Protein AF-0000000075763467 (afdb_homodimer)

Radius of gyration: 25.51 Å; Cα contacts (8 Å, |Δi|>4): 1171; chains: 2; bounding box: 68×91×71 Å

InterPro domains:
  IPR028082 Periplasmic binding protein-like I [SSF53822] (13-270)
  IPR046335 Transcriptional regulator LacI/GalR-like, sensor domain [PF13377] (124-283)

pLDDT: mean 93.18, std 12.22, range [28.06, 98.94]

Secondary structure (DSSP, 8-state):
---GGGS--------EEEEEES-SSSHHHHHHHHHHHHHHTTTT-EEEEEE-TT-HHHHHHHHHHHHTT--SEEEEE-S---HHHHHHHHT--S-EEEEES----TT--EEE--HHHHHHHHHHHHHHTT--SEEEEE-S--HHHHHHHHHHHHHHHHTT---GGGEEE--SPP-HHHHHHHHHHHHHH-TT--EEEESSHHHHHHHHHHHHHHT--TTTT-EEE-SB--GGGGTSSSPPBEEEE-HHHHHHHHHHHHHHHHTTPPPS-SEEE--EEEE--TT-/---TTS---------EEEEEES-SSSHHHHHHHHHHHHHHTTTT-EEEEEE-TT-HHHHHHHHHHHHTT--SEEEEE-S---HHHHHHHHT--S-EEEEES----TT--EEE--HHHHHHHHHHHHHHTT--SEEEEE-S--HHHHHHHHHHHHHHHHTT---GGGEEE--SPP-HHHHHHHHHHHHHH-TT--EEEESSHHHHHHHHHHHHHHT--TTTT-EEE-SB--GGGGTSSSPPBEEEE-HHHHHHHHHHHHHHHHTTPPPS-SEEE--EEEE--TT-

Solvent-accessible surface area (backbone atoms only — not comparable to full-atom values): 29095 Å² total; per-residue (Å²): 129,88,74,76,80,75,60,82,73,64,79,79,69,51,49,34,29,38,36,41,39,45,44,65,85,41,61,64,48,33,45,17,51,53,28,23,46,66,52,35,42,84,72,64,35,45,64,36,38,36,71,27,68,78,34,62,70,44,41,33,51,49,48,56,60,53,53,73,67,49,38,40,29,38,38,36,59,51,83,86,67,45,70,70,36,47,55,56,50,70,71,53,82,56,44,57,31,27,34,65,33,74,71,87,52,86,87,50,34,24,19,18,29,62,42,32,59,50,26,18,51,50,43,43,52,47,44,73,72,65,49,70,42,67,26,40,38,38,45,47,59,44,73,61,48,49,30,22,48,50,13,34,49,50,38,28,48,75,68,72,56,64,52,79,85,41,51,48,77,41,71,52,76,78,32,39,68,51,15,28,53,50,45,53,52,46,46,72,77,39,72,75,45,32,28,37,43,22,69,28,36,48,30,31,50,16,27,52,43,43,30,55,75,69,69,49,47,54,34,83,57,34,19,42,26,25,27,47,55,51,84,63,31,74,59,39,88,52,22,45,12,23,30,35,50,54,40,46,57,34,17,37,52,37,37,50,46,45,50,35,41,61,71,72,40,79,62,95,60,51,57,45,72,77,51,71,43,77,43,81,38,54,12,82,129,86,76,76,78,78,59,83,74,62,79,78,69,50,48,34,30,39,35,42,38,48,43,64,86,42,63,64,48,33,44,17,51,53,29,23,46,67,53,36,42,83,71,65,35,44,63,35,38,36,71,26,67,79,33,62,69,44,41,32,52,48,49,56,60,53,54,73,66,51,39,40,30,38,38,36,60,52,81,88,69,47,70,69,35,48,54,58,52,69,72,53,82,56,43,58,30,29,34,66,33,74,70,88,52,87,88,50,33,25,19,18,27,63,42,31,58,51,25,19,50,50,44,43,51,46,43,73,72,64,47,72,42,67,26,40,38,36,46,46,60,45,72,62,50,47,31,22,50,50,13,35,48,51,38,28,48,76,68,71,56,62,53,77,84,42,51,47,78,42,72,52,76,76,32,39,69,50,15,28,53,51,45,53,53,46,47,71,76,39,73,76,44,32,27,37,42,22,69,27,36,48,29,30,50,18,28,52,43,42,30,55,75,68,68,49,48,54,34,81,57,34,17,42,25,24,26,48,54,52,84,62,33,74,58,38,90,52,21,44,12,22,30,36,50,54,40,46,58,35,18,36,53,38,37,51,46,44,50,35,41,63,71,73,41,79,62,95,60,51,58,47,74,76,50,71,43,78,45,81,38,53,13,80

Organism: Stutzerimonas stutzeri (strain A1501) (NCBI:txid379731)

Sequence (568 aa):
MPHPAARSLASSRSNLVAVIIPSLSNAVFVDTVEAIQRVLMPAGYEMMIGVSHYRPEEDERLLRAYLAHQPAGLLLTGFERSEAARAVLASYTAPRVTLMELSDQADNYCVGFSQLQAGAAMTRTLLERGYRHVAFAAAQLDPRTLQRAEGYRQAMREAGRYEPTLELLTPQLSSIGLGAELLDRLLAQHPQIDAVFFNNDDLALGALFRAHQLGLEVPGRLAIAGFNDLPAAAWMHPALSTVRTRRGEIGELAAQMLLSLMRGQQPAERCIDVGFEVVMRDSAMPHPAARSLASSRSNLVAVIIPSLSNAVFVDTVEAIQRVLMPAGYEMMIGVSHYRPEEDERLLRAYLAHQPAGLLLTGFERSEAARAVLASYTAPRVTLMELSDQADNYCVGFSQLQAGAAMTRTLLERGYRHVAFAAAQLDPRTLQRAEGYRQAMREAGRYEPTLELLTPQLSSIGLGAELLDRLLAQHPQIDAVFFNNDDLALGALFRAHQLGLEVPGRLAIAGFNDLPAAAWMHPALSTVRTRRGEIGELAAQMLLSLMRGQQPAERCIDVGFEVVMRDSA

Nearest PDB structures (foldseek):
  3h5o-assembly1_A  TM=9.826E-01  e=9.892E-35  Chromobacterium violaceum
  3d8u-assembly1_B  TM=9.312E-01  e=2.144E-22  Vibrio parahaemolyticus
  5ysz-assembly1_A-2  TM=8.566E-01  e=2.566E-22  Thermobifida fusca YX
  3d8u-assembly1_A  TM=9.117E-01  e=6.929E-21  Vibrio parahaemolyticus
  7ce1-assembly1_B  TM=7.691E-01  e=1.160E-12  Agrobacterium tumefaciens A6

Structure (mmCIF, N/CA/C/O backbone):
data_AF-0000000075763467-model_v1
#
loop_
_entity.id
_entity.type
_entity.pdbx_description
1 polymer 'Gluconate utilization system GNT-I transcriptional repressor'
#
loop_
_atom_site.group_PDB
_atom_site.id
_atom_site.type_symbol
_atom_site.label_atom_id
_atom_site.label_alt_id
_atom_site.label_comp_id
_atom_site.label_asym_id
_atom_site.label_entity_id
_atom_site.label_seq_id
_atom_site.pdbx_PDB_ins_code
_atom_site.Cartn_x
_atom_site.Cartn_y
_atom_site.Cartn_z
_atom_site.occupancy
_atom_site.B_iso_or_equiv
_atom_site.auth_seq_id
_atom_site.auth_comp_id
_atom_site.auth_asym_id
_atom_site.auth_atom_id
_atom_site.pdbx_PDB_model_num
ATOM 1 N N . MET A 1 1 ? -6.789 41.125 45.219 1 28.17 1 MET A N 1
ATOM 2 C CA . MET A 1 1 ? -6.773 39.688 44.969 1 28.17 1 MET A CA 1
ATOM 3 C C . MET A 1 1 ? -6.184 39.406 43.594 1 28.17 1 MET A C 1
ATOM 5 O O . MET A 1 1 ? -6.598 40 42.594 1 28.17 1 MET A O 1
ATOM 9 N N . PRO A 1 2 ? -4.934 38.844 43.375 1 33.16 2 PRO A N 1
ATOM 10 C CA . PRO A 1 2 ? -4.227 38.75 42.094 1 33.16 2 PRO A CA 1
ATOM 11 C C . PRO A 1 2 ? -5.023 38.031 41.031 1 33.16 2 PRO A C 1
ATOM 13 O O . PRO A 1 2 ? -5.898 37.219 41.344 1 33.16 2 PRO A O 1
ATOM 16 N N . HIS A 1 3 ? -5.371 38.625 39.875 1 36.69 3 HIS A N 1
ATOM 17 C CA . HIS A 1 3 ? -6.168 38.25 38.719 1 36.69 3 HIS A CA 1
ATOM 18 C C . HIS A 1 3 ? -5.695 36.906 38.156 1 36.69 3 HIS A C 1
ATOM 20 O O . HIS A 1 3 ? -4.504 36.719 37.906 1 36.69 3 HIS A O 1
ATOM 26 N N . PRO A 1 4 ? -6.375 35.688 38.438 1 38.72 4 PRO A N 1
ATOM 27 C CA . PRO A 1 4 ? -6.086 34.312 38 1 38.72 4 PRO A CA 1
ATOM 28 C C . PRO A 1 4 ? -5.766 34.219 36.531 1 38.72 4 PRO A C 1
ATOM 30 O O . PRO A 1 4 ? -5.656 33.125 35.969 1 38.72 4 PRO A O 1
ATOM 33 N N . ALA A 1 5 ? -5.926 35.219 35.781 1 37.5 5 ALA A N 1
ATOM 34 C CA . ALA A 1 5 ? -5.777 35.188 34.312 1 37.5 5 ALA A CA 1
ATOM 35 C C . ALA A 1 5 ? -4.402 34.656 33.906 1 37.5 5 ALA A C 1
ATOM 37 O O . ALA A 1 5 ? -4.105 34.531 32.719 1 37.5 5 ALA A O 1
ATOM 38 N N . ALA A 1 6 ? -3.426 34.906 34.688 1 38.78 6 ALA A N 1
ATOM 39 C CA . ALA A 1 6 ? -2.068 34.594 34.219 1 38.78 6 ALA A CA 1
ATOM 40 C C . ALA A 1 6 ? -1.885 33.125 33.969 1 38.78 6 ALA A C 1
ATOM 42 O O . ALA A 1 6 ? -0.754 32.625 33.875 1 38.78 6 ALA A O 1
ATOM 43 N N . ARG A 1 7 ? -2.799 32.25 34.406 1 34.34 7 ARG A N 1
ATOM 44 C CA . ARG A 1 7 ? -2.471 30.844 34.5 1 34.34 7 ARG A CA 1
ATOM 45 C C . ARG A 1 7 ? -1.855 30.328 33.188 1 34.34 7 ARG A C 1
ATOM 47 O O . ARG A 1 7 ? -0.69 29.922 33.188 1 34.34 7 ARG A O 1
ATOM 54 N N . SER A 1 8 ? -2.574 29.125 32.562 1 32.91 8 SER A N 1
ATOM 55 C CA . SER A 1 8 ? -2.021 28.031 31.781 1 32.91 8 SER A CA 1
ATOM 56 C C . SER A 1 8 ? -1.562 28.5 30.406 1 32.91 8 SER A C 1
ATOM 58 O O . SER A 1 8 ? -2.375 28.656 29.5 1 32.91 8 SER A O 1
ATOM 60 N N . LEU A 1 9 ? -1.036 29.562 30.234 1 35.16 9 LEU A N 1
ATOM 61 C CA . LEU A 1 9 ? -0.244 29.719 29.016 1 35.16 9 LEU A CA 1
ATOM 62 C C . LEU A 1 9 ? 0.427 28.406 28.641 1 35.16 9 LEU A C 1
ATOM 64 O O . LEU A 1 9 ? 1.629 28.234 28.859 1 35.16 9 LEU A O 1
ATOM 68 N N . ALA A 1 10 ? -0.006 27.266 29.141 1 39.31 10 ALA A N 1
ATOM 69 C CA . ALA A 1 10 ? 0.524 25.969 28.703 1 39.31 10 ALA A CA 1
ATOM 70 C C . ALA A 1 10 ? 1.009 26.031 27.266 1 39.31 10 ALA A C 1
ATOM 72 O O . ALA A 1 10 ? 0.24 26.359 26.359 1 39.31 10 ALA A O 1
ATOM 73 N N . SER A 1 11 ? 2.152 26.484 26.859 1 45.34 11 SER A N 1
ATOM 74 C CA . SER A 1 11 ? 2.891 26.484 25.594 1 45.34 11 SER A CA 1
ATOM 75 C C . SER A 1 11 ? 2.406 25.375 24.672 1 45.34 11 SER A C 1
ATOM 77 O O . SER A 1 11 ? 2.541 24.203 24.984 1 45.34 11 SER A O 1
ATOM 79 N N . SER A 1 12 ? 1.215 25.297 24.141 1 55.84 12 SER A N 1
ATOM 80 C CA . SER A 1 12 ? 0.41 24.344 23.375 1 55.84 12 SER A CA 1
ATOM 81 C C . SER A 1 12 ? 1.244 23.641 22.312 1 55.84 12 SER A C 1
ATOM 83 O O . SER A 1 12 ? 1.437 24.172 21.219 1 55.84 12 SER A O 1
ATOM 85 N N . ARG A 1 13 ? 2.342 23.031 22.703 1 69.75 13 ARG A N 1
ATOM 86 C CA . ARG A 1 13 ? 3.238 22.297 21.812 1 69.75 13 ARG A CA 1
ATOM 87 C C . ARG A 1 13 ? 2.455 21.406 20.844 1 69.75 13 ARG A C 1
ATOM 89 O O . ARG A 1 13 ? 1.506 20.734 21.25 1 69.75 13 ARG A O 1
ATOM 96 N N . SER A 1 14 ? 2.738 21.547 19.578 1 85.31 14 SER A N 1
ATOM 97 C CA . SER A 1 14 ? 2.119 20.75 18.531 1 85.31 14 SER A CA 1
ATOM 98 C C . SER A 1 14 ? 2.258 19.266 18.812 1 85.31 14 SER A C 1
ATOM 100 O O . SER A 1 14 ? 3.299 18.812 19.281 1 85.31 14 SER A O 1
ATOM 102 N N . ASN A 1 15 ? 1.222 18.547 18.781 1 90.25 15 ASN A N 1
ATOM 103 C CA . ASN A 1 15 ? 1.275 17.094 18.891 1 90.25 15 ASN A CA 1
ATOM 104 C C . ASN A 1 15 ? 1.308 16.422 17.516 1 90.25 15 ASN A C 1
ATOM 106 O O . ASN A 1 15 ? 0.972 15.25 17.391 1 90.25 15 ASN A O 1
ATOM 110 N N . LEU A 1 16 ? 1.749 17.219 16.531 1 91.94 16 LEU A N 1
ATOM 111 C CA . LEU A 1 16 ? 1.823 16.688 15.18 1 91.94 16 LEU A CA 1
ATOM 112 C C . LEU A 1 16 ? 3.252 16.281 14.828 1 91.94 16 LEU A C 1
ATOM 114 O O . LEU A 1 16 ? 4.203 16.984 15.188 1 91.94 16 LEU A O 1
ATOM 118 N N . VAL A 1 17 ? 3.334 15.172 14.227 1 96.75 17 VAL A N 1
ATOM 119 C CA . VAL A 1 17 ? 4.582 14.742 13.609 1 96.75 17 VAL A CA 1
ATOM 120 C C . VAL A 1 17 ? 4.387 14.602 12.102 1 96.75 17 VAL A C 1
ATOM 122 O O . VAL A 1 17 ? 3.436 13.961 11.648 1 96.75 17 VAL A O 1
ATOM 125 N N . ALA A 1 18 ? 5.258 15.266 11.305 1 96.56 18 ALA A N 1
ATOM 126 C CA . ALA A 1 18 ? 5.207 15.156 9.852 1 96.56 18 ALA A CA 1
ATOM 127 C C . ALA A 1 18 ? 6.07 14 9.359 1 96.56 18 ALA A C 1
ATOM 129 O O . ALA A 1 18 ? 7.211 13.836 9.797 1 96.56 18 ALA A O 1
ATOM 130 N N . VAL A 1 19 ? 5.488 13.195 8.547 1 97.62 19 VAL A N 1
ATOM 131 C CA . VAL A 1 19 ? 6.203 12.086 7.926 1 97.62 19 VAL A CA 1
ATOM 132 C C . VAL A 1 19 ? 6.113 12.203 6.406 1 97.62 19 VAL A C 1
ATOM 134 O O . VAL A 1 19 ? 5.023 12.133 5.836 1 97.62 19 VAL A O 1
ATOM 137 N N . ILE A 1 20 ? 7.234 12.367 5.719 1 96.81 20 ILE A N 1
ATOM 138 C CA . ILE A 1 20 ? 7.262 12.516 4.27 1 96.81 20 ILE A CA 1
ATOM 139 C C . ILE A 1 20 ? 7.91 11.289 3.635 1 96.81 20 ILE A C 1
ATOM 141 O O . ILE A 1 20 ? 9.086 10.992 3.887 1 96.81 20 ILE A O 1
ATOM 145 N N . ILE A 1 21 ? 7.141 10.57 2.842 1 96.44 21 ILE A N 1
ATOM 146 C CA . ILE A 1 21 ? 7.625 9.375 2.162 1 96.44 21 ILE A CA 1
ATOM 147 C C . ILE A 1 21 ? 7.449 9.531 0.653 1 96.44 21 ILE A C 1
ATOM 149 O O . ILE A 1 21 ? 6.656 10.359 0.196 1 96.44 21 ILE A O 1
ATOM 153 N N . PRO A 1 22 ? 8.172 8.719 -0.154 1 94.81 22 PRO A N 1
ATOM 154 C CA . PRO A 1 22 ? 8.141 8.906 -1.606 1 94.81 22 PRO A CA 1
ATOM 155 C C . PRO A 1 22 ? 6.891 8.312 -2.248 1 94.81 22 PRO A C 1
ATOM 157 O O . PRO A 1 22 ? 6.48 8.742 -3.328 1 94.81 22 PRO A O 1
ATOM 160 N N . SER A 1 23 ? 6.336 7.273 -1.589 1 92.88 23 SER A N 1
ATOM 161 C CA . SER A 1 23 ? 5.301 6.559 -2.326 1 92.88 23 SER A CA 1
ATOM 162 C C . SER A 1 23 ? 4.398 5.77 -1.383 1 92.88 23 SER A C 1
ATOM 164 O O . SER A 1 23 ? 4.875 5.156 -0.427 1 92.88 23 SER A O 1
ATOM 166 N N . LEU A 1 24 ? 3.1 5.781 -1.715 1 91.06 24 LEU A N 1
ATOM 167 C CA . LEU A 1 24 ? 2.154 4.934 -0.997 1 91.06 24 LEU A CA 1
ATOM 168 C C . LEU A 1 24 ? 1.984 3.592 -1.701 1 91.06 24 LEU A C 1
ATOM 170 O O . LEU A 1 24 ? 1.479 2.635 -1.11 1 91.06 24 LEU A O 1
ATOM 174 N N . SER A 1 25 ? 2.383 3.486 -2.92 1 87.75 25 SER A N 1
ATOM 175 C CA . SER A 1 25 ? 2.215 2.252 -3.68 1 87.75 25 SER A CA 1
ATOM 176 C C . SER A 1 25 ? 3.398 1.312 -3.475 1 87.75 25 SER A C 1
ATOM 178 O O . SER A 1 25 ? 3.359 0.156 -3.9 1 87.75 25 SER A O 1
ATOM 180 N N . ASN A 1 26 ? 4.414 1.806 -2.914 1 90.38 26 ASN A N 1
ATOM 181 C CA . ASN A 1 26 ? 5.535 0.982 -2.473 1 90.38 26 ASN A CA 1
ATOM 182 C C . ASN A 1 26 ? 5.355 0.514 -1.032 1 90.38 26 ASN A C 1
ATOM 184 O O . ASN A 1 26 ? 5.508 1.3 -0.096 1 90.38 26 ASN A O 1
ATOM 188 N N . ALA A 1 27 ? 5.176 -0.781 -0.891 1 90.5 27 ALA A N 1
ATOM 189 C CA . ALA A 1 27 ? 4.781 -1.355 0.394 1 90.5 27 ALA A CA 1
ATOM 190 C C . ALA A 1 27 ? 5.867 -1.136 1.446 1 90.5 27 ALA A C 1
ATOM 192 O O . ALA A 1 27 ? 5.586 -1.159 2.646 1 90.5 27 ALA A O 1
ATOM 193 N N . VAL A 1 28 ? 7.086 -0.938 1.03 1 93.56 28 VAL A N 1
ATOM 194 C CA . VAL A 1 28 ? 8.172 -0.699 1.976 1 93.56 28 VAL A CA 1
ATOM 195 C C . VAL A 1 28 ? 7.859 0.532 2.822 1 93.56 28 VAL A C 1
ATOM 197 O O . VAL A 1 28 ? 8.047 0.517 4.043 1 93.56 28 VAL A O 1
ATOM 200 N N . PHE A 1 29 ? 7.328 1.521 2.23 1 95.12 29 PHE A N 1
ATOM 201 C CA . PHE A 1 29 ? 7.059 2.762 2.951 1 95.12 29 PHE A CA 1
ATOM 202 C C . PHE A 1 29 ? 5.785 2.645 3.775 1 95.12 29 PHE A C 1
ATOM 204 O O . PHE A 1 29 ? 5.688 3.209 4.867 1 95.12 29 PHE A O 1
ATOM 211 N N . VAL A 1 30 ? 4.887 1.928 3.287 1 93.25 30 VAL A N 1
ATOM 212 C CA . VAL A 1 30 ? 3.648 1.689 4.023 1 93.25 30 VAL A CA 1
ATOM 213 C C . VAL A 1 30 ? 3.959 0.98 5.34 1 93.25 30 VAL A C 1
ATOM 215 O O . VAL A 1 30 ? 3.512 1.41 6.406 1 93.25 30 VAL A O 1
ATOM 218 N N . ASP A 1 31 ? 4.742 -0.041 5.273 1 94.12 31 ASP A N 1
ATOM 219 C CA . ASP A 1 31 ? 5.148 -0.787 6.461 1 94.12 31 ASP A CA 1
ATOM 220 C C . ASP A 1 31 ? 5.902 0.109 7.441 1 94.12 31 ASP A C 1
ATOM 222 O O . ASP A 1 31 ? 5.695 0.026 8.656 1 94.12 31 ASP A O 1
ATOM 226 N N . THR A 1 32 ? 6.742 0.917 6.902 1 97.25 32 THR A N 1
ATOM 227 C CA . THR A 1 32 ? 7.531 1.823 7.73 1 97.25 32 THR A CA 1
ATOM 228 C C . THR A 1 32 ? 6.625 2.812 8.461 1 97.25 32 THR A C 1
ATOM 230 O O . THR A 1 32 ? 6.75 2.998 9.672 1 97.25 32 THR A O 1
ATOM 233 N N . VAL A 1 33 ? 5.695 3.387 7.75 1 96.88 33 VAL A N 1
ATOM 234 C CA . VAL A 1 33 ? 4.797 4.391 8.305 1 96.88 33 VAL A CA 1
ATOM 235 C C . VAL A 1 33 ? 3.906 3.756 9.367 1 96.88 33 VAL A C 1
ATOM 237 O O . VAL A 1 33 ? 3.646 4.359 10.414 1 96.88 33 VAL A O 1
ATOM 240 N N . GLU A 1 34 ? 3.465 2.568 9.117 1 93.56 34 GLU A N 1
ATOM 241 C CA . GLU A 1 34 ? 2.646 1.864 10.102 1 93.56 34 GLU A CA 1
ATOM 242 C C . GLU A 1 34 ? 3.42 1.628 11.398 1 93.56 34 GLU A C 1
ATOM 244 O O . GLU A 1 34 ? 2.873 1.782 12.492 1 93.56 34 GLU A O 1
ATOM 249 N N . ALA A 1 35 ? 4.641 1.241 11.281 1 96.88 35 ALA A N 1
ATOM 250 C CA . ALA A 1 35 ? 5.484 1.02 12.453 1 96.88 35 ALA A CA 1
ATOM 251 C C . ALA A 1 35 ? 5.703 2.318 13.227 1 96.88 35 ALA A C 1
ATOM 253 O O . ALA A 1 35 ? 5.688 2.326 14.461 1 96.88 35 ALA A O 1
ATOM 254 N N . ILE A 1 36 ? 5.895 3.402 12.508 1 97.94 36 ILE A N 1
ATOM 255 C CA . ILE A 1 36 ? 6.051 4.715 13.125 1 97.94 36 ILE A CA 1
ATOM 256 C C . ILE A 1 36 ? 4.801 5.055 13.938 1 97.94 36 ILE A C 1
ATOM 258 O O . ILE A 1 36 ? 4.898 5.496 15.078 1 97.94 36 ILE A O 1
ATOM 262 N N . GLN A 1 37 ? 3.713 4.867 13.312 1 95 37 GLN A N 1
ATOM 263 C CA . GLN A 1 37 ? 2.441 5.211 13.938 1 95 37 GLN A CA 1
ATOM 264 C C . GLN A 1 37 ? 2.232 4.422 15.227 1 95 37 GLN A C 1
ATOM 266 O O . GLN A 1 37 ? 1.731 4.957 16.219 1 95 37 GLN A O 1
ATOM 271 N N . ARG A 1 38 ? 2.584 3.174 15.273 1 93.44 38 ARG A N 1
ATOM 272 C CA . ARG A 1 38 ? 2.424 2.311 16.438 1 93.44 38 ARG A CA 1
ATOM 273 C C . ARG A 1 38 ? 3.213 2.848 17.625 1 93.44 38 ARG A C 1
ATOM 275 O O . ARG A 1 38 ? 2.842 2.617 18.781 1 93.44 38 ARG A O 1
ATOM 282 N N . VAL A 1 39 ? 4.25 3.543 17.328 1 96.88 39 VAL A N 1
ATOM 283 C CA . VAL A 1 39 ? 5.098 4.082 18.391 1 96.88 39 VAL A CA 1
ATOM 284 C C . VAL A 1 39 ? 4.586 5.461 18.812 1 96.88 39 VAL A C 1
ATOM 286 O O . VAL A 1 39 ? 4.48 5.754 20 1 96.88 39 VAL A O 1
ATOM 289 N N . LEU A 1 40 ? 4.191 6.277 17.844 1 95.88 40 LEU A N 1
ATOM 290 C CA . LEU A 1 40 ? 3.914 7.688 18.125 1 95.88 40 LEU A CA 1
ATOM 291 C C . LEU A 1 40 ? 2.514 7.863 18.688 1 95.88 40 LEU A C 1
ATOM 293 O O . LEU A 1 40 ? 2.295 8.727 19.547 1 95.88 40 LEU A O 1
ATOM 297 N N . MET A 1 41 ? 1.643 7.062 18.25 1 91.38 41 MET A N 1
ATOM 298 C CA . MET A 1 41 ? 0.244 7.254 18.625 1 91.38 41 MET A CA 1
ATOM 299 C C . MET A 1 41 ? 0.052 7.055 20.125 1 91.38 41 MET A C 1
ATOM 301 O O . MET A 1 41 ? -0.522 7.91 20.797 1 91.38 41 MET A O 1
ATOM 305 N N . PRO A 1 42 ? 0.558 5.945 20.719 1 92.25 42 PRO A N 1
ATOM 306 C CA . PRO A 1 42 ? 0.416 5.781 22.172 1 92.25 42 PRO A CA 1
ATOM 307 C C . PRO A 1 42 ? 1.13 6.879 22.953 1 92.25 42 PRO A C 1
ATOM 309 O O . PRO A 1 42 ? 0.812 7.109 24.125 1 92.25 42 PRO A O 1
ATOM 312 N N . ALA A 1 43 ? 2.055 7.523 22.328 1 94.94 43 ALA A N 1
ATOM 313 C CA . ALA A 1 43 ? 2.801 8.586 23 1 94.94 43 ALA A CA 1
ATOM 314 C C . ALA A 1 43 ? 2.068 9.922 22.875 1 94.94 43 ALA A C 1
ATOM 316 O O . ALA A 1 43 ? 2.568 10.953 23.344 1 94.94 43 ALA A O 1
ATOM 317 N N . GLY A 1 44 ? 0.91 9.906 22.188 1 92.19 44 GLY A N 1
ATOM 318 C CA . GLY A 1 44 ? 0.052 11.078 22.156 1 92.19 44 GLY A CA 1
ATOM 319 C C . GLY A 1 44 ? 0.276 11.945 20.938 1 92.19 44 GLY A C 1
ATOM 320 O O . GLY A 1 44 ? -0.174 13.094 20.891 1 92.19 44 GLY A O 1
ATOM 321 N N . TYR A 1 45 ? 0.999 11.438 19.969 1 94 45 TYR A N 1
ATOM 322 C CA . TYR A 1 45 ? 1.268 12.211 18.766 1 94 45 TYR A CA 1
ATOM 323 C C . TYR A 1 45 ? 0.419 11.711 17.594 1 94 45 TYR A C 1
ATOM 325 O O . TYR A 1 45 ? 0.168 10.508 17.469 1 94 45 TYR A O 1
ATOM 333 N N . GLU A 1 46 ? -0.003 12.711 16.797 1 91.62 46 GLU A N 1
ATOM 334 C CA . GLU A 1 46 ? -0.687 12.406 15.539 1 91.62 46 GLU A CA 1
ATOM 335 C C . GLU A 1 46 ? 0.23 12.641 14.336 1 91.62 46 GLU A C 1
ATOM 337 O O . GLU A 1 46 ? 1.051 13.562 14.344 1 91.62 46 GLU A O 1
ATOM 342 N N . MET A 1 47 ? 0.015 11.812 13.336 1 93.88 47 MET A N 1
ATOM 343 C CA . MET A 1 47 ? 0.917 11.891 12.195 1 93.88 47 MET A CA 1
ATOM 344 C C . MET A 1 47 ? 0.23 12.555 11.008 1 93.88 47 MET A C 1
ATOM 346 O O . MET A 1 47 ? -0.938 12.289 10.727 1 93.88 47 MET A O 1
ATOM 350 N N . MET A 1 48 ? 0.99 13.422 10.352 1 92.62 48 MET A N 1
ATOM 351 C CA . MET A 1 48 ? 0.664 13.922 9.016 1 92.62 48 MET A CA 1
ATOM 352 C C . MET A 1 48 ? 1.562 13.281 7.965 1 92.62 48 MET A C 1
ATOM 354 O O . MET A 1 48 ? 2.781 13.469 7.988 1 92.62 48 MET A O 1
ATOM 358 N N . ILE A 1 49 ? 0.936 12.625 7.098 1 95.62 49 ILE A N 1
ATOM 359 C CA . ILE A 1 49 ? 1.718 11.906 6.098 1 95.62 49 ILE A CA 1
ATOM 360 C C . ILE A 1 49 ? 1.688 12.664 4.773 1 95.62 49 ILE A C 1
ATOM 362 O O . ILE A 1 49 ? 0.619 13.055 4.297 1 95.62 49 ILE A O 1
ATOM 366 N N . GLY A 1 50 ? 2.822 12.984 4.23 1 95.06 50 GLY A N 1
ATOM 367 C CA . GLY A 1 50 ? 2.982 13.547 2.898 1 95.06 50 GLY A CA 1
ATOM 368 C C . GLY A 1 50 ? 3.711 12.625 1.941 1 95.06 50 GLY A C 1
ATOM 369 O O . GLY A 1 50 ? 4.637 11.914 2.338 1 95.06 50 GLY A O 1
ATOM 370 N N . VAL A 1 51 ? 3.318 12.648 0.687 1 94.62 51 VAL A N 1
ATOM 371 C CA . VAL A 1 51 ? 3.904 11.781 -0.327 1 94.62 51 VAL A CA 1
ATOM 372 C C . VAL A 1 51 ? 4.566 12.625 -1.414 1 94.62 51 VAL A C 1
ATOM 374 O O . VAL A 1 51 ? 3.902 13.414 -2.084 1 94.62 51 VAL A O 1
ATOM 377 N N . SER A 1 52 ? 5.82 12.445 -1.649 1 93.5 52 SER A N 1
ATOM 378 C CA . SER A 1 52 ? 6.582 13.32 -2.535 1 93.5 52 SER A CA 1
ATOM 379 C C . SER A 1 52 ? 6.625 12.766 -3.955 1 93.5 52 SER A C 1
ATOM 381 O O . SER A 1 52 ? 7.02 13.469 -4.891 1 93.5 52 SER A O 1
ATOM 383 N N . HIS A 1 53 ? 6.242 11.445 -4.188 1 90.81 53 HIS A N 1
ATOM 384 C CA . HIS A 1 53 ? 6.211 10.781 -5.488 1 90.81 53 HIS A CA 1
ATOM 385 C C . HIS A 1 53 ? 7.59 10.789 -6.141 1 90.81 53 HIS A C 1
ATOM 387 O O . HIS A 1 53 ? 7.711 10.984 -7.352 1 90.81 53 HIS A O 1
ATOM 393 N N . TYR A 1 54 ? 8.594 10.773 -5.375 1 90.62 54 TYR A N 1
ATOM 394 C CA . TYR A 1 54 ? 9.984 10.703 -5.805 1 90.62 54 TYR A CA 1
ATOM 395 C C . TYR A 1 54 ? 10.391 11.969 -6.547 1 90.62 54 TYR A C 1
ATOM 397 O O . TYR A 1 54 ? 11.352 11.969 -7.312 1 90.62 54 TYR A O 1
ATOM 405 N N . ARG A 1 55 ? 9.664 13.094 -6.348 1 90.31 55 ARG A N 1
ATOM 406 C CA . ARG A 1 55 ? 9.945 14.336 -7.055 1 90.31 55 ARG A CA 1
ATOM 407 C C . ARG A 1 55 ? 10.477 15.398 -6.102 1 90.31 55 ARG A C 1
ATOM 409 O O . ARG A 1 55 ? 9.781 15.797 -5.16 1 90.31 55 ARG A O 1
ATOM 416 N N . PRO A 1 56 ? 11.594 15.945 -6.434 1 91.31 56 PRO A N 1
ATOM 417 C CA . PRO A 1 56 ? 12.18 16.953 -5.559 1 91.31 56 PRO A CA 1
ATOM 418 C C . PRO A 1 56 ? 11.273 18.172 -5.367 1 91.31 56 PRO A C 1
ATOM 420 O O . PRO A 1 56 ? 11.203 18.734 -4.266 1 91.31 56 PRO A O 1
ATOM 423 N N . GLU A 1 57 ? 10.625 18.562 -6.414 1 90.88 57 GLU A N 1
ATOM 424 C CA . GLU A 1 57 ? 9.758 19.734 -6.324 1 90.88 57 GLU A CA 1
ATOM 425 C C . GLU A 1 57 ? 8.586 19.5 -5.383 1 90.88 57 GLU A C 1
ATOM 427 O O . GLU A 1 57 ? 8.156 20.406 -4.66 1 90.88 57 GLU A O 1
ATOM 432 N N . GLU A 1 58 ? 8.078 18.297 -5.387 1 90.62 58 GLU A N 1
ATOM 433 C CA . GLU A 1 58 ? 6.988 17.953 -4.48 1 90.62 58 GLU A CA 1
ATOM 434 C C . GLU A 1 58 ? 7.477 17.875 -3.035 1 90.62 58 GLU A C 1
ATOM 436 O O . GLU A 1 58 ? 6.773 18.297 -2.113 1 90.62 58 GLU A O 1
ATOM 441 N N . ASP A 1 59 ? 8.633 17.359 -2.92 1 92.56 59 ASP A N 1
ATOM 442 C CA . ASP A 1 59 ? 9.266 17.312 -1.604 1 92.56 59 ASP A CA 1
ATOM 443 C C . ASP A 1 59 ? 9.367 18.703 -0.996 1 92.56 59 ASP A C 1
ATOM 445 O O . ASP A 1 59 ? 9.008 18.906 0.165 1 92.56 59 ASP A O 1
ATOM 449 N N . GLU A 1 60 ? 9.805 19.625 -1.788 1 92.69 60 GLU A N 1
ATOM 450 C CA . GLU A 1 60 ? 9.945 21.016 -1.338 1 92.69 60 GLU A CA 1
ATOM 451 C C . GLU A 1 60 ? 8.594 21.609 -0.944 1 92.69 60 GLU A C 1
ATOM 453 O O . GLU A 1 60 ? 8.477 22.25 0.095 1 92.69 60 GLU A O 1
ATOM 458 N N . ARG A 1 61 ? 7.629 21.391 -1.771 1 91.31 61 ARG A N 1
ATOM 459 C CA . ARG A 1 61 ? 6.301 21.938 -1.514 1 91.31 61 ARG A CA 1
ATOM 460 C C . ARG A 1 61 ? 5.711 21.359 -0.228 1 91.31 61 ARG A C 1
ATOM 462 O O . ARG A 1 61 ? 5.129 22.094 0.573 1 91.31 61 ARG A O 1
ATOM 469 N N . LEU A 1 62 ? 5.898 20.094 -0.057 1 92.19 62 LEU A N 1
ATOM 470 C CA . LEU A 1 62 ? 5.398 19.422 1.144 1 92.19 62 LEU A CA 1
ATOM 471 C C . LEU A 1 62 ? 6.074 19.984 2.393 1 92.19 62 LEU A C 1
ATOM 473 O O . LEU A 1 62 ? 5.406 20.281 3.385 1 92.19 62 LEU A O 1
ATOM 477 N N . LEU A 1 63 ? 7.359 20.141 2.283 1 93.81 63 LEU A N 1
ATOM 478 C CA . LEU A 1 63 ? 8.109 20.656 3.424 1 93.81 63 LEU A CA 1
ATOM 479 C C . LEU A 1 63 ? 7.637 22.062 3.793 1 93.81 63 LEU A C 1
ATOM 481 O O . LEU A 1 63 ? 7.387 22.344 4.965 1 93.81 63 LEU A O 1
ATOM 485 N N . ARG A 1 64 ? 7.469 22.891 2.824 1 91.94 64 ARG A N 1
ATOM 486 C CA . ARG A 1 64 ? 7.012 24.25 3.072 1 91.94 64 ARG A CA 1
ATOM 487 C C . ARG A 1 64 ? 5.633 24.25 3.721 1 91.94 64 ARG A C 1
ATOM 489 O O . ARG A 1 64 ? 5.406 24.953 4.707 1 91.94 64 ARG A O 1
ATOM 496 N N . ALA A 1 65 ? 4.797 23.469 3.193 1 89.12 65 ALA A N 1
ATOM 497 C CA . ALA A 1 65 ? 3.422 23.438 3.682 1 89.12 65 ALA A CA 1
ATOM 498 C C . ALA A 1 65 ? 3.359 22.875 5.098 1 89.12 65 ALA A C 1
ATOM 500 O O . ALA A 1 65 ? 2.674 23.422 5.961 1 89.12 65 ALA A O 1
ATOM 501 N N . TYR A 1 66 ? 4.047 21.734 5.344 1 90.81 66 TYR A N 1
ATOM 502 C CA . TYR A 1 66 ? 3.957 21.047 6.625 1 90.81 66 TYR A CA 1
ATOM 503 C C . TYR A 1 66 ? 4.664 21.828 7.723 1 90.81 66 TYR A C 1
ATOM 505 O O . TYR A 1 66 ? 4.16 21.938 8.844 1 90.81 66 TYR A O 1
ATOM 513 N N . LEU A 1 67 ? 5.777 22.453 7.449 1 91.75 67 LEU A N 1
ATOM 514 C CA . LEU A 1 67 ? 6.574 23.141 8.469 1 91.75 67 LEU A CA 1
ATOM 515 C C . LEU A 1 67 ? 5.926 24.453 8.883 1 91.75 67 LEU A C 1
ATOM 517 O O . LEU A 1 67 ? 6.207 24.984 9.961 1 91.75 67 LEU A O 1
ATOM 521 N N . ALA A 1 68 ? 5.117 24.953 8.016 1 85.62 68 ALA A N 1
ATOM 522 C CA . ALA A 1 68 ? 4.336 26.141 8.359 1 85.62 68 ALA A CA 1
ATOM 523 C C . ALA A 1 68 ? 3.445 25.875 9.57 1 85.62 68 ALA A C 1
ATOM 525 O O . ALA A 1 68 ? 3.041 26.797 10.273 1 85.62 68 ALA A O 1
ATOM 526 N N . HIS A 1 69 ? 3.213 24.609 9.828 1 84.5 69 HIS A N 1
ATOM 527 C CA . HIS A 1 69 ? 2.35 24.25 10.945 1 84.5 69 HIS A CA 1
ATOM 528 C C . HIS A 1 69 ? 3.172 23.859 12.164 1 84.5 69 HIS A C 1
ATOM 530 O O . HIS A 1 69 ? 2.617 23.406 13.172 1 84.5 69 HIS A O 1
ATOM 536 N N . GLN A 1 70 ? 4.375 23.922 12.07 1 89.31 70 GLN A N 1
ATOM 537 C CA . GLN A 1 70 ? 5.328 23.766 13.164 1 89.31 70 GLN A CA 1
ATOM 538 C C . GLN A 1 70 ? 5.137 22.422 13.867 1 89.31 70 GLN A C 1
ATOM 540 O O . GLN A 1 70 ? 4.922 22.375 15.078 1 89.31 70 GLN A O 1
ATOM 545 N N . PRO A 1 71 ? 5.25 21.328 13.102 1 93.5 71 PRO A N 1
ATOM 546 C CA . PRO A 1 71 ? 5.164 20.031 13.773 1 93.5 71 PRO A CA 1
ATOM 547 C C . PRO A 1 71 ? 6.242 19.844 14.836 1 93.5 71 PRO A C 1
ATOM 549 O O . PRO A 1 71 ? 7.312 20.453 14.75 1 93.5 71 PRO A O 1
ATOM 552 N N . ALA A 1 72 ? 5.875 19 15.828 1 95.88 72 ALA A N 1
ATOM 553 C CA . ALA A 1 72 ? 6.793 18.719 16.922 1 95.88 72 ALA A CA 1
ATOM 554 C C . ALA A 1 72 ? 8.016 17.938 16.438 1 95.88 72 ALA A C 1
ATOM 556 O O . ALA A 1 72 ? 9.086 18.016 17.047 1 95.88 72 ALA A O 1
ATOM 557 N N . GLY A 1 73 ? 7.871 17.188 15.438 1 97.75 73 GLY A N 1
ATOM 558 C CA . GLY A 1 73 ? 8.93 16.375 14.859 1 97.75 73 GLY A CA 1
ATOM 559 C C . GLY A 1 73 ? 8.719 16.078 13.391 1 97.75 73 GLY A C 1
ATOM 560 O O . GLY A 1 73 ? 7.609 16.219 12.875 1 97.75 73 GLY A O 1
ATOM 561 N N . LEU A 1 74 ? 9.844 15.672 12.742 1 97.94 74 LEU A N 1
ATOM 562 C CA . LEU A 1 74 ? 9.836 15.43 11.305 1 97.94 74 LEU A CA 1
ATOM 563 C C . LEU A 1 74 ? 10.586 14.148 10.969 1 97.94 74 LEU A C 1
ATOM 565 O O . LEU A 1 74 ? 11.695 13.93 11.445 1 97.94 74 LEU A O 1
ATOM 569 N N . LEU A 1 75 ? 9.914 13.289 10.266 1 98.44 75 LEU A N 1
ATOM 570 C CA . LEU A 1 75 ? 10.562 12.109 9.695 1 98.44 75 LEU A CA 1
ATOM 571 C C . LEU A 1 75 ? 10.641 12.219 8.172 1 98.44 75 LEU A C 1
ATOM 573 O O . LEU A 1 75 ? 9.625 12.453 7.512 1 98.44 75 LEU A O 1
ATOM 577 N N . LEU A 1 76 ? 11.844 12.055 7.609 1 97.25 76 LEU A N 1
ATOM 578 C CA . LEU A 1 76 ? 12.094 12.188 6.18 1 97.25 76 LEU A CA 1
ATOM 579 C C . LEU A 1 76 ? 12.727 10.922 5.613 1 97.25 76 LEU A C 1
ATOM 581 O O . LEU A 1 76 ? 13.453 10.219 6.316 1 97.25 76 LEU A O 1
ATOM 585 N N . THR A 1 77 ? 12.484 10.711 4.32 1 96.38 77 THR A N 1
ATOM 586 C CA . THR A 1 77 ? 13.094 9.57 3.654 1 96.38 77 THR A CA 1
ATOM 587 C C . THR A 1 77 ? 14.289 10.008 2.807 1 96.38 77 THR A C 1
ATOM 589 O O . THR A 1 77 ? 14.141 10.812 1.891 1 96.38 77 THR A O 1
ATOM 592 N N . GLY A 1 78 ? 15.414 9.492 3.107 1 93.44 78 GLY A N 1
ATOM 593 C CA . GLY A 1 78 ? 16.609 9.797 2.346 1 93.44 78 GLY A CA 1
ATOM 594 C C . GLY A 1 78 ? 17.172 11.18 2.637 1 93.44 78 GLY A C 1
ATOM 595 O O . GLY A 1 78 ? 16.562 11.953 3.383 1 93.44 78 GLY A O 1
ATOM 596 N N . PHE A 1 79 ? 18.312 11.531 2.037 1 92.62 79 PHE A N 1
ATOM 597 C CA . PHE A 1 79 ? 19.016 12.773 2.346 1 92.62 79 PHE A CA 1
ATOM 598 C C . PHE A 1 79 ? 19.016 13.711 1.143 1 92.62 79 PHE A C 1
ATOM 600 O O . PHE A 1 79 ? 19.297 14.906 1.279 1 92.62 79 PHE A O 1
ATOM 607 N N . GLU A 1 80 ? 18.781 13.156 -0.023 1 90.25 80 GLU A N 1
ATOM 608 C CA . GLU A 1 80 ? 18.828 13.992 -1.22 1 90.25 80 GLU A CA 1
ATOM 609 C C . GLU A 1 80 ? 17.703 15.016 -1.228 1 90.25 80 GLU A C 1
ATOM 611 O O . GLU A 1 80 ? 16.531 14.656 -1.113 1 90.25 80 GLU A O 1
ATOM 616 N N . ARG A 1 81 ? 18.188 16.359 -1.383 1 91.56 81 ARG A N 1
ATOM 617 C CA . ARG A 1 81 ? 17.234 17.453 -1.392 1 91.56 81 ARG A CA 1
ATOM 618 C C . ARG A 1 81 ? 17.688 18.562 -2.332 1 91.56 81 ARG A C 1
ATOM 620 O O . ARG A 1 81 ? 18.891 18.75 -2.561 1 91.56 81 ARG A O 1
ATOM 627 N N . SER A 1 82 ? 16.688 19.219 -2.852 1 93.38 82 SER A N 1
ATOM 628 C CA . SER A 1 82 ? 17 20.438 -3.588 1 93.38 82 SER A CA 1
ATOM 629 C C . SER A 1 82 ? 17.531 21.516 -2.658 1 93.38 82 SER A C 1
ATOM 631 O O . SER A 1 82 ? 17.375 21.438 -1.439 1 93.38 82 SER A O 1
ATOM 633 N N . GLU A 1 83 ? 18.141 22.516 -3.238 1 94 83 GLU A N 1
ATOM 634 C CA . GLU A 1 83 ? 18.625 23.641 -2.447 1 94 83 GLU A CA 1
ATOM 635 C C . GLU A 1 83 ? 17.469 24.344 -1.738 1 94 83 GLU A C 1
ATOM 637 O O . GLU A 1 83 ? 17.594 24.734 -0.572 1 94 83 GLU A O 1
ATOM 642 N N . ALA A 1 84 ? 16.453 24.453 -2.473 1 93.69 84 ALA A N 1
ATOM 643 C CA . ALA A 1 84 ? 15.281 25.125 -1.895 1 93.69 84 ALA A CA 1
ATOM 644 C C . ALA A 1 84 ? 14.742 24.328 -0.699 1 93.69 84 ALA A C 1
ATOM 646 O O . ALA A 1 84 ? 14.391 24.922 0.328 1 93.69 84 ALA A O 1
ATOM 647 N N . ALA A 1 85 ? 14.664 23.031 -0.812 1 94.12 85 ALA A N 1
ATOM 648 C CA . ALA A 1 85 ? 14.211 22.188 0.284 1 94.12 85 ALA A CA 1
ATOM 649 C C . ALA A 1 85 ? 15.156 22.266 1.475 1 94.12 85 ALA A C 1
ATOM 651 O O . ALA A 1 85 ? 14.719 22.297 2.627 1 94.12 85 ALA A O 1
ATOM 652 N N . ARG A 1 86 ? 16.422 22.344 1.226 1 94.06 86 ARG A N 1
ATOM 653 C CA . ARG A 1 86 ? 17.422 22.469 2.283 1 94.06 86 ARG A CA 1
ATOM 654 C C . ARG A 1 86 ? 17.25 23.781 3.051 1 94.06 86 ARG A C 1
ATOM 656 O O . ARG A 1 86 ? 17.406 23.812 4.273 1 94.06 86 ARG A O 1
ATOM 663 N N . ALA A 1 87 ? 16.969 24.781 2.314 1 94.19 87 ALA A N 1
ATOM 664 C CA . ALA A 1 87 ? 16.75 26.094 2.941 1 94.19 87 ALA A CA 1
ATOM 665 C C . ALA A 1 87 ? 15.555 26.062 3.881 1 94.19 87 ALA A C 1
ATOM 667 O O . ALA A 1 87 ? 15.609 26.609 4.98 1 94.19 87 ALA A O 1
ATOM 668 N N . VAL A 1 88 ? 14.508 25.422 3.398 1 93.38 88 VAL A N 1
ATOM 669 C CA . VAL A 1 88 ? 13.32 25.297 4.23 1 93.38 88 VAL A CA 1
ATOM 670 C C . VAL A 1 88 ? 13.656 24.5 5.496 1 93.38 88 VAL A C 1
ATOM 672 O O . VAL A 1 88 ? 13.273 24.906 6.598 1 93.38 88 VAL A O 1
ATOM 675 N N . LEU A 1 89 ? 14.422 23.469 5.367 1 93.56 89 LEU A N 1
ATOM 676 C CA . LEU A 1 89 ? 14.781 22.594 6.484 1 93.56 89 LEU A CA 1
ATOM 677 C C . LEU A 1 89 ? 15.711 23.312 7.453 1 93.56 89 LEU A C 1
ATOM 679 O O . LEU A 1 89 ? 15.688 23.047 8.656 1 93.56 89 LEU A O 1
ATOM 683 N N . ALA A 1 90 ? 16.516 24.188 6.945 1 91.56 90 ALA A N 1
ATOM 684 C CA . ALA A 1 90 ? 17.469 24.922 7.777 1 91.56 90 ALA A CA 1
ATOM 685 C C . ALA A 1 90 ? 16.75 25.812 8.781 1 91.56 90 ALA A C 1
ATOM 687 O O . ALA A 1 90 ? 17.281 26.094 9.859 1 91.56 90 ALA A O 1
ATOM 688 N N . SER A 1 91 ? 15.578 26.172 8.461 1 90.56 91 SER A N 1
ATOM 689 C CA . SER A 1 91 ? 14.82 27.062 9.32 1 90.56 91 SER A CA 1
ATOM 690 C C . SER A 1 91 ? 14.016 26.281 10.359 1 90.56 91 SER A C 1
ATOM 692 O O . SER A 1 91 ? 13.453 26.875 11.281 1 90.56 91 SER A O 1
ATOM 694 N N . TYR A 1 92 ? 13.938 25 10.117 1 91.31 92 TYR A N 1
ATOM 695 C CA . TYR A 1 92 ? 13.219 24.125 11.031 1 91.31 92 TYR A CA 1
ATOM 696 C C . TYR A 1 92 ? 14.117 23.672 12.18 1 91.31 92 TYR A C 1
ATOM 698 O O . TYR A 1 92 ? 15.148 23.047 11.953 1 91.31 92 TYR A O 1
ATOM 706 N N . THR A 1 93 ? 13.703 23.938 13.453 1 91.06 93 THR A N 1
ATOM 707 C CA . THR A 1 93 ? 14.594 23.719 14.586 1 91.06 93 THR A CA 1
ATOM 708 C C . THR A 1 93 ? 14.141 22.516 15.414 1 91.06 93 THR A C 1
ATOM 710 O O . THR A 1 93 ? 14.883 22.047 16.266 1 91.06 93 THR A O 1
ATOM 713 N N . ALA A 1 94 ? 12.953 22.047 15.164 1 93.69 94 ALA A N 1
ATOM 714 C CA . ALA A 1 94 ? 12.484 20.859 15.883 1 93.69 94 ALA A CA 1
ATOM 715 C C . ALA A 1 94 ? 13.219 19.609 15.406 1 93.69 94 ALA A C 1
ATOM 717 O O . ALA A 1 94 ? 13.922 19.641 14.398 1 93.69 94 ALA A O 1
ATOM 718 N N . PRO A 1 95 ? 13.094 18.484 16.141 1 96.94 95 PRO A N 1
ATOM 719 C CA . PRO A 1 95 ? 13.836 17.266 15.836 1 96.94 95 PRO A CA 1
ATOM 720 C C . PRO A 1 95 ? 13.43 16.641 14.508 1 96.94 95 PRO A C 1
ATOM 722 O O . PRO A 1 95 ? 12.25 16.656 14.141 1 96.94 95 PRO A O 1
ATOM 725 N N . ARG A 1 96 ? 14.461 16.062 13.859 1 96.94 96 ARG A N 1
ATOM 726 C CA . ARG A 1 96 ? 14.25 15.352 12.602 1 96.94 96 ARG A CA 1
ATOM 727 C C . ARG A 1 96 ? 15.062 14.062 12.57 1 96.94 96 ARG A C 1
ATOM 729 O O . ARG A 1 96 ? 16.188 14.016 13.062 1 96.94 96 ARG A O 1
ATOM 736 N N . VAL A 1 97 ? 14.5 13.047 12.039 1 98.31 97 VAL A N 1
ATOM 737 C CA . VAL A 1 97 ? 15.164 11.766 11.828 1 98.31 97 VAL A CA 1
ATOM 738 C C . VAL A 1 97 ? 14.961 11.32 10.383 1 98.31 97 VAL A C 1
ATOM 740 O O . VAL A 1 97 ? 13.859 11.43 9.836 1 98.31 97 VAL A O 1
ATOM 743 N N . THR A 1 98 ? 16.031 10.898 9.711 1 98.06 98 THR A N 1
ATOM 744 C CA . THR A 1 98 ? 15.961 10.43 8.328 1 98.06 98 THR A CA 1
ATOM 745 C C . THR A 1 98 ? 15.844 8.906 8.281 1 98.06 98 THR A C 1
ATOM 747 O O . THR A 1 98 ? 16.531 8.211 9.031 1 98.06 98 THR A O 1
ATOM 750 N N . LEU A 1 99 ? 15.008 8.445 7.383 1 97.94 99 LEU A N 1
ATOM 751 C CA . LEU A 1 99 ? 14.68 7.031 7.254 1 97.94 99 LEU A CA 1
ATOM 752 C C . LEU A 1 99 ? 15.422 6.41 6.074 1 97.94 99 LEU A C 1
ATOM 754 O O . LEU A 1 99 ? 15.734 7.098 5.102 1 97.94 99 LEU A O 1
ATOM 758 N N . MET A 1 100 ? 15.703 5.059 6.051 1 96.69 100 MET A N 1
ATOM 759 C CA . MET A 1 100 ? 16.031 4.137 4.965 1 96.69 100 MET A CA 1
ATOM 760 C C . MET A 1 100 ? 17.5 4.223 4.602 1 96.69 100 MET A C 1
ATOM 762 O O . MET A 1 100 ? 18.062 3.281 4.031 1 96.69 100 MET A O 1
ATOM 766 N N . GLU A 1 101 ? 18.125 5.375 4.895 1 94.69 101 GLU A N 1
ATOM 767 C CA . GLU A 1 101 ? 19.516 5.559 4.516 1 94.69 101 GLU A CA 1
ATOM 768 C C . GLU A 1 101 ? 20.375 5.91 5.727 1 94.69 101 GLU A C 1
ATOM 770 O O . GLU A 1 101 ? 19.859 6.297 6.773 1 94.69 101 GLU A O 1
ATOM 775 N N . LEU A 1 102 ? 21.641 5.812 5.484 1 95.69 102 LEU A N 1
ATOM 776 C CA . LEU A 1 102 ? 22.625 6.133 6.516 1 95.69 102 LEU A CA 1
ATOM 777 C C . LEU A 1 102 ? 23.422 7.371 6.133 1 95.69 102 LEU A C 1
ATOM 779 O O . LEU A 1 102 ? 23.5 7.73 4.957 1 95.69 102 LEU A O 1
ATOM 783 N N . SER A 1 103 ? 23.891 8.023 7.109 1 93.88 103 SER A N 1
ATOM 784 C CA . SER A 1 103 ? 24.734 9.211 6.926 1 93.88 103 SER A CA 1
ATOM 785 C C . SER A 1 103 ? 25.906 9.203 7.887 1 93.88 103 SER A C 1
ATOM 787 O O . SER A 1 103 ? 25.781 8.781 9.039 1 93.88 103 SER A O 1
ATOM 789 N N . ASP A 1 104 ? 27.047 9.766 7.422 1 90.31 104 ASP A N 1
ATOM 790 C CA . ASP A 1 104 ? 28.219 9.914 8.273 1 90.31 104 ASP A CA 1
ATOM 791 C C . ASP A 1 104 ? 28.328 11.344 8.812 1 90.31 104 ASP A C 1
ATOM 793 O O . ASP A 1 104 ? 29.234 11.648 9.586 1 90.31 104 ASP A O 1
ATOM 797 N N . GLN A 1 105 ? 27.391 12.102 8.461 1 90.19 105 GLN A N 1
ATOM 798 C CA . GLN A 1 105 ? 27.438 13.484 8.922 1 90.19 105 GLN A CA 1
ATOM 799 C C . GLN A 1 105 ? 26.984 13.594 10.375 1 90.19 105 GLN A C 1
ATOM 801 O O . GLN A 1 105 ? 25.953 13.039 10.758 1 90.19 105 GLN A O 1
ATOM 806 N N . ALA A 1 106 ? 27.703 14.352 11.133 1 83.56 106 ALA A N 1
ATOM 807 C CA . ALA A 1 106 ? 27.562 14.406 12.586 1 83.56 106 ALA A CA 1
ATOM 808 C C . ALA A 1 106 ? 26.203 14.969 12.992 1 83.56 106 ALA A C 1
ATOM 810 O O . ALA A 1 106 ? 25.688 14.625 14.055 1 83.56 106 ALA A O 1
ATOM 811 N N . ASP A 1 107 ? 25.594 15.703 12.242 1 86.12 107 ASP A N 1
ATOM 812 C CA . ASP A 1 107 ? 24.375 16.375 12.688 1 86.12 107 ASP A CA 1
ATOM 813 C C . ASP A 1 107 ? 23.125 15.625 12.234 1 86.12 107 ASP A C 1
ATOM 815 O O . ASP A 1 107 ? 22 16.016 12.578 1 86.12 107 ASP A O 1
ATOM 819 N N . ASN A 1 108 ? 23.344 14.469 11.664 1 92.81 108 ASN A N 1
ATOM 820 C CA . ASN A 1 108 ? 22.203 13.742 11.133 1 92.81 108 ASN A CA 1
ATOM 821 C C . ASN A 1 108 ? 21.75 12.625 12.07 1 92.81 108 ASN A C 1
ATOM 823 O O . ASN A 1 108 ? 22.594 11.906 12.625 1 92.81 108 ASN A O 1
ATOM 827 N N . TYR A 1 109 ? 20.531 12.547 12.414 1 97.44 109 TYR A N 1
ATOM 828 C CA . TYR A 1 109 ? 19.891 11.375 13 1 97.44 109 TYR A CA 1
ATOM 829 C C . TYR A 1 109 ? 19.219 10.516 11.938 1 97.44 109 TYR A C 1
ATOM 831 O O . TYR A 1 109 ? 18.453 11.031 11.117 1 97.44 109 TYR A O 1
ATOM 839 N N . CYS A 1 110 ? 19.578 9.242 11.883 1 98.31 110 CYS A N 1
ATOM 840 C CA . CYS A 1 110 ? 19.016 8.422 10.812 1 98.31 110 CYS A CA 1
ATOM 841 C C . CYS A 1 110 ? 18.938 6.961 11.234 1 98.31 110 CYS A C 1
ATOM 843 O O . CYS A 1 110 ? 19.656 6.527 12.133 1 98.31 110 CYS A O 1
ATOM 845 N N . VAL A 1 111 ? 18 6.242 10.75 1 98.62 111 VAL A N 1
ATOM 846 C CA . VAL A 1 111 ? 17.828 4.797 10.859 1 98.62 111 VAL A CA 1
ATOM 847 C C . VAL A 1 111 ? 17.688 4.188 9.461 1 98.62 111 VAL A C 1
ATOM 849 O O . VAL A 1 111 ? 16.844 4.613 8.68 1 98.62 111 VAL A O 1
ATOM 852 N N . GLY A 1 112 ? 18.5 3.246 9.078 1 98.19 112 GLY A N 1
ATOM 853 C CA . GLY A 1 112 ? 18.453 2.633 7.758 1 98.19 112 GLY A CA 1
ATOM 854 C C . GLY A 1 112 ? 19.438 1.488 7.598 1 98.19 112 GLY A C 1
ATOM 855 O O . GLY A 1 112 ? 19.672 0.733 8.547 1 98.19 112 GLY A O 1
ATOM 856 N N . PHE A 1 113 ? 19.859 1.269 6.418 1 98.44 113 PHE A N 1
ATOM 857 C CA . PHE A 1 113 ? 20.844 0.262 6.055 1 98.44 113 PHE A CA 1
ATOM 858 C C . PHE A 1 113 ? 21.531 0.619 4.738 1 98.44 113 PHE A C 1
ATOM 860 O O . PHE A 1 113 ? 21.078 1.521 4.027 1 98.44 113 PHE A O 1
ATOM 867 N N . SER A 1 114 ? 22.625 0.008 4.492 1 98.06 114 SER A N 1
ATOM 868 C CA . SER A 1 114 ? 23.375 0.308 3.275 1 98.06 114 SER A CA 1
ATOM 869 C C . SER A 1 114 ? 22.734 -0.353 2.057 1 98.06 114 SER A C 1
ATOM 871 O O . SER A 1 114 ? 22.797 -1.574 1.904 1 98.06 114 SER A O 1
ATOM 873 N N . GLN A 1 115 ? 22.172 0.48 1.165 1 97.69 115 GLN A N 1
ATOM 874 C CA . GLN A 1 115 ? 21.609 -0.003 -0.087 1 97.69 115 GLN A CA 1
ATOM 875 C C . GLN A 1 115 ? 22.672 -0.606 -0.987 1 97.69 115 GLN A C 1
ATOM 877 O O . GLN A 1 115 ? 22.453 -1.637 -1.626 1 97.69 115 GLN A O 1
ATOM 882 N N . LEU A 1 116 ? 23.797 0.025 -0.993 1 98.38 116 LEU A N 1
ATOM 883 C CA . LEU A 1 116 ? 24.922 -0.431 -1.797 1 98.38 116 LEU A CA 1
ATOM 884 C C . LEU A 1 116 ? 25.375 -1.821 -1.361 1 98.38 116 LEU A C 1
ATOM 886 O O . LEU A 1 116 ? 25.484 -2.73 -2.188 1 98.38 116 LEU A O 1
ATOM 890 N N . GLN A 1 117 ? 25.547 -2.031 -0.079 1 98.69 117 GLN A N 1
ATOM 891 C CA . GLN A 1 117 ? 26 -3.318 0.437 1 98.69 117 GLN A CA 1
ATOM 892 C C . GLN A 1 117 ? 24.969 -4.406 0.196 1 98.69 117 GLN A C 1
ATOM 894 O O . GLN A 1 117 ? 25.312 -5.559 -0.074 1 98.69 117 GLN A O 1
ATOM 899 N N . ALA A 1 118 ? 23.734 -4.035 0.319 1 98.81 118 ALA A N 1
ATOM 900 C CA . ALA A 1 118 ? 22.656 -4.996 0.082 1 98.81 118 ALA A CA 1
ATOM 901 C C . ALA A 1 118 ? 22.656 -5.461 -1.372 1 98.81 118 ALA A C 1
ATOM 903 O O . ALA A 1 118 ? 22.516 -6.652 -1.648 1 98.81 118 ALA A O 1
ATOM 904 N N . GLY A 1 119 ? 22.766 -4.473 -2.303 1 98.81 119 GLY A N 1
ATOM 905 C CA . GLY A 1 119 ? 22.859 -4.824 -3.711 1 98.81 119 GLY A CA 1
ATOM 906 C C . GLY A 1 119 ? 24.047 -5.719 -4.023 1 98.81 119 GLY A C 1
ATOM 907 O O . GLY A 1 119 ? 23.922 -6.688 -4.773 1 98.81 119 GLY A O 1
ATOM 908 N N . ALA A 1 120 ? 25.141 -5.406 -3.428 1 98.94 120 ALA A N 1
ATOM 909 C CA . ALA A 1 120 ? 26.359 -6.199 -3.623 1 98.94 120 ALA A CA 1
ATOM 910 C C . ALA A 1 120 ? 26.188 -7.609 -3.064 1 98.94 120 ALA A C 1
ATOM 912 O O . ALA A 1 120 ? 26.578 -8.586 -3.703 1 98.94 120 ALA A O 1
ATOM 913 N N . ALA A 1 121 ? 25.609 -7.695 -1.897 1 98.88 121 ALA A N 1
ATOM 914 C CA . ALA A 1 121 ? 25.453 -8.977 -1.208 1 98.88 121 ALA A CA 1
ATOM 915 C C . ALA A 1 121 ? 24.594 -9.938 -2.018 1 98.88 121 ALA A C 1
ATOM 917 O O . ALA A 1 121 ? 24.938 -11.117 -2.166 1 98.88 121 ALA A O 1
ATOM 918 N N . MET A 1 122 ? 23.453 -9.445 -2.588 1 98.88 122 MET A N 1
ATOM 919 C CA . MET A 1 122 ? 22.609 -10.297 -3.422 1 98.88 122 MET A CA 1
ATOM 920 C C . MET A 1 122 ? 23.359 -10.758 -4.664 1 98.88 122 MET A C 1
ATOM 922 O O . MET A 1 122 ? 23.328 -11.938 -5.008 1 98.88 122 MET A O 1
ATOM 926 N N . THR A 1 123 ? 24.047 -9.859 -5.266 1 98.94 123 THR A N 1
ATOM 927 C CA . THR A 1 123 ? 24.797 -10.18 -6.48 1 98.94 123 THR A CA 1
ATOM 928 C C . THR A 1 123 ? 25.875 -11.219 -6.195 1 98.94 123 THR A C 1
ATOM 930 O O . THR A 1 123 ? 26 -12.203 -6.926 1 98.94 123 THR A O 1
ATOM 933 N N . ARG A 1 124 ? 26.625 -11.031 -5.137 1 98.88 124 ARG A N 1
ATOM 934 C CA . ARG A 1 124 ? 27.672 -11.969 -4.746 1 98.88 124 ARG A CA 1
ATOM 935 C C . ARG A 1 124 ? 27.094 -13.352 -4.469 1 98.88 124 ARG A C 1
ATOM 937 O O . ARG A 1 124 ? 27.688 -14.367 -4.848 1 98.88 124 ARG A O 1
ATOM 944 N N . THR A 1 125 ? 25.969 -13.359 -3.791 1 98.88 125 THR A N 1
ATOM 945 C CA . THR A 1 125 ? 25.328 -14.633 -3.473 1 98.88 125 THR A CA 1
ATOM 946 C C . THR A 1 125 ? 24.953 -15.375 -4.746 1 98.88 125 THR A C 1
ATOM 948 O O . THR A 1 125 ? 25.141 -16.594 -4.844 1 98.88 125 THR A O 1
ATOM 951 N N . LEU A 1 126 ? 24.391 -14.688 -5.758 1 98.81 126 LEU A N 1
ATOM 952 C CA . LEU A 1 126 ? 24.062 -15.297 -7.039 1 98.81 126 LEU A CA 1
ATOM 953 C C . LEU A 1 126 ? 25.297 -15.852 -7.723 1 98.81 126 LEU A C 1
ATOM 955 O O . LEU A 1 126 ? 25.281 -16.969 -8.25 1 98.81 126 LEU A O 1
ATOM 959 N N . LEU A 1 127 ? 26.406 -15.133 -7.676 1 98.69 127 LEU A N 1
ATOM 960 C CA . LEU A 1 127 ? 27.656 -15.562 -8.273 1 98.69 127 LEU A CA 1
ATOM 961 C C . LEU A 1 127 ? 28.203 -16.797 -7.559 1 98.69 127 LEU A C 1
ATOM 963 O O . LEU A 1 127 ? 28.688 -17.734 -8.203 1 98.69 127 LEU A O 1
ATOM 967 N N . GLU A 1 128 ? 28.125 -16.766 -6.258 1 98.44 128 GLU A N 1
ATOM 968 C CA . GLU A 1 128 ? 28.594 -17.891 -5.445 1 98.44 128 GLU A CA 1
ATOM 969 C C . GLU A 1 128 ? 27.797 -19.156 -5.73 1 98.44 128 GLU A C 1
ATOM 971 O O . GLU A 1 128 ? 28.328 -20.266 -5.605 1 98.44 128 GLU A O 1
ATOM 976 N N . ARG A 1 129 ? 26.609 -19 -6.18 1 97.94 129 ARG A N 1
ATOM 977 C CA . ARG A 1 129 ? 25.734 -20.141 -6.48 1 97.94 129 ARG A CA 1
ATOM 978 C C . ARG A 1 129 ? 25.984 -20.656 -7.891 1 97.94 129 ARG A C 1
ATOM 980 O O . ARG A 1 129 ? 25.375 -21.641 -8.312 1 97.94 129 ARG A O 1
ATOM 987 N N . GLY A 1 130 ? 26.812 -19.938 -8.641 1 97.81 130 GLY A N 1
ATOM 988 C CA . GLY A 1 130 ? 27.281 -20.484 -9.898 1 97.81 130 GLY A CA 1
ATOM 989 C C . GLY A 1 130 ? 26.734 -19.75 -11.109 1 97.81 130 GLY A C 1
ATOM 990 O O . GLY A 1 130 ? 27.094 -20.062 -12.25 1 97.81 130 GLY A O 1
ATOM 991 N N . TYR A 1 131 ? 25.859 -18.766 -10.883 1 98.38 131 TYR A N 1
ATOM 992 C CA . TYR A 1 131 ? 25.359 -17.984 -12.008 1 98.38 131 TYR A CA 1
ATOM 993 C C . TYR A 1 131 ? 26.484 -17.125 -12.602 1 98.38 131 TYR A C 1
ATOM 995 O O . TYR A 1 131 ? 27.312 -16.578 -11.875 1 98.38 131 TYR A O 1
ATOM 1003 N N . ARG A 1 132 ? 26.484 -16.938 -13.883 1 97.19 132 ARG A N 1
ATOM 1004 C CA . ARG A 1 132 ? 27.625 -16.312 -14.555 1 97.19 132 ARG A CA 1
ATOM 1005 C C . ARG A 1 132 ? 27.219 -15.016 -15.234 1 97.19 132 ARG A C 1
ATOM 1007 O O . ARG A 1 132 ? 27.984 -14.039 -15.227 1 97.19 132 ARG A O 1
ATOM 1014 N N . HIS A 1 133 ? 26.125 -15.031 -15.93 1 98.12 133 HIS A N 1
ATOM 1015 C CA . HIS A 1 133 ? 25.609 -13.859 -16.625 1 98.12 133 HIS A CA 1
ATOM 1016 C C . HIS A 1 133 ? 24.422 -13.25 -15.883 1 98.12 133 HIS A C 1
ATOM 1018 O O . HIS A 1 133 ? 23.281 -13.359 -16.328 1 98.12 133 HIS A O 1
ATOM 1024 N N . VAL A 1 134 ? 24.781 -12.531 -14.836 1 98.81 134 VAL A N 1
ATOM 1025 C CA . VAL A 1 134 ? 23.766 -11.961 -13.961 1 98.81 134 VAL A CA 1
ATOM 1026 C C . VAL A 1 134 ? 23.375 -10.57 -14.453 1 98.81 134 VAL A C 1
ATOM 1028 O O . VAL A 1 134 ? 24.219 -9.672 -14.508 1 98.81 134 VAL A O 1
ATOM 1031 N N . ALA A 1 135 ? 22.125 -10.383 -14.836 1 98.94 135 ALA A N 1
ATOM 1032 C CA . ALA A 1 135 ? 21.609 -9.07 -15.227 1 98.94 135 ALA A CA 1
ATOM 1033 C C . ALA A 1 135 ? 21.031 -8.336 -14.031 1 98.94 135 ALA A C 1
ATOM 1035 O O . ALA A 1 135 ? 20.641 -8.953 -13.039 1 98.94 135 ALA A O 1
ATOM 1036 N N . PHE A 1 136 ? 21.031 -7 -14.117 1 98.94 136 PHE A N 1
ATOM 1037 C CA . PHE A 1 136 ? 20.359 -6.129 -13.164 1 98.94 136 PHE A CA 1
ATOM 1038 C C . PHE A 1 136 ? 19.266 -5.312 -13.852 1 98.94 136 PHE A C 1
ATOM 1040 O O . PHE A 1 136 ? 19.531 -4.625 -14.836 1 98.94 136 PHE A O 1
ATOM 1047 N N . ALA A 1 137 ? 18.031 -5.465 -13.383 1 98.94 137 ALA A N 1
ATOM 1048 C CA . ALA A 1 137 ? 16.906 -4.711 -13.93 1 98.94 137 ALA A CA 1
ATOM 1049 C C . ALA A 1 137 ? 16.297 -3.803 -12.867 1 98.94 137 ALA A C 1
ATOM 1051 O O . ALA A 1 137 ? 15.984 -4.25 -11.758 1 98.94 137 ALA A O 1
ATOM 1052 N N . ALA A 1 138 ? 16.156 -2.502 -13.227 1 98.75 138 ALA A N 1
ATOM 1053 C CA . ALA A 1 138 ? 15.703 -1.554 -12.219 1 98.75 138 ALA A CA 1
ATOM 1054 C C . ALA A 1 138 ? 14.781 -0.506 -12.828 1 98.75 138 ALA A C 1
ATOM 1056 O O . ALA A 1 138 ? 14.938 -0.13 -13.992 1 98.75 138 ALA A O 1
ATOM 1057 N N . ALA A 1 139 ? 13.828 -0.095 -12.023 1 98.06 139 ALA A N 1
ATOM 1058 C CA . ALA A 1 139 ? 12.906 0.984 -12.359 1 98.06 139 ALA A CA 1
ATOM 1059 C C . ALA A 1 139 ? 13.023 2.139 -11.367 1 98.06 139 ALA A C 1
ATOM 1061 O O . ALA A 1 139 ? 13.742 2.037 -10.375 1 98.06 139 ALA A O 1
ATOM 1062 N N . GLN A 1 140 ? 12.344 3.381 -11.68 1 94.75 140 GLN A N 1
ATOM 1063 C CA . GLN A 1 140 ? 12.219 4.551 -10.82 1 94.75 140 GLN A CA 1
ATOM 1064 C C . GLN A 1 140 ? 13.562 5.262 -10.656 1 94.75 140 GLN A C 1
ATOM 1066 O O . GLN A 1 140 ? 13.641 6.488 -10.773 1 94.75 140 GLN A O 1
ATOM 1071 N N . LEU A 1 141 ? 14.555 4.516 -10.531 1 96.81 141 LEU A N 1
ATOM 1072 C CA . LEU A 1 141 ? 15.945 4.945 -10.477 1 96.81 141 LEU A CA 1
ATOM 1073 C C . LEU A 1 141 ? 16.141 6 -9.391 1 96.81 141 LEU A C 1
ATOM 1075 O O . LEU A 1 141 ? 16.812 7.012 -9.625 1 96.81 141 LEU A O 1
ATOM 1079 N N . ASP A 1 142 ? 15.453 5.973 -8.336 1 94.81 142 ASP A N 1
ATOM 1080 C CA . ASP A 1 142 ? 15.695 6.824 -7.176 1 94.81 142 ASP A CA 1
ATOM 1081 C C . ASP A 1 142 ? 17.047 6.516 -6.539 1 94.81 142 ASP A C 1
ATOM 1083 O O . ASP A 1 142 ? 17.672 5.512 -6.867 1 94.81 142 ASP A O 1
ATOM 1087 N N . PRO A 1 143 ? 17.531 7.336 -5.613 1 94.5 143 PRO A N 1
ATOM 1088 C CA . PRO A 1 143 ? 18.875 7.184 -5.062 1 94.5 143 PRO A CA 1
ATOM 1089 C C . PRO A 1 143 ? 19.125 5.805 -4.453 1 94.5 143 PRO A C 1
ATOM 1091 O O . PRO A 1 143 ? 20.203 5.246 -4.59 1 94.5 143 PRO A O 1
ATOM 1094 N N . ARG A 1 144 ? 18.188 5.254 -3.777 1 96 144 ARG A N 1
ATOM 1095 C CA . ARG A 1 144 ? 18.344 3.928 -3.186 1 96 144 ARG A CA 1
ATOM 1096 C C . ARG A 1 144 ? 18.531 2.865 -4.262 1 96 144 ARG A C 1
ATOM 1098 O O . ARG A 1 144 ? 19.391 1.985 -4.129 1 96 144 ARG A O 1
ATOM 1105 N N . THR A 1 145 ? 17.719 2.941 -5.332 1 97.31 145 THR A N 1
ATOM 1106 C CA . THR A 1 145 ? 17.859 2.031 -6.461 1 97.31 145 THR A CA 1
ATOM 1107 C C . THR A 1 145 ? 19.25 2.148 -7.086 1 97.31 145 THR A C 1
ATOM 1109 O O . THR A 1 145 ? 19.891 1.139 -7.387 1 97.31 145 THR A O 1
ATOM 1112 N N . LEU A 1 146 ? 19.688 3.354 -7.238 1 97.75 146 LEU A N 1
ATOM 1113 C CA . LEU A 1 146 ? 20.984 3.584 -7.863 1 97.75 146 LEU A CA 1
ATOM 1114 C C . LEU A 1 146 ? 22.109 3.061 -6.984 1 97.75 146 LEU A C 1
ATOM 1116 O O . LEU A 1 146 ? 23.125 2.576 -7.492 1 97.75 146 LEU A O 1
ATOM 1120 N N . GLN A 1 147 ? 21.969 3.143 -5.738 1 97.75 147 GLN A N 1
ATOM 1121 C CA . GLN A 1 147 ? 22.953 2.564 -4.824 1 97.75 147 GLN A CA 1
ATOM 1122 C C . GLN A 1 147 ? 22.984 1.043 -4.938 1 97.75 147 GLN A C 1
ATOM 1124 O O . GLN A 1 147 ? 24.047 0.435 -4.934 1 97.75 147 GLN A O 1
ATOM 1129 N N . ARG A 1 148 ? 21.812 0.409 -5.008 1 98.5 148 ARG A N 1
ATOM 1130 C CA . ARG A 1 148 ? 21.75 -1.032 -5.227 1 98.5 148 ARG A CA 1
ATOM 1131 C C . ARG A 1 148 ? 22.438 -1.422 -6.523 1 98.5 148 ARG A C 1
ATOM 1133 O O . ARG A 1 148 ? 23.172 -2.422 -6.57 1 98.5 148 ARG A O 1
ATOM 1140 N N . ALA A 1 149 ? 22.203 -0.588 -7.531 1 98.81 149 ALA A N 1
ATOM 1141 C CA . ALA A 1 149 ? 22.859 -0.817 -8.82 1 98.81 149 ALA A CA 1
ATOM 1142 C C . ALA A 1 149 ? 24.375 -0.75 -8.68 1 98.81 149 ALA A C 1
ATOM 1144 O O . ALA A 1 149 ? 25.094 -1.569 -9.258 1 98.81 149 ALA A O 1
ATOM 1145 N N . GLU A 1 150 ? 24.797 0.24 -7.938 1 98.75 150 GLU A N 1
ATOM 1146 C CA . GLU A 1 150 ? 26.234 0.364 -7.719 1 98.75 150 GLU A CA 1
ATOM 1147 C C . GLU A 1 150 ? 26.781 -0.858 -6.992 1 98.75 150 GLU A C 1
ATOM 1149 O O . GLU A 1 150 ? 27.891 -1.317 -7.289 1 98.75 150 GLU A O 1
ATOM 1154 N N . GLY A 1 151 ? 26.031 -1.392 -6.043 1 98.88 151 GLY A N 1
ATOM 1155 C CA . GLY A 1 151 ? 26.422 -2.627 -5.379 1 98.88 151 GLY A CA 1
ATOM 1156 C C . GLY A 1 151 ? 26.531 -3.803 -6.332 1 98.88 151 GLY A C 1
ATOM 1157 O O . GLY A 1 151 ? 27.5 -4.562 -6.273 1 98.88 151 GLY A O 1
ATOM 1158 N N . TYR A 1 152 ? 25.562 -3.863 -7.227 1 98.88 152 TYR A N 1
ATOM 1159 C CA . TYR A 1 152 ? 25.594 -4.871 -8.281 1 98.88 152 TYR A CA 1
ATOM 1160 C C . TYR A 1 152 ? 26.859 -4.746 -9.117 1 98.88 152 TYR A C 1
ATOM 1162 O O . TYR A 1 152 ? 27.562 -5.734 -9.328 1 98.88 152 TYR A O 1
ATOM 1170 N N . ARG A 1 153 ? 27.188 -3.578 -9.547 1 98.88 153 ARG A N 1
ATOM 1171 C CA . ARG A 1 153 ? 28.359 -3.324 -10.375 1 98.88 153 ARG A CA 1
ATOM 1172 C C . ARG A 1 153 ? 29.641 -3.725 -9.656 1 98.88 153 ARG A C 1
ATOM 1174 O O . ARG A 1 153 ? 30.516 -4.367 -10.242 1 98.88 153 ARG A O 1
ATOM 1181 N N . GLN A 1 154 ? 29.719 -3.348 -8.445 1 98.75 154 GLN A N 1
ATOM 1182 C CA . GLN A 1 154 ? 30.906 -3.654 -7.656 1 98.75 154 GLN A CA 1
ATOM 1183 C C . GLN A 1 154 ? 31.125 -5.16 -7.559 1 98.75 154 GLN A C 1
ATOM 1185 O O . GLN A 1 154 ? 32.219 -5.648 -7.793 1 98.75 154 GLN A O 1
ATOM 1190 N N . ALA A 1 155 ? 30.078 -5.883 -7.199 1 98.81 155 ALA A N 1
ATOM 1191 C CA . ALA A 1 155 ? 30.172 -7.332 -7.059 1 98.81 155 ALA A CA 1
ATOM 1192 C C . ALA A 1 155 ? 30.562 -7.984 -8.383 1 98.81 155 ALA A C 1
ATOM 1194 O O . ALA A 1 155 ? 31.406 -8.875 -8.422 1 98.81 155 ALA A O 1
ATOM 1195 N N . MET A 1 156 ? 29.984 -7.52 -9.477 1 98.81 156 MET A N 1
ATOM 1196 C CA . MET A 1 156 ? 30.266 -8.078 -10.797 1 98.81 156 MET A CA 1
ATOM 1197 C C . MET A 1 156 ? 31.703 -7.785 -11.219 1 98.81 156 MET A C 1
ATOM 1199 O O . MET A 1 156 ? 32.375 -8.641 -11.797 1 98.81 156 MET A O 1
ATOM 1203 N N . ARG A 1 157 ? 32.156 -6.578 -10.945 1 98.62 157 ARG A N 1
ATOM 1204 C CA . ARG A 1 157 ? 33.531 -6.199 -11.266 1 98.62 157 ARG A CA 1
ATOM 1205 C C . ARG A 1 157 ? 34.531 -7.039 -10.484 1 98.62 157 ARG A C 1
ATOM 1207 O O . ARG A 1 157 ? 35.531 -7.5 -11.031 1 98.62 157 ARG A O 1
ATOM 1214 N N . GLU A 1 158 ? 34.25 -7.238 -9.258 1 98.44 158 GLU A N 1
ATOM 1215 C CA . GLU A 1 158 ? 35.125 -8.055 -8.406 1 98.44 158 GLU A CA 1
ATOM 1216 C C . GLU A 1 158 ? 35.25 -9.477 -8.945 1 98.44 158 GLU A C 1
ATOM 1218 O O . GLU A 1 158 ? 36.281 -10.109 -8.805 1 98.44 158 GLU A O 1
ATOM 1223 N N . ALA A 1 159 ? 34.188 -9.922 -9.555 1 98.19 159 ALA A N 1
ATOM 1224 C CA . ALA A 1 159 ? 34.156 -11.273 -10.102 1 98.19 159 ALA A CA 1
ATOM 1225 C C . ALA A 1 159 ? 34.719 -11.297 -11.531 1 98.19 159 ALA A C 1
ATOM 1227 O O . ALA A 1 159 ? 34.812 -12.367 -12.141 1 98.19 159 ALA A O 1
ATOM 1228 N N . GLY A 1 160 ? 35 -10.148 -12.102 1 97.94 160 GLY A N 1
ATOM 1229 C CA . GLY A 1 160 ? 35.5 -10.047 -13.469 1 97.94 160 GLY A CA 1
ATOM 1230 C C . GLY A 1 160 ? 34.406 -10.328 -14.508 1 97.94 160 GLY A C 1
ATOM 1231 O O . GLY A 1 160 ? 34.719 -10.82 -15.594 1 97.94 160 GLY A O 1
ATOM 1232 N N . ARG A 1 161 ? 33.219 -10.031 -14.172 1 97.75 161 ARG A N 1
ATOM 1233 C CA . ARG A 1 161 ? 32.094 -10.438 -15.039 1 97.75 161 ARG A CA 1
ATOM 1234 C C . ARG A 1 161 ? 31.203 -9.25 -15.367 1 97.75 161 ARG A C 1
ATOM 1236 O O . ARG A 1 161 ? 30.109 -9.43 -15.93 1 97.75 161 ARG A O 1
ATOM 1243 N N . TYR A 1 162 ? 31.594 -8.07 -15.031 1 98.31 162 TYR A N 1
ATOM 1244 C CA . TYR A 1 162 ? 30.75 -6.898 -15.25 1 98.31 162 TYR A CA 1
ATOM 1245 C C . TYR A 1 162 ? 30.609 -6.602 -16.734 1 98.31 162 TYR A C 1
ATOM 1247 O O . TYR A 1 162 ? 31.609 -6.496 -17.453 1 98.31 162 TYR A O 1
ATOM 1255 N N . GLU A 1 163 ? 29.453 -6.527 -17.219 1 97.81 163 GLU A N 1
ATOM 1256 C CA . GLU A 1 163 ? 29.062 -6.109 -18.562 1 97.81 163 GLU A CA 1
ATOM 1257 C C . GLU A 1 163 ? 27.969 -5.055 -18.516 1 97.81 163 GLU A C 1
ATOM 1259 O O . GLU A 1 163 ? 26.812 -5.367 -18.203 1 97.81 163 GLU A O 1
ATOM 1264 N N . PRO A 1 164 ? 28.266 -3.844 -18.906 1 97.62 164 PRO A N 1
ATOM 1265 C CA . PRO A 1 164 ? 27.297 -2.748 -18.781 1 97.62 164 PRO A CA 1
ATOM 1266 C C . PRO A 1 164 ? 25.984 -3.023 -19.516 1 97.62 164 PRO A C 1
ATOM 1268 O O . PRO A 1 164 ? 24.922 -2.559 -19.094 1 97.62 164 PRO A O 1
ATOM 1271 N N . THR A 1 165 ? 26 -3.844 -20.531 1 97.75 165 THR A N 1
ATOM 1272 C CA . THR A 1 165 ? 24.812 -4.094 -21.344 1 97.75 165 THR A CA 1
ATOM 1273 C C . THR A 1 165 ? 23.812 -4.969 -20.594 1 97.75 165 THR A C 1
ATOM 1275 O O . THR A 1 165 ? 22.656 -5.07 -20.984 1 97.75 165 THR A O 1
ATOM 1278 N N . LEU A 1 166 ? 24.234 -5.555 -19.469 1 98.38 166 LEU A N 1
ATOM 1279 C CA . LEU A 1 166 ? 23.375 -6.434 -18.703 1 98.38 166 LEU A CA 1
ATOM 1280 C C . LEU A 1 166 ? 22.578 -5.645 -17.672 1 98.38 166 LEU A C 1
ATOM 1282 O O . LEU A 1 166 ? 21.75 -6.211 -16.953 1 98.38 166 LEU A O 1
ATOM 1286 N N . GLU A 1 167 ? 22.75 -4.328 -17.688 1 98.38 167 GLU A N 1
ATOM 1287 C CA . GLU A 1 167 ? 21.922 -3.449 -16.875 1 98.38 167 GLU A CA 1
ATOM 1288 C C . GLU A 1 167 ? 20.75 -2.879 -17.688 1 98.38 167 GLU A C 1
ATOM 1290 O O . GLU A 1 167 ? 20.969 -2.262 -18.734 1 98.38 167 GLU A O 1
ATOM 1295 N N . LEU A 1 168 ? 19.625 -3.145 -17.266 1 98.75 168 LEU A N 1
ATOM 1296 C CA . LEU A 1 168 ? 18.422 -2.545 -17.859 1 98.75 168 LEU A CA 1
ATOM 1297 C C . LEU A 1 168 ? 17.75 -1.605 -16.875 1 98.75 168 LEU A C 1
ATOM 1299 O O . LEU A 1 168 ? 17.031 -2.057 -15.961 1 98.75 168 LEU A O 1
ATOM 1303 N N . LEU A 1 169 ? 18 -0.286 -17.031 1 98.62 169 LEU A N 1
ATOM 1304 C CA . LEU A 1 169 ? 17.516 0.75 -16.125 1 98.62 169 LEU A CA 1
ATOM 1305 C C . LEU A 1 169 ? 16.453 1.613 -16.812 1 98.62 169 LEU A C 1
ATOM 1307 O O . LEU A 1 169 ? 16.641 2.051 -17.938 1 98.62 169 LEU A O 1
ATOM 1311 N N . THR A 1 170 ? 15.32 1.764 -16.156 1 98.62 170 THR A N 1
ATOM 1312 C CA . THR A 1 170 ? 14.258 2.594 -16.719 1 98.62 170 THR A CA 1
ATOM 1313 C C . THR A 1 170 ? 13.711 3.555 -15.664 1 98.62 170 THR A C 1
ATOM 1315 O O . THR A 1 170 ? 13.586 3.193 -14.492 1 98.62 170 THR A O 1
ATOM 1318 N N . PRO A 1 171 ? 13.367 4.793 -16.031 1 96.81 171 PRO A N 1
ATOM 1319 C CA . PRO A 1 171 ? 12.805 5.75 -15.086 1 96.81 171 PRO A CA 1
ATOM 1320 C C . PRO A 1 171 ? 11.328 5.48 -14.781 1 96.81 171 PRO A C 1
ATOM 1322 O O . PRO A 1 171 ? 10.734 6.148 -13.93 1 96.81 171 PRO A O 1
ATOM 1325 N N . GLN A 1 172 ? 10.758 4.508 -15.445 1 96.31 172 GLN A N 1
ATOM 1326 C CA . GLN A 1 172 ? 9.344 4.199 -15.234 1 96.31 172 GLN A CA 1
ATOM 1327 C C . GLN A 1 172 ? 9.086 3.775 -13.789 1 96.31 172 GLN A C 1
ATOM 1329 O O . GLN A 1 172 ? 9.984 3.293 -13.109 1 96.31 172 GLN A O 1
ATOM 1334 N N . LEU A 1 173 ? 7.855 3.982 -13.32 1 93 173 LEU A N 1
ATOM 1335 C CA . LEU A 1 173 ? 7.449 3.504 -12.008 1 93 173 LEU A CA 1
ATOM 1336 C C . LEU A 1 173 ? 7.395 1.98 -11.977 1 93 173 LEU A C 1
ATOM 1338 O O . LEU A 1 173 ? 6.934 1.352 -12.93 1 93 173 LEU A O 1
ATOM 1342 N N . SER A 1 174 ? 7.848 1.459 -10.891 1 95.12 174 SER A N 1
ATOM 1343 C CA . SER A 1 174 ? 7.863 0.009 -10.719 1 95.12 174 SER A CA 1
ATOM 1344 C C . SER A 1 174 ? 6.449 -0.559 -10.68 1 95.12 174 SER A C 1
ATOM 1346 O O . SER A 1 174 ? 5.551 0.04 -10.078 1 95.12 174 SER A O 1
ATOM 1348 N N . SER A 1 175 ? 6.23 -1.663 -11.258 1 93.06 175 SER A N 1
ATOM 1349 C CA . SER A 1 175 ? 4.98 -2.418 -11.234 1 93.06 175 SER A CA 1
ATOM 1350 C C . SER A 1 175 ? 5.207 -3.875 -11.617 1 93.06 175 SER A C 1
ATOM 1352 O O . SER A 1 175 ? 6.234 -4.215 -12.211 1 93.06 175 SER A O 1
ATOM 1354 N N . ILE A 1 176 ? 4.266 -4.664 -11.281 1 93.38 176 ILE A N 1
ATOM 1355 C CA . ILE A 1 176 ? 4.316 -6.074 -11.656 1 93.38 176 ILE A CA 1
ATOM 1356 C C . ILE A 1 176 ? 4.363 -6.195 -13.18 1 93.38 176 ILE A C 1
ATOM 1358 O O . ILE A 1 176 ? 5.203 -6.91 -13.727 1 93.38 176 ILE A O 1
ATOM 1362 N N . GLY A 1 177 ? 3.512 -5.438 -13.875 1 94.25 177 GLY A N 1
ATOM 1363 C CA . GLY A 1 177 ? 3.494 -5.465 -15.328 1 94.25 177 GLY A CA 1
ATOM 1364 C C . GLY A 1 177 ? 4.82 -5.066 -15.953 1 94.25 177 GLY A C 1
ATOM 1365 O O . GLY A 1 177 ? 5.273 -5.688 -16.922 1 94.25 177 GLY A O 1
ATOM 1366 N N . LEU A 1 178 ? 5.422 -4.105 -15.414 1 97.38 178 LEU A N 1
ATOM 1367 C CA . LEU A 1 178 ? 6.715 -3.666 -15.93 1 97.38 178 LEU A CA 1
ATOM 1368 C C . LEU A 1 178 ? 7.766 -4.758 -15.766 1 97.38 178 LEU A C 1
ATOM 1370 O O . LEU A 1 178 ? 8.641 -4.918 -16.609 1 97.38 178 LEU A O 1
ATOM 1374 N N . GLY A 1 179 ? 7.688 -5.496 -14.648 1 98.12 179 GLY A N 1
ATOM 1375 C CA . GLY A 1 179 ? 8.602 -6.605 -14.438 1 98.12 179 GLY A CA 1
ATOM 1376 C C . GLY A 1 179 ? 8.586 -7.617 -15.57 1 98.12 179 GLY A C 1
ATOM 1377 O O . GLY A 1 179 ? 9.633 -8.078 -16.016 1 98.12 179 GLY A O 1
ATOM 1378 N N . ALA A 1 180 ? 7.379 -7.926 -16 1 97.31 180 ALA A N 1
ATOM 1379 C CA . ALA A 1 180 ? 7.211 -8.836 -17.141 1 97.31 180 ALA A CA 1
ATOM 1380 C C . ALA A 1 180 ? 7.84 -8.266 -18.406 1 97.31 180 ALA A C 1
ATOM 1382 O O . ALA A 1 180 ? 8.562 -8.969 -19.109 1 97.31 180 ALA A O 1
ATOM 1383 N N . GLU A 1 181 ? 7.574 -7.008 -18.609 1 98.25 181 GLU A N 1
ATOM 1384 C CA . GLU A 1 181 ? 8.102 -6.332 -19.797 1 98.25 181 GLU A CA 1
ATOM 1385 C C . GLU A 1 181 ? 9.625 -6.316 -19.781 1 98.25 181 GLU A C 1
ATOM 1387 O O . GLU A 1 181 ? 10.258 -6.566 -20.812 1 98.25 181 GLU A O 1
ATOM 1392 N N . LEU A 1 182 ? 10.188 -6.012 -18.656 1 98.75 182 LEU A N 1
ATOM 1393 C CA . LEU A 1 182 ? 11.641 -5.941 -18.547 1 98.75 182 LEU A CA 1
ATOM 1394 C C . LEU A 1 182 ? 12.273 -7.312 -18.766 1 98.75 182 LEU A C 1
ATOM 1396 O O . LEU A 1 182 ? 13.344 -7.418 -19.375 1 98.75 182 LEU A O 1
ATOM 1400 N N . LEU A 1 183 ? 11.648 -8.344 -18.297 1 98.69 183 LEU A N 1
ATOM 1401 C CA . LEU A 1 183 ? 12.156 -9.688 -18.531 1 98.69 183 LEU A CA 1
ATOM 1402 C C . LEU A 1 183 ? 12.18 -10 -20.031 1 98.69 183 LEU A C 1
ATOM 1404 O O . LEU A 1 183 ? 13.18 -10.516 -20.547 1 98.69 183 LEU A O 1
ATOM 1408 N N . ASP A 1 184 ? 11.109 -9.641 -20.719 1 98.69 184 ASP A N 1
ATOM 1409 C CA . ASP A 1 184 ? 11.055 -9.852 -22.172 1 98.69 184 ASP A CA 1
ATOM 1410 C C . ASP A 1 184 ? 12.219 -9.164 -22.875 1 98.69 184 ASP A C 1
ATOM 1412 O O . ASP A 1 184 ? 12.875 -9.758 -23.719 1 98.69 184 ASP A O 1
ATOM 1416 N N . ARG A 1 185 ? 12.414 -7.965 -22.484 1 98.69 185 ARG A N 1
ATOM 1417 C CA . ARG A 1 185 ? 13.469 -7.176 -23.109 1 98.69 185 ARG A CA 1
ATOM 1418 C C . ARG A 1 185 ? 14.836 -7.789 -22.844 1 98.69 185 ARG A C 1
ATOM 1420 O O . ARG A 1 185 ? 15.656 -7.91 -23.75 1 98.69 185 ARG A O 1
ATOM 1427 N N . LEU A 1 186 ? 15.086 -8.211 -21.625 1 98.56 186 LEU A N 1
ATOM 1428 C CA . LEU A 1 186 ? 16.375 -8.781 -21.25 1 98.56 186 LEU A CA 1
ATOM 1429 C C . LEU A 1 186 ? 16.641 -10.078 -22 1 98.56 186 LEU A C 1
ATOM 1431 O O . LEU A 1 186 ? 17.734 -10.281 -22.531 1 98.56 186 LEU A O 1
ATOM 1435 N N . LEU A 1 187 ? 15.688 -10.93 -22.094 1 98.25 187 LEU A N 1
ATOM 1436 C CA . LEU A 1 187 ? 15.844 -12.227 -22.766 1 98.25 187 LEU A CA 1
ATOM 1437 C C . LEU A 1 187 ? 16.078 -12.047 -24.25 1 98.25 187 LEU A C 1
ATOM 1439 O O . LEU A 1 187 ? 16.828 -12.797 -24.875 1 98.25 187 LEU A O 1
ATOM 1443 N N . ALA A 1 188 ? 15.391 -11.055 -24.812 1 98.31 188 ALA A N 1
ATOM 1444 C CA . ALA A 1 188 ? 15.555 -10.773 -26.234 1 98.31 188 ALA A CA 1
ATOM 1445 C C . ALA A 1 188 ? 16.953 -10.258 -26.547 1 98.31 188 ALA A C 1
ATOM 1447 O O . ALA A 1 188 ? 17.562 -10.633 -27.547 1 98.31 188 ALA A O 1
ATOM 1448 N N . GLN A 1 189 ? 17.453 -9.43 -25.719 1 98.19 189 GLN A N 1
ATOM 1449 C CA . GLN A 1 189 ? 18.734 -8.766 -25.938 1 98.19 189 GLN A CA 1
ATOM 1450 C C . GLN A 1 189 ? 19.891 -9.656 -25.516 1 98.19 189 GLN A C 1
ATOM 1452 O O . GLN A 1 189 ? 20.984 -9.594 -26.094 1 98.19 189 GLN A O 1
ATOM 1457 N N . HIS A 1 190 ? 19.641 -10.477 -24.484 1 98.06 190 HIS A N 1
ATOM 1458 C CA . HIS A 1 190 ? 20.703 -11.273 -23.891 1 98.06 190 HIS A CA 1
ATOM 1459 C C . HIS A 1 190 ? 20.219 -12.68 -23.562 1 98.06 190 HIS A C 1
ATOM 1461 O O . HIS A 1 190 ? 20.094 -13.047 -22.391 1 98.06 190 HIS A O 1
ATOM 1467 N N . PRO A 1 191 ? 20.141 -13.516 -24.547 1 97.31 191 PRO A N 1
ATOM 1468 C CA . PRO A 1 191 ? 19.609 -14.867 -24.328 1 97.31 191 PRO A CA 1
ATOM 1469 C C . PRO A 1 191 ? 20.5 -15.711 -23.422 1 97.31 191 PRO A C 1
ATOM 1471 O O . PRO A 1 191 ? 20.062 -16.719 -22.875 1 97.31 191 PRO A O 1
ATOM 1474 N N . GLN A 1 192 ? 21.641 -15.258 -23.172 1 97.06 192 GLN A N 1
ATOM 1475 C CA . GLN A 1 192 ? 22.625 -16.047 -22.422 1 97.06 192 GLN A CA 1
ATOM 1476 C C . GLN A 1 192 ? 22.484 -15.805 -20.922 1 97.06 192 GLN A C 1
ATOM 1478 O O . GLN A 1 192 ? 23.125 -16.484 -20.109 1 97.06 192 GLN A O 1
ATOM 1483 N N . ILE A 1 193 ? 21.672 -14.852 -20.453 1 98.44 193 ILE A N 1
ATOM 1484 C CA . ILE A 1 193 ? 21.594 -14.562 -19.031 1 98.44 193 ILE A CA 1
ATOM 1485 C C . ILE A 1 193 ? 21.031 -15.773 -18.281 1 98.44 193 ILE A C 1
ATOM 1487 O O . ILE A 1 193 ? 20.156 -16.469 -18.797 1 98.44 193 ILE A O 1
ATOM 1491 N N . ASP A 1 194 ? 21.547 -15.961 -17.156 1 98.69 194 ASP A N 1
ATOM 1492 C CA . ASP A 1 194 ? 21.109 -17.109 -16.375 1 98.69 194 ASP A CA 1
ATOM 1493 C C . ASP A 1 194 ? 20.578 -16.672 -15.016 1 98.69 194 ASP A C 1
ATOM 1495 O O . ASP A 1 194 ? 20.078 -17.5 -14.25 1 98.69 194 ASP A O 1
ATOM 1499 N N . ALA A 1 195 ? 20.656 -15.359 -14.719 1 98.88 195 ALA A N 1
ATOM 1500 C CA . ALA A 1 195 ? 20.047 -14.781 -13.523 1 98.88 195 ALA A CA 1
ATOM 1501 C C . ALA A 1 195 ? 19.703 -13.312 -13.734 1 98.88 195 ALA A C 1
ATOM 1503 O O . ALA A 1 195 ? 20.391 -12.602 -14.469 1 98.88 195 ALA A O 1
ATOM 1504 N N . VAL A 1 196 ? 18.641 -12.852 -13.164 1 98.94 196 VAL A N 1
ATOM 1505 C CA . VAL A 1 196 ? 18.297 -11.438 -13.133 1 98.94 196 VAL A CA 1
ATOM 1506 C C . VAL A 1 196 ? 18.016 -11.008 -11.695 1 98.94 196 VAL A C 1
ATOM 1508 O O . VAL A 1 196 ? 17.234 -11.633 -10.984 1 98.94 196 VAL A O 1
ATOM 1511 N N . PHE A 1 197 ? 18.75 -9.992 -11.234 1 98.94 197 PHE A N 1
ATOM 1512 C CA . PHE A 1 197 ? 18.484 -9.289 -9.992 1 98.94 197 PHE A CA 1
ATOM 1513 C C . PHE A 1 197 ? 17.656 -8.039 -10.242 1 98.94 197 PHE A C 1
ATOM 1515 O O . PHE A 1 197 ? 18.156 -7.047 -10.773 1 98.94 197 PHE A O 1
ATOM 1522 N N . PHE A 1 198 ? 16.391 -8.117 -9.883 1 98.94 198 PHE A N 1
ATOM 1523 C CA . PHE A 1 198 ? 15.508 -6.965 -10 1 98.94 198 PHE A CA 1
ATOM 1524 C C . PHE A 1 198 ? 15.633 -6.059 -8.781 1 98.94 198 PHE A C 1
ATOM 1526 O O . PHE A 1 198 ? 15.773 -6.539 -7.656 1 98.94 198 PHE A O 1
ATOM 1533 N N . ASN A 1 199 ? 15.438 -4.738 -8.969 1 98.44 199 ASN A N 1
ATOM 1534 C CA . ASN A 1 199 ? 15.719 -3.812 -7.875 1 98.44 199 ASN A CA 1
ATOM 1535 C C . ASN A 1 199 ? 14.656 -3.891 -6.781 1 98.44 199 ASN A C 1
ATOM 1537 O O . ASN A 1 199 ? 14.812 -3.299 -5.715 1 98.44 199 ASN A O 1
ATOM 1541 N N . ASN A 1 200 ? 13.492 -4.562 -7.027 1 97.88 200 ASN A N 1
ATOM 1542 C CA . ASN A 1 200 ? 12.5 -4.805 -5.984 1 97.88 200 ASN A CA 1
ATOM 1543 C C . ASN A 1 200 ? 11.617 -6.004 -6.312 1 97.88 200 ASN A C 1
ATOM 1545 O O . ASN A 1 200 ? 11.68 -6.543 -7.422 1 97.88 200 ASN A O 1
ATOM 1549 N N . ASP A 1 201 ? 10.82 -6.398 -5.406 1 97.12 201 ASP A N 1
ATOM 1550 C CA . ASP A 1 201 ? 10.031 -7.621 -5.504 1 97.12 201 ASP A CA 1
ATOM 1551 C C . ASP A 1 201 ? 8.898 -7.465 -6.516 1 97.12 201 ASP A C 1
ATOM 1553 O O . ASP A 1 201 ? 8.516 -8.43 -7.184 1 97.12 201 ASP A O 1
ATOM 1557 N N . ASP A 1 202 ? 8.336 -6.285 -6.707 1 95.31 202 ASP A N 1
ATOM 1558 C CA . ASP A 1 202 ? 7.258 -6.098 -7.676 1 95.31 202 ASP A CA 1
ATOM 1559 C C . ASP A 1 202 ? 7.707 -6.484 -9.078 1 95.31 202 ASP A C 1
ATOM 1561 O O . ASP A 1 202 ? 7.008 -7.219 -9.781 1 95.31 202 ASP A O 1
ATOM 1565 N N . LEU A 1 203 ? 8.828 -5.969 -9.445 1 97.69 203 LEU A N 1
ATOM 1566 C CA . LEU A 1 203 ? 9.383 -6.312 -10.75 1 97.69 203 LEU A CA 1
ATOM 1567 C C . LEU A 1 203 ? 9.68 -7.805 -10.844 1 97.69 203 LEU A C 1
ATOM 1569 O O . LEU A 1 203 ? 9.352 -8.453 -11.844 1 97.69 203 LEU A O 1
ATOM 1573 N N . ALA A 1 204 ? 10.289 -8.344 -9.773 1 98.38 204 ALA A N 1
ATOM 1574 C CA . ALA A 1 204 ? 10.656 -9.758 -9.758 1 98.38 204 ALA A CA 1
ATOM 1575 C C . ALA A 1 204 ? 9.414 -10.648 -9.859 1 98.38 204 ALA A C 1
ATOM 1577 O O . ALA A 1 204 ? 9.438 -11.672 -10.547 1 98.38 204 ALA A O 1
ATOM 1578 N N . LEU A 1 205 ? 8.367 -10.242 -9.18 1 95.44 205 LEU A N 1
ATOM 1579 C CA . LEU A 1 205 ? 7.121 -10.992 -9.25 1 95.44 205 LEU A CA 1
ATOM 1580 C C . LEU A 1 205 ? 6.562 -10.992 -10.672 1 95.44 205 LEU A C 1
ATOM 1582 O O . LEU A 1 205 ? 6.141 -12.039 -11.172 1 95.44 205 LEU A O 1
ATOM 1586 N N . GLY A 1 206 ? 6.555 -9.812 -11.289 1 95.88 206 GLY A N 1
ATOM 1587 C CA . GLY A 1 206 ? 6.145 -9.734 -12.68 1 95.88 206 GLY A CA 1
ATOM 1588 C C . GLY A 1 206 ? 6.961 -10.625 -13.594 1 95.88 206 GLY A C 1
ATOM 1589 O O . GLY A 1 206 ? 6.41 -11.289 -14.477 1 95.88 206 GLY A O 1
ATOM 1590 N N . ALA A 1 207 ? 8.188 -10.641 -13.352 1 98.12 207 ALA A N 1
ATOM 1591 C CA . ALA A 1 207 ? 9.086 -11.477 -14.133 1 98.12 207 ALA A CA 1
ATOM 1592 C C . ALA A 1 207 ? 8.789 -12.961 -13.914 1 98.12 207 ALA A C 1
ATOM 1594 O O . ALA A 1 207 ? 8.82 -13.75 -14.859 1 98.12 207 ALA A O 1
ATOM 1595 N N . LEU A 1 208 ? 8.539 -13.398 -12.688 1 96.38 208 LEU A N 1
ATOM 1596 C CA . LEU A 1 208 ? 8.195 -14.781 -12.391 1 96.38 208 LEU A CA 1
ATOM 1597 C C . LEU A 1 208 ? 6.914 -15.188 -13.117 1 96.38 208 LEU A C 1
ATOM 1599 O O . LEU A 1 208 ? 6.844 -16.281 -13.695 1 96.38 208 LEU A O 1
ATOM 1603 N N . PHE A 1 209 ? 5.941 -14.297 -13.07 1 92.69 209 PHE A N 1
ATOM 1604 C CA . PHE A 1 209 ? 4.691 -14.562 -13.773 1 92.69 209 PHE A CA 1
ATOM 1605 C C . PHE A 1 209 ? 4.938 -14.727 -15.266 1 92.69 209 PHE A C 1
ATOM 1607 O O . PHE A 1 209 ? 4.414 -15.656 -15.883 1 92.69 209 PHE A O 1
ATOM 1614 N N . ARG A 1 210 ? 5.688 -13.852 -15.766 1 95.31 210 ARG A N 1
ATOM 1615 C CA . ARG A 1 210 ? 5.98 -13.875 -17.188 1 95.31 210 ARG A CA 1
ATOM 1616 C C . ARG A 1 210 ? 6.762 -15.133 -17.562 1 95.31 210 ARG A C 1
ATOM 1618 O O . ARG A 1 210 ? 6.484 -15.758 -18.594 1 95.31 210 ARG A O 1
ATOM 1625 N N . ALA A 1 211 ? 7.727 -15.531 -16.781 1 96.88 211 ALA A N 1
ATOM 1626 C CA . ALA A 1 211 ? 8.484 -16.75 -17 1 96.88 211 ALA A CA 1
ATOM 1627 C C . ALA A 1 211 ? 7.566 -17.969 -17.078 1 96.88 211 ALA A C 1
ATOM 1629 O O . ALA A 1 211 ? 7.734 -18.844 -17.938 1 96.88 211 ALA A O 1
ATOM 1630 N N . HIS A 1 212 ? 6.691 -17.969 -16.188 1 92.19 212 HIS A N 1
ATOM 1631 C CA . HIS A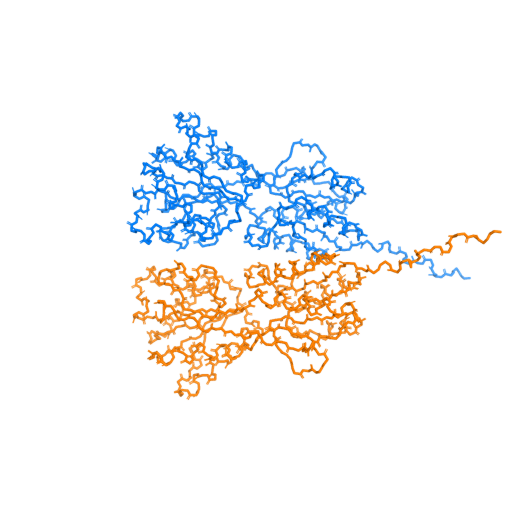 1 212 ? 5.711 -19.047 -16.188 1 92.19 212 HIS A CA 1
ATOM 1632 C C . HIS A 1 212 ? 4.93 -19.078 -17.5 1 92.19 212 HIS A C 1
ATOM 1634 O O . HIS A 1 212 ? 4.734 -20.141 -18.094 1 92.19 212 HIS A O 1
ATOM 1640 N N . GLN A 1 213 ? 4.484 -17.906 -17.953 1 90.62 213 GLN A N 1
ATOM 1641 C CA . GLN A 1 213 ? 3.736 -17.797 -19.203 1 90.62 213 GLN A CA 1
ATOM 1642 C C . GLN A 1 213 ? 4.562 -18.297 -20.375 1 90.62 213 GLN A C 1
ATOM 1644 O O . GLN A 1 213 ? 4.02 -18.859 -21.328 1 90.62 213 GLN A O 1
ATOM 1649 N N . LEU A 1 214 ? 5.832 -18.156 -20.266 1 95 214 LEU A N 1
ATOM 1650 C CA . LEU A 1 214 ? 6.742 -18.516 -21.344 1 95 214 LEU A CA 1
ATOM 1651 C C . LEU A 1 214 ? 7.18 -19.969 -21.219 1 95 214 LEU A C 1
ATOM 1653 O O . LEU A 1 214 ? 7.855 -20.5 -22.109 1 95 214 LEU A O 1
ATOM 1657 N N . GLY A 1 215 ? 6.836 -20.594 -20.109 1 94.88 215 GLY A N 1
ATOM 1658 C CA . GLY A 1 215 ? 7.34 -21.938 -19.844 1 94.88 215 GLY A CA 1
ATOM 1659 C C . GLY A 1 215 ? 8.82 -21.969 -19.531 1 94.88 215 GLY A C 1
ATOM 1660 O O . GLY A 1 215 ? 9.492 -22.969 -19.797 1 94.88 215 GLY A O 1
ATOM 1661 N N . LEU A 1 216 ? 9.344 -20.859 -19.109 1 96.81 216 LEU A N 1
ATOM 1662 C CA . LEU A 1 216 ? 10.75 -20.75 -18.75 1 96.81 216 LEU A CA 1
ATOM 1663 C C . LEU A 1 216 ? 11 -21.312 -17.359 1 96.81 216 LEU A C 1
ATOM 1665 O O . LEU A 1 216 ? 10.367 -20.891 -16.391 1 96.81 216 LEU A O 1
ATOM 1669 N N . GLU A 1 217 ? 11.875 -22.234 -17.219 1 97.56 217 GLU A N 1
ATOM 1670 C CA . GLU A 1 217 ? 12.164 -22.859 -15.938 1 97.56 217 GLU A CA 1
ATOM 1671 C C . GLU A 1 217 ? 12.891 -21.906 -15 1 97.56 217 GLU A C 1
ATOM 1673 O O . GLU A 1 217 ? 13.945 -21.375 -15.344 1 97.56 217 GLU A O 1
ATOM 1678 N N . VAL A 1 218 ? 12.383 -21.703 -13.867 1 98 218 VAL A N 1
ATOM 1679 C CA . VAL A 1 218 ? 13.008 -20.938 -12.789 1 98 218 VAL A CA 1
ATOM 1680 C C . VAL A 1 218 ? 13.195 -21.828 -11.562 1 98 218 VAL A C 1
ATOM 1682 O O . VAL A 1 218 ? 12.227 -22.359 -11.023 1 98 218 VAL A O 1
ATOM 1685 N N . PRO A 1 219 ? 14.445 -21.984 -11.148 1 97.62 219 PRO A N 1
ATOM 1686 C CA . PRO A 1 219 ? 15.672 -21.297 -11.555 1 97.62 219 PRO A CA 1
ATOM 1687 C C . PRO A 1 219 ? 16.453 -22.047 -12.633 1 97.62 219 PRO A C 1
ATOM 1689 O O . PRO A 1 219 ? 17.562 -21.656 -12.984 1 97.62 219 PRO A O 1
ATOM 1692 N N . GLY A 1 220 ? 15.992 -23.125 -13.117 1 97.44 220 GLY A N 1
ATOM 1693 C CA . GLY A 1 220 ? 16.75 -24.016 -13.977 1 97.44 220 GLY A CA 1
ATOM 1694 C C . GLY A 1 220 ? 17.344 -23.312 -15.188 1 97.44 220 GLY A C 1
ATOM 1695 O O . GLY A 1 220 ? 18.531 -23.484 -15.5 1 97.44 220 GLY A O 1
ATOM 1696 N N . ARG A 1 221 ? 16.625 -22.547 -15.859 1 98 221 ARG A N 1
ATOM 1697 C CA . ARG A 1 221 ? 17.078 -21.781 -17.016 1 98 221 ARG A CA 1
ATOM 1698 C C . ARG A 1 221 ? 17.469 -20.359 -16.594 1 98 221 ARG A C 1
ATOM 1700 O O . ARG A 1 221 ? 18.453 -19.812 -17.094 1 98 221 ARG A O 1
ATOM 1707 N N . LEU A 1 222 ? 16.672 -19.828 -15.695 1 98.75 222 LEU A N 1
ATOM 1708 C CA . LEU A 1 222 ? 16.875 -18.438 -15.297 1 98.75 222 LEU A CA 1
ATOM 1709 C C . LEU A 1 222 ? 16.516 -18.234 -13.828 1 98.75 222 LEU A C 1
ATOM 1711 O O . LEU A 1 222 ? 15.367 -18.469 -13.43 1 98.75 222 LEU A O 1
ATOM 1715 N N . ALA A 1 223 ? 17.5 -17.828 -13.102 1 98.88 223 ALA A N 1
ATOM 1716 C CA . ALA A 1 223 ? 17.219 -17.438 -11.719 1 98.88 223 ALA A CA 1
ATOM 1717 C C . ALA A 1 223 ? 16.656 -16.016 -11.641 1 98.88 223 ALA A C 1
ATOM 1719 O O . ALA A 1 223 ? 17.031 -15.156 -12.445 1 98.88 223 ALA A O 1
ATOM 1720 N N . ILE A 1 224 ? 15.766 -15.766 -10.719 1 98.88 224 ILE A N 1
ATOM 1721 C CA . ILE A 1 224 ? 15.141 -14.461 -10.523 1 98.88 224 ILE A CA 1
ATOM 1722 C C . ILE A 1 224 ? 15.227 -14.055 -9.055 1 98.88 224 ILE A C 1
ATOM 1724 O O . ILE A 1 224 ? 14.875 -14.836 -8.164 1 98.88 224 ILE A O 1
ATOM 1728 N N . ALA A 1 225 ? 15.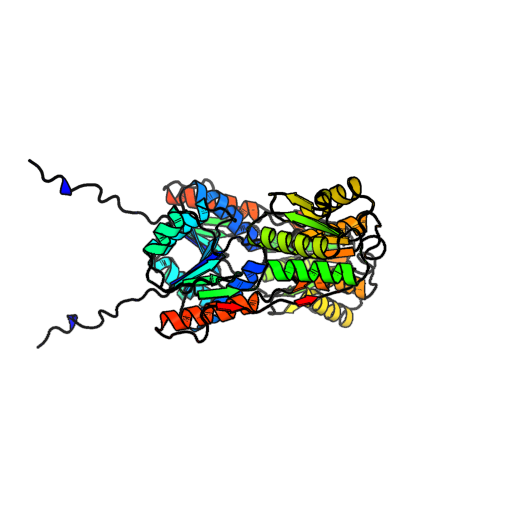734 -12.922 -8.805 1 98.88 225 ALA A N 1
ATOM 1729 C CA . ALA A 1 225 ? 15.852 -12.375 -7.453 1 98.88 225 ALA A CA 1
ATOM 1730 C C . ALA A 1 225 ? 15.242 -10.984 -7.371 1 98.88 225 ALA A C 1
ATOM 1732 O O . ALA A 1 225 ? 15.25 -10.234 -8.352 1 98.88 225 ALA A O 1
ATOM 1733 N N . GLY A 1 226 ? 14.719 -10.664 -6.23 1 98.69 226 GLY A N 1
ATOM 1734 C CA . GLY A 1 226 ? 14.148 -9.352 -5.98 1 98.69 226 GLY A CA 1
ATOM 1735 C C . GLY A 1 226 ? 14.773 -8.641 -4.793 1 98.69 226 GLY A C 1
ATOM 1736 O O . GLY A 1 226 ? 15.961 -8.82 -4.516 1 98.69 226 GLY A O 1
ATOM 1737 N N . PHE A 1 227 ? 14.055 -7.777 -4.168 1 98.62 227 PHE A N 1
ATOM 1738 C CA . PHE A 1 227 ? 14.523 -6.93 -3.08 1 98.62 227 PHE A CA 1
ATOM 1739 C C . PHE A 1 227 ? 13.352 -6.445 -2.227 1 98.62 227 PHE A C 1
ATOM 1741 O O . PHE A 1 227 ? 12.312 -6.051 -2.758 1 98.62 227 PHE A O 1
ATOM 1748 N N . ASN A 1 228 ? 13.461 -6.523 -0.894 1 97.75 228 ASN A N 1
ATOM 1749 C CA . ASN A 1 228 ? 12.578 -5.992 0.139 1 97.75 228 ASN A CA 1
ATOM 1750 C C . ASN A 1 228 ? 11.852 -7.109 0.882 1 97.75 228 ASN A C 1
ATOM 1752 O O . ASN A 1 228 ? 11.383 -6.91 2.004 1 97.75 228 ASN A O 1
ATOM 1756 N N . ASP A 1 229 ? 11.648 -8.242 0.234 1 97.06 229 ASP A N 1
ATOM 1757 C CA . ASP A 1 229 ? 10.969 -9.398 0.822 1 97.06 229 ASP A CA 1
ATOM 1758 C C . ASP A 1 229 ? 9.531 -9.055 1.196 1 97.06 229 ASP A C 1
ATOM 1760 O O . ASP A 1 229 ? 9.125 -9.234 2.346 1 97.06 229 ASP A O 1
ATOM 1764 N N . LEU A 1 230 ? 8.758 -8.688 0.189 1 92 230 LEU A N 1
ATOM 1765 C CA . LEU A 1 230 ? 7.348 -8.359 0.389 1 92 230 LEU A CA 1
ATOM 1766 C C . LEU A 1 230 ? 6.52 -9.625 0.589 1 92 230 LEU A C 1
ATOM 1768 O O . LEU A 1 230 ? 6.957 -10.719 0.23 1 92 230 LEU A O 1
ATOM 1772 N N . PRO A 1 231 ? 5.312 -9.547 1.11 1 86.06 231 PRO A N 1
ATOM 1773 C CA . PRO A 1 231 ? 4.559 -10.703 1.603 1 86.06 231 PRO A CA 1
ATOM 1774 C C . PRO A 1 231 ? 4.32 -11.758 0.523 1 86.06 231 PRO A C 1
ATOM 1776 O O . PRO A 1 231 ? 4.324 -12.953 0.813 1 86.06 231 PRO A O 1
ATOM 1779 N N . ALA A 1 232 ? 4.176 -11.406 -0.688 1 87.62 232 ALA A N 1
ATOM 1780 C CA . ALA A 1 232 ? 3.891 -12.359 -1.758 1 87.62 232 ALA A CA 1
ATOM 1781 C C . ALA A 1 232 ? 5.117 -13.203 -2.082 1 87.62 232 ALA A C 1
ATOM 1783 O O . ALA A 1 232 ? 5 -14.281 -2.666 1 87.62 232 ALA A O 1
ATOM 1784 N N . ALA A 1 233 ? 6.281 -12.75 -1.673 1 90.94 233 ALA A N 1
ATOM 1785 C CA . ALA A 1 233 ? 7.547 -13.336 -2.105 1 90.94 233 ALA A CA 1
ATOM 1786 C C . ALA A 1 233 ? 7.648 -14.797 -1.668 1 90.94 233 ALA A C 1
ATOM 1788 O O . ALA A 1 233 ? 8.07 -15.656 -2.447 1 90.94 233 ALA A O 1
ATOM 1789 N N . ALA A 1 234 ? 7.121 -15.062 -0.48 1 89 234 ALA A N 1
ATOM 1790 C CA . ALA A 1 234 ? 7.277 -16.391 0.09 1 89 234 ALA A CA 1
ATOM 1791 C C . ALA A 1 234 ? 6.211 -17.344 -0.445 1 89 234 ALA A C 1
ATOM 1793 O O . ALA A 1 234 ? 6.348 -18.562 -0.339 1 89 234 ALA A O 1
ATOM 1794 N N . TRP A 1 235 ? 5.227 -16.812 -1.123 1 85.69 235 TRP A N 1
ATOM 1795 C CA . TRP A 1 235 ? 4.074 -17.641 -1.493 1 85.69 235 TRP A CA 1
ATOM 1796 C C . TRP A 1 235 ? 4.094 -17.953 -2.982 1 85.69 235 TRP A C 1
ATOM 1798 O O . TRP A 1 235 ? 3.334 -18.812 -3.449 1 85.69 235 TRP A O 1
ATOM 1808 N N . MET A 1 236 ? 4.984 -17.312 -3.625 1 86.12 236 MET A N 1
ATOM 1809 C CA . MET A 1 236 ? 5.105 -17.547 -5.062 1 86.12 236 MET A CA 1
ATOM 1810 C C . MET A 1 236 ? 5.645 -18.953 -5.336 1 86.12 236 MET A C 1
ATOM 1812 O O . MET A 1 236 ? 6.148 -19.625 -4.434 1 86.12 236 MET A O 1
ATOM 1816 N N . HIS A 1 237 ? 5.348 -19.391 -6.621 1 85.12 237 HIS A N 1
ATOM 1817 C CA . HIS A 1 237 ? 5.945 -20.625 -7.109 1 85.12 237 HIS A CA 1
ATOM 1818 C C . HIS A 1 237 ? 6.691 -20.406 -8.422 1 85.12 237 HIS A C 1
ATOM 1820 O O . HIS A 1 237 ? 6.074 -20.188 -9.461 1 85.12 237 HIS A O 1
ATOM 1826 N N . PRO A 1 238 ? 8.031 -20.625 -8.312 1 93.12 238 PRO A N 1
ATOM 1827 C CA . PRO A 1 238 ? 8.867 -20.844 -7.133 1 93.12 238 PRO A CA 1
ATOM 1828 C C . PRO A 1 238 ? 8.883 -19.656 -6.18 1 93.12 238 PRO A C 1
ATOM 1830 O O . PRO A 1 238 ? 8.641 -18.531 -6.598 1 93.12 238 PRO A O 1
ATOM 1833 N N . ALA A 1 239 ? 9.141 -19.922 -4.883 1 94.88 239 ALA A N 1
ATOM 1834 C CA . ALA A 1 239 ? 9.273 -18.859 -3.898 1 94.88 239 ALA A CA 1
ATOM 1835 C C . ALA A 1 239 ? 10.43 -17.922 -4.25 1 94.88 239 ALA A C 1
ATOM 1837 O O . ALA A 1 239 ? 11.492 -18.375 -4.684 1 94.88 239 ALA A O 1
ATOM 1838 N N . LEU A 1 240 ? 10.242 -16.672 -4.055 1 97.44 240 LEU A N 1
ATOM 1839 C CA . LEU A 1 240 ? 11.125 -15.656 -4.613 1 97.44 240 LEU A CA 1
ATOM 1840 C C . LEU A 1 240 ? 12.328 -15.422 -3.705 1 97.44 240 LEU A C 1
ATOM 1842 O O . LEU A 1 240 ? 12.172 -15.133 -2.518 1 97.44 240 LEU A O 1
ATOM 1846 N N . SER A 1 241 ? 13.555 -15.57 -4.203 1 98.69 241 SER A N 1
ATOM 1847 C CA . SER A 1 241 ? 14.781 -15.102 -3.562 1 98.69 241 SER A CA 1
ATOM 1848 C C . SER A 1 241 ? 14.836 -13.578 -3.529 1 98.69 241 SER A C 1
ATOM 1850 O O . SER A 1 241 ? 14.508 -12.922 -4.516 1 98.69 241 SER A O 1
ATOM 1852 N N . THR A 1 242 ? 15.172 -13.023 -2.402 1 98.69 242 THR A N 1
ATOM 1853 C CA . THR A 1 242 ? 15.078 -11.57 -2.24 1 98.69 242 THR A CA 1
ATOM 1854 C C . THR A 1 242 ? 16 -11.102 -1.117 1 98.69 242 THR A C 1
ATOM 1856 O O . THR A 1 242 ? 16.703 -11.898 -0.509 1 98.69 242 THR A O 1
ATOM 1859 N N . VAL A 1 243 ? 16.172 -9.836 -0.967 1 98.81 243 VAL A N 1
ATOM 1860 C CA . VAL A 1 243 ? 16.828 -9.227 0.186 1 98.81 243 VAL A CA 1
ATOM 1861 C C . VAL A 1 243 ? 15.781 -8.734 1.18 1 98.81 243 VAL A C 1
ATOM 1863 O O . VAL A 1 243 ? 14.93 -7.906 0.841 1 98.81 243 VAL A O 1
ATOM 1866 N N . ARG A 1 244 ? 15.797 -9.289 2.348 1 98.19 244 ARG A N 1
ATOM 1867 C CA . ARG A 1 244 ? 14.875 -8.867 3.395 1 98.19 244 ARG A CA 1
ATOM 1868 C C . ARG A 1 244 ? 15.344 -7.57 4.047 1 98.19 244 ARG A C 1
ATOM 1870 O O . ARG A 1 244 ? 16.438 -7.52 4.621 1 98.19 244 ARG A O 1
ATOM 1877 N N . THR A 1 245 ? 14.586 -6.555 3.811 1 97.75 245 THR A N 1
ATOM 1878 C CA . THR A 1 245 ? 14.828 -5.289 4.492 1 97.75 245 THR A CA 1
ATOM 1879 C C . THR A 1 245 ? 14.008 -5.203 5.781 1 97.75 245 THR A C 1
ATOM 1881 O O . THR A 1 245 ? 12.906 -5.754 5.863 1 97.75 245 THR A O 1
ATOM 1884 N N . ARG A 1 246 ? 14.477 -4.621 6.832 1 97.12 246 ARG A N 1
ATOM 1885 C CA . ARG A 1 246 ? 13.836 -4.535 8.141 1 97.12 246 ARG A CA 1
ATOM 1886 C C . ARG A 1 246 ? 13.086 -3.219 8.297 1 97.12 246 ARG A C 1
ATOM 1888 O O . ARG A 1 246 ? 13.328 -2.469 9.242 1 97.12 246 ARG A O 1
ATOM 1895 N N . ARG A 1 247 ? 12.164 -3.047 7.352 1 96.56 247 ARG A N 1
ATOM 1896 C CA . ARG A 1 247 ? 11.469 -1.767 7.215 1 96.56 247 ARG A CA 1
ATOM 1897 C C . ARG A 1 247 ? 10.633 -1.463 8.453 1 96.56 247 ARG A C 1
ATOM 1899 O O . ARG A 1 247 ? 10.523 -0.307 8.867 1 96.56 247 ARG A O 1
ATOM 1906 N N . GLY A 1 248 ? 9.945 -2.445 9.039 1 96.62 248 GLY A N 1
ATOM 1907 C CA . GLY A 1 248 ? 9.242 -2.234 10.289 1 96.62 248 GLY A CA 1
ATOM 1908 C C . GLY A 1 248 ? 10.148 -1.765 11.414 1 96.62 248 GLY A C 1
ATOM 1909 O O . GLY A 1 248 ? 9.797 -0.846 12.156 1 96.62 248 GLY A O 1
ATOM 1910 N N . GLU A 1 249 ? 11.25 -2.398 11.477 1 98.31 249 GLU A N 1
ATOM 1911 C CA . GLU A 1 249 ? 12.234 -2.025 12.492 1 98.31 249 GLU A CA 1
ATOM 1912 C C . GLU A 1 249 ? 12.742 -0.604 12.266 1 98.31 249 GLU A C 1
ATOM 1914 O O . GLU A 1 249 ? 12.953 0.142 13.227 1 98.31 249 GLU A O 1
ATOM 1919 N N . ILE A 1 250 ? 12.984 -0.256 11.062 1 98.5 250 ILE A N 1
ATOM 1920 C CA . ILE A 1 250 ? 13.398 1.103 10.734 1 98.5 250 ILE A CA 1
ATOM 1921 C C . ILE A 1 250 ? 12.367 2.1 11.258 1 98.5 250 ILE A C 1
ATOM 1923 O O . ILE A 1 250 ? 12.727 3.068 11.938 1 98.5 250 ILE A O 1
ATOM 1927 N N . GLY A 1 251 ? 11.086 1.854 10.977 1 98.56 251 GLY A N 1
ATOM 1928 C CA . GLY A 1 251 ? 10.039 2.742 11.453 1 98.56 251 GLY A CA 1
ATOM 1929 C C . GLY A 1 251 ? 9.977 2.846 12.961 1 98.56 251 GLY A C 1
ATOM 1930 O O . GLY A 1 251 ? 9.875 3.945 13.508 1 98.56 251 GLY A O 1
ATOM 1931 N N . GLU A 1 252 ? 10.055 1.73 13.602 1 98.5 252 GLU A N 1
ATOM 1932 C CA . GLU A 1 252 ? 9.961 1.679 15.062 1 98.5 252 GLU A CA 1
ATOM 1933 C C . GLU A 1 252 ? 11.117 2.434 15.719 1 98.5 252 GLU A C 1
ATOM 1935 O O . GLU A 1 252 ? 10.891 3.297 16.562 1 98.5 252 GLU A O 1
ATOM 1940 N N . LEU A 1 253 ? 12.305 2.141 15.289 1 98.69 253 LEU A N 1
ATOM 1941 C CA . LEU A 1 253 ? 13.484 2.742 15.891 1 98.69 253 LEU A CA 1
ATOM 1942 C C . LEU A 1 253 ? 13.562 4.23 15.57 1 98.69 253 LEU A C 1
ATOM 1944 O O . LEU A 1 253 ? 13.969 5.031 16.422 1 98.69 253 LEU A O 1
ATOM 1948 N N . ALA A 1 254 ? 13.164 4.602 14.359 1 98.69 254 ALA A N 1
ATOM 1949 C CA . ALA A 1 254 ? 13.172 6.016 13.992 1 98.69 254 ALA A CA 1
ATOM 1950 C C . ALA A 1 254 ? 12.172 6.805 14.828 1 98.69 254 ALA A C 1
ATOM 1952 O O . ALA A 1 254 ? 12.469 7.914 15.281 1 98.69 254 ALA A O 1
ATOM 1953 N N . ALA A 1 255 ? 10.992 6.246 15.023 1 98.44 255 ALA A N 1
ATOM 1954 C CA . ALA A 1 255 ? 9.977 6.902 15.844 1 98.44 255 ALA A CA 1
ATOM 1955 C C . ALA A 1 255 ? 10.453 7.047 17.281 1 98.44 255 ALA A C 1
ATOM 1957 O O . ALA A 1 255 ? 10.258 8.094 17.906 1 98.44 255 ALA A O 1
ATOM 1958 N N . GLN A 1 256 ? 11.062 6.008 17.812 1 98.38 256 GLN A N 1
ATOM 1959 C CA . GLN A 1 256 ? 11.594 6.055 19.172 1 98.38 256 GLN A CA 1
ATOM 1960 C C . GLN A 1 256 ? 12.688 7.113 19.297 1 98.38 256 GLN A C 1
ATOM 1962 O O . GLN A 1 256 ? 12.727 7.855 20.281 1 98.38 256 GLN A O 1
ATOM 1967 N N . MET A 1 257 ? 13.547 7.117 18.312 1 98.5 257 MET A N 1
ATOM 1968 C CA . MET A 1 257 ? 14.602 8.125 18.281 1 98.5 257 MET A CA 1
ATOM 1969 C C . MET A 1 257 ? 14.008 9.531 18.266 1 98.5 257 MET A C 1
ATOM 1971 O O . MET A 1 257 ? 14.43 10.398 19.047 1 98.5 257 MET A O 1
ATOM 1975 N N . LEU A 1 258 ? 13.016 9.742 17.438 1 98.31 258 LEU A N 1
ATOM 1976 C CA . LEU A 1 258 ? 12.367 11.047 17.344 1 98.31 258 LEU A CA 1
ATOM 1977 C C . LEU A 1 258 ? 11.711 11.422 18.672 1 98.31 258 LEU A C 1
ATOM 1979 O O . LEU A 1 258 ? 11.812 12.57 19.109 1 98.31 258 LEU A O 1
ATOM 1983 N N . LEU A 1 259 ? 11.008 10.492 19.297 1 97.19 259 LEU A N 1
ATOM 1984 C CA . LEU A 1 259 ? 10.359 10.727 20.578 1 97.19 259 LEU A CA 1
ATOM 1985 C C . LEU A 1 259 ? 11.367 11.18 21.625 1 97.19 259 LEU A C 1
ATOM 1987 O O . LEU A 1 259 ? 11.117 12.133 22.359 1 97.19 259 LEU A O 1
ATOM 1991 N N . SER A 1 260 ? 12.469 10.453 21.672 1 97.38 260 SER A N 1
ATOM 1992 C CA . SER A 1 260 ? 13.523 10.82 22.609 1 97.38 260 SER A CA 1
ATOM 1993 C C . SER A 1 260 ? 13.992 12.25 22.391 1 97.38 260 SER A C 1
ATOM 1995 O O . SER A 1 260 ? 14.117 13.031 23.344 1 97.38 260 SER A O 1
ATOM 1997 N N . LEU A 1 261 ? 14.211 12.609 21.156 1 97.25 261 LEU A N 1
ATOM 1998 C CA . LEU A 1 261 ? 14.68 13.945 20.797 1 97.25 261 LEU A CA 1
ATOM 1999 C C . LEU A 1 261 ? 13.641 15 21.172 1 97.25 261 LEU A C 1
ATOM 2001 O O . LEU A 1 261 ? 13.992 16.062 21.703 1 97.25 261 LEU A O 1
ATOM 2005 N N . MET A 1 262 ? 12.398 14.68 20.906 1 95.81 262 MET A N 1
ATOM 2006 C CA . MET A 1 262 ? 11.312 15.617 21.203 1 95.81 262 MET A CA 1
ATOM 2007 C C . MET A 1 262 ? 11.164 15.828 22.703 1 95.81 262 MET A C 1
ATOM 2009 O O . MET A 1 262 ? 10.672 16.875 23.141 1 95.81 262 MET A O 1
ATOM 2013 N N . ARG A 1 263 ? 11.609 14.914 23.469 1 94.5 263 ARG A N 1
ATOM 2014 C CA . ARG A 1 263 ? 11.562 15.008 24.922 1 94.5 263 ARG A CA 1
ATOM 2015 C C . ARG A 1 263 ? 12.844 15.617 25.469 1 94.5 263 ARG A C 1
ATOM 2017 O O . ARG A 1 263 ? 13.047 15.664 26.688 1 94.5 263 ARG A O 1
ATOM 2024 N N . GLY A 1 264 ? 13.727 15.93 24.625 1 94.81 264 GLY A N 1
ATOM 2025 C CA . GLY A 1 264 ? 14.969 16.562 25.031 1 94.81 264 GLY A CA 1
ATOM 2026 C C . GLY A 1 264 ? 16.031 15.57 25.453 1 94.81 264 GLY A C 1
ATOM 2027 O O . GLY A 1 264 ? 17.016 15.938 26.109 1 94.81 264 GLY A O 1
ATOM 2028 N N . GLN A 1 265 ? 15.852 14.328 25.094 1 95.44 265 GLN A N 1
ATOM 2029 C CA . GLN A 1 265 ? 16.812 13.273 25.422 1 95.44 265 GLN A CA 1
ATOM 2030 C C . GLN A 1 265 ? 17.719 12.984 24.219 1 95.44 265 GLN A C 1
ATOM 2032 O O . GLN A 1 265 ? 17.297 13.086 23.078 1 95.44 265 GLN A O 1
ATOM 2037 N N . GLN A 1 266 ? 18.938 12.68 24.562 1 92.06 266 GLN A N 1
ATOM 2038 C CA . GLN A 1 266 ? 19.875 12.328 23.5 1 92.06 266 GLN A CA 1
ATOM 2039 C C . GLN A 1 266 ? 19.859 10.828 23.219 1 92.06 266 GLN A C 1
ATOM 2041 O O . GLN A 1 266 ? 20.094 10.016 24.125 1 92.06 266 GLN A O 1
ATOM 2046 N N . PRO A 1 267 ? 19.578 10.461 22 1 93.5 267 PRO A N 1
ATOM 2047 C CA . PRO A 1 267 ? 19.625 9.031 21.672 1 93.5 267 PRO A CA 1
ATOM 2048 C C . PRO A 1 267 ? 21.031 8.445 21.828 1 93.5 267 PRO A C 1
ATOM 2050 O O . PRO A 1 267 ? 22.016 9.18 21.734 1 93.5 267 PRO A O 1
ATOM 2053 N N . ALA A 1 268 ? 21.094 7.156 22.141 1 90.75 268 ALA A N 1
ATOM 2054 C CA . ALA A 1 268 ? 22.375 6.48 22.328 1 90.75 268 ALA A CA 1
ATOM 2055 C C . ALA A 1 268 ? 23.203 6.52 21.047 1 90.75 268 ALA A C 1
ATOM 2057 O O . ALA A 1 268 ? 24.438 6.66 21.094 1 90.75 268 ALA A O 1
ATOM 2058 N N . GLU A 1 269 ? 22.641 6.355 19.922 1 94.25 269 GLU A N 1
ATOM 2059 C CA . GLU A 1 269 ? 23.266 6.418 18.609 1 94.25 269 GLU A CA 1
ATOM 2060 C C . GLU A 1 269 ? 22.531 7.402 17.703 1 94.25 269 GLU A C 1
ATOM 2062 O O . GLU A 1 269 ? 21.297 7.477 17.719 1 94.25 269 GLU A O 1
ATOM 2067 N N . ARG A 1 270 ? 23.312 8.117 16.938 1 95.62 270 ARG A N 1
ATOM 2068 C CA . ARG A 1 270 ? 22.719 9.086 16.031 1 95.62 270 ARG A CA 1
ATOM 2069 C C . ARG A 1 270 ? 22.219 8.414 14.75 1 95.62 270 ARG A C 1
ATOM 2071 O O . ARG A 1 270 ? 21.203 8.812 14.18 1 95.62 270 ARG A O 1
ATOM 2078 N N . CYS A 1 271 ? 23.031 7.473 14.336 1 97.19 271 CYS A N 1
ATOM 2079 C CA . CYS A 1 271 ? 22.656 6.688 13.164 1 97.19 271 CYS A CA 1
ATOM 2080 C C . CYS A 1 271 ? 22.625 5.199 13.492 1 97.19 271 CYS A C 1
ATOM 2082 O O . CYS A 1 271 ? 23.609 4.645 13.977 1 97.19 271 CYS A O 1
ATOM 2084 N N . ILE A 1 272 ? 21.516 4.566 13.266 1 98.06 272 ILE A N 1
ATOM 2085 C CA . ILE A 1 272 ? 21.344 3.148 13.562 1 98.06 272 ILE A CA 1
ATOM 2086 C C . ILE A 1 272 ? 21.266 2.354 12.258 1 98.06 272 ILE A C 1
ATOM 2088 O O . ILE A 1 272 ? 20.375 2.58 11.438 1 98.06 272 ILE A O 1
ATOM 2092 N N . ASP A 1 273 ? 22.172 1.515 12.047 1 98.44 273 ASP A N 1
ATOM 2093 C CA . ASP A 1 273 ? 22.172 0.559 10.945 1 98.44 273 ASP A CA 1
ATOM 2094 C C . ASP A 1 273 ? 21.484 -0.743 11.352 1 98.44 273 ASP A C 1
ATOM 2096 O O . ASP A 1 273 ? 22.047 -1.532 12.117 1 98.44 273 ASP A O 1
ATOM 2100 N N . VAL A 1 274 ? 20.297 -0.997 10.789 1 98.5 274 VAL A N 1
ATOM 2101 C CA . VAL A 1 274 ? 19.547 -2.176 11.195 1 98.5 274 VAL A CA 1
ATOM 2102 C C . VAL A 1 274 ? 19.984 -3.383 10.367 1 98.5 274 VAL A C 1
ATOM 2104 O O . VAL A 1 274 ? 19.609 -4.52 10.672 1 98.5 274 VAL A O 1
ATOM 2107 N N . GLY A 1 275 ? 20.719 -3.145 9.328 1 98.44 275 GLY A N 1
ATOM 2108 C CA . GLY A 1 275 ? 21.203 -4.203 8.461 1 98.44 275 GLY A CA 1
ATOM 2109 C C . GLY A 1 275 ? 20.141 -4.75 7.527 1 98.44 275 GLY A C 1
ATOM 2110 O O . GLY A 1 275 ? 19.109 -4.113 7.316 1 98.44 275 GLY A O 1
ATOM 2111 N N . PHE A 1 276 ? 20.438 -5.801 6.781 1 98.56 276 PHE A N 1
ATOM 2112 C CA . PHE A 1 276 ? 19.594 -6.531 5.836 1 98.56 276 PHE A CA 1
ATOM 2113 C C . PHE A 1 276 ? 19.969 -8.008 5.816 1 98.56 276 PHE A C 1
ATOM 2115 O O . PHE A 1 276 ? 20.938 -8.422 6.461 1 98.56 276 PHE A O 1
ATOM 2122 N N . GLU A 1 277 ? 19.141 -8.805 5.211 1 98.69 277 GLU A N 1
ATOM 2123 C CA . GLU A 1 277 ? 19.422 -10.234 5.09 1 98.69 277 GLU A CA 1
ATOM 2124 C C . GLU A 1 277 ? 19.141 -10.734 3.676 1 98.69 277 GLU A C 1
ATOM 2126 O O . GLU A 1 277 ? 18.047 -10.484 3.133 1 98.69 277 GLU A O 1
ATOM 2131 N N . VAL A 1 278 ? 20.078 -11.398 3.051 1 98.81 278 VAL A N 1
ATOM 2132 C CA . VAL A 1 278 ? 19.828 -12.078 1.787 1 98.81 278 VAL A CA 1
ATOM 2133 C C . VAL A 1 278 ? 19.078 -13.391 2.047 1 98.81 278 VAL A C 1
ATOM 2135 O O . VAL A 1 278 ? 19.578 -14.258 2.766 1 98.81 278 VAL A O 1
ATOM 2138 N N . VAL A 1 279 ? 17.891 -13.547 1.527 1 98.62 279 VAL A N 1
ATOM 2139 C CA . VAL A 1 279 ? 17.047 -14.719 1.719 1 98.62 279 VAL A CA 1
ATOM 2140 C C . VAL A 1 279 ? 16.938 -15.5 0.409 1 98.62 279 VAL A C 1
ATOM 2142 O O . VAL A 1 279 ? 16.188 -15.109 -0.488 1 98.62 279 VAL A O 1
ATOM 2145 N N . MET A 1 280 ? 17.641 -16.578 0.3 1 98.25 280 MET A N 1
ATOM 2146 C CA . MET A 1 280 ? 17.578 -17.406 -0.898 1 98.25 280 MET A CA 1
ATOM 2147 C C . MET A 1 280 ? 16.469 -18.453 -0.791 1 98.25 280 MET A C 1
ATOM 2149 O O . MET A 1 280 ? 16.422 -19.203 0.18 1 98.25 280 MET A O 1
ATOM 2153 N N . ARG A 1 281 ? 15.578 -18.406 -1.803 1 97.19 281 ARG A N 1
ATOM 2154 C CA . ARG A 1 281 ? 14.492 -19.375 -1.892 1 97.19 281 ARG A CA 1
ATOM 2155 C C . ARG A 1 281 ? 14.555 -20.141 -3.205 1 97.19 281 ARG A C 1
ATOM 2157 O O . ARG A 1 281 ? 15.641 -20.391 -3.732 1 97.19 281 ARG A O 1
ATOM 2164 N N . ASP A 1 282 ? 13.414 -20.5 -3.783 1 96.5 282 ASP A N 1
ATOM 2165 C CA . ASP A 1 282 ? 13.398 -21.5 -4.852 1 96.5 282 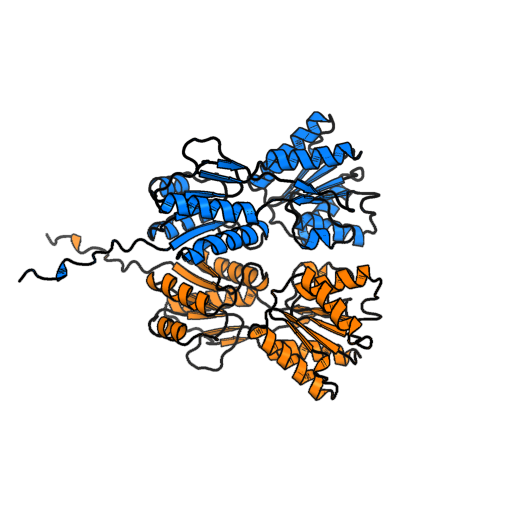ASP A CA 1
ATOM 2166 C C . ASP A 1 282 ? 13.609 -20.844 -6.215 1 96.5 282 ASP A C 1
ATOM 2168 O O . ASP A 1 282 ? 13.859 -21.531 -7.207 1 96.5 282 ASP A O 1
ATOM 2172 N N . SER A 1 283 ? 13.586 -19.516 -6.281 1 97.88 283 SER A N 1
ATOM 2173 C CA . SER A 1 283 ? 13.672 -18.859 -7.582 1 97.88 283 SER A CA 1
ATOM 2174 C C . SER A 1 283 ? 15.125 -18.656 -7.996 1 97.88 283 SER A C 1
ATOM 2176 O O . SER A 1 283 ? 15.398 -18.219 -9.117 1 97.88 283 SER A O 1
ATOM 2178 N N . ALA A 1 284 ? 16.094 -18.906 -7.105 1 97.56 284 ALA A N 1
ATOM 2179 C CA . ALA A 1 284 ? 17.5 -18.766 -7.426 1 97.56 284 ALA A CA 1
ATOM 2180 C C . ALA A 1 284 ? 18.359 -19.703 -6.566 1 97.56 284 ALA A C 1
ATOM 2182 O O . ALA A 1 284 ? 17.906 -20.172 -5.516 1 97.56 284 ALA A O 1
ATOM 2183 N N . MET B 1 1 ? -0.641 61.938 3.908 1 28.06 1 MET B N 1
ATOM 2184 C CA . MET B 1 1 ? -0.411 60.781 3.023 1 28.06 1 MET B CA 1
ATOM 2185 C C . MET B 1 1 ? -0.886 59.5 3.672 1 28.06 1 MET B C 1
ATOM 2187 O O . MET B 1 1 ? -0.51 59.188 4.805 1 28.06 1 MET B O 1
ATOM 2191 N N . PRO B 1 2 ? -2.059 58.875 3.309 1 33.31 2 PRO B N 1
ATOM 2192 C CA . PRO B 1 2 ? -2.699 57.75 3.984 1 33.31 2 PRO B CA 1
ATOM 2193 C C . PRO B 1 2 ? -1.768 56.531 4.141 1 33.31 2 PRO B C 1
ATOM 2195 O O . PRO B 1 2 ? -0.819 56.375 3.367 1 33.31 2 PRO B O 1
ATOM 2198 N N . HIS B 1 3 ? -1.445 56.094 5.355 1 36.16 3 HIS B N 1
ATOM 2199 C CA . HIS B 1 3 ? -0.564 55.031 5.832 1 36.16 3 HIS B CA 1
ATOM 2200 C C . HIS B 1 3 ? -0.842 53.719 5.113 1 36.16 3 HIS B C 1
ATOM 2202 O O . HIS B 1 3 ? -1.983 53.25 5.082 1 36.16 3 HIS B O 1
ATOM 2208 N N . PRO B 1 4 ? -0.062 53.281 4.004 1 38.66 4 PRO B N 1
ATOM 2209 C CA . PRO B 1 4 ? -0.147 52.062 3.201 1 38.66 4 PRO B CA 1
ATOM 2210 C C . PRO B 1 4 ? -0.303 50.812 4.051 1 38.66 4 PRO B C 1
ATOM 2212 O O . PRO B 1 4 ? -0.223 49.688 3.531 1 38.66 4 PRO B O 1
ATOM 2215 N N . ALA B 1 5 ? -0.168 50.844 5.301 1 36.22 5 ALA B N 1
ATOM 2216 C CA . ALA B 1 5 ? -0.13 49.656 6.152 1 36.22 5 ALA B CA 1
ATOM 2217 C C . ALA B 1 5 ? -1.392 48.844 5.98 1 36.22 5 ALA B C 1
ATOM 2219 O O . ALA B 1 5 ? -1.552 47.812 6.637 1 36.22 5 ALA B O 1
ATOM 2220 N N . ALA B 1 6 ? -2.471 49.438 5.641 1 39.19 6 ALA B N 1
ATOM 2221 C CA . ALA B 1 6 ? -3.705 48.656 5.652 1 39.19 6 ALA B CA 1
ATOM 2222 C C . ALA B 1 6 ? -3.631 47.5 4.668 1 39.19 6 ALA B C 1
ATOM 2224 O O . ALA B 1 6 ? -4.426 47.406 3.73 1 39.19 6 ALA B O 1
ATOM 2225 N N . ARG B 1 7 ? -2.502 47.281 3.975 1 34.81 7 ARG B N 1
ATOM 2226 C CA . ARG B 1 7 ? -2.438 46.312 2.883 1 34.81 7 ARG B CA 1
ATOM 2227 C C . ARG B 1 7 ? -3.182 45.031 3.242 1 34.81 7 ARG B C 1
ATOM 2229 O O . ARG B 1 7 ? -3.502 44.812 4.41 1 34.81 7 ARG B O 1
ATOM 2236 N N . SER B 1 8 ? -2.885 43.812 2.342 1 33.22 8 SER B N 1
ATOM 2237 C CA . SER B 1 8 ? -3.555 42.562 1.974 1 33.22 8 SER B CA 1
ATOM 2238 C C . SER B 1 8 ? -3.734 41.656 3.184 1 33.22 8 SER B C 1
ATOM 2240 O O . SER B 1 8 ? -2.758 41.125 3.719 1 33.22 8 SER B O 1
ATOM 2242 N N . LEU B 1 9 ? -4.254 42.031 4.207 1 35.69 9 LEU B N 1
ATOM 2243 C CA . LEU B 1 9 ? -4.863 41.031 5.055 1 35.69 9 LEU B CA 1
ATOM 2244 C C . LEU B 1 9 ? -5.293 39.812 4.234 1 35.69 9 LEU B C 1
ATOM 2246 O O . LEU B 1 9 ? -6.418 39.75 3.734 1 35.69 9 LEU B O 1
ATOM 2250 N N . ALA B 1 10 ? -4.758 39.562 3.068 1 39.41 10 ALA B N 1
ATOM 2251 C CA . ALA B 1 10 ? -5.059 38.375 2.309 1 39.41 10 ALA B CA 1
ATOM 2252 C C . ALA B 1 10 ? -5.434 37.219 3.236 1 39.41 10 ALA B C 1
ATOM 2254 O O . ALA B 1 10 ? -4.641 36.812 4.086 1 39.41 10 ALA B O 1
ATOM 2255 N N . SER B 1 11 ? -6.59 37.062 3.842 1 45.75 11 SER B N 1
ATOM 2256 C CA . SER B 1 11 ? -7.234 35.969 4.586 1 45.75 11 SER B CA 1
ATOM 2257 C C . SER B 1 11 ? -6.594 34.625 4.277 1 45.75 11 SER B C 1
ATOM 2259 O O . SER B 1 11 ? -6.664 34.156 3.145 1 45.75 11 SER B O 1
ATOM 2261 N N . SER B 1 12 ? -5.371 34.281 4.559 1 56.12 12 SER B N 1
ATOM 2262 C CA . SER B 1 12 ? -4.43 33.219 4.254 1 56.12 12 SER B CA 1
ATOM 2263 C C . SER B 1 12 ? -5.102 31.844 4.336 1 56.12 12 SER B C 1
ATOM 2265 O O . SER B 1 12 ? -5.266 31.297 5.43 1 56.12 12 SER B O 1
ATOM 2267 N N . ARG B 1 13 ? -6.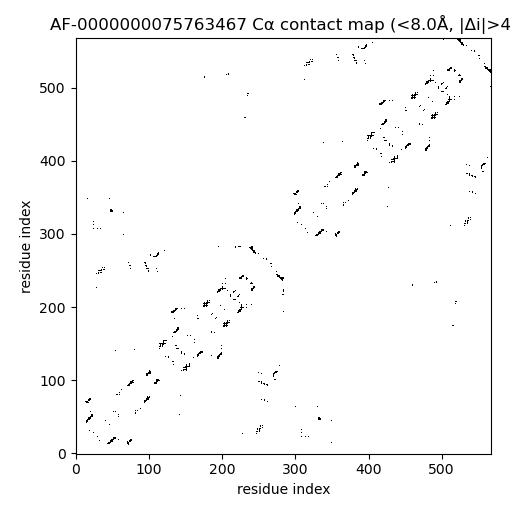156 31.641 3.576 1 70.31 13 ARG B N 1
ATOM 2268 C CA . ARG B 1 13 ? -6.898 30.375 3.5 1 70.31 13 ARG B CA 1
ATOM 2269 C C . ARG B 1 13 ? -5.953 29.188 3.453 1 70.31 13 ARG B C 1
ATOM 2271 O O . ARG B 1 13 ? -4.953 29.203 2.732 1 70.31 13 ARG B O 1
ATOM 2278 N N . SER B 1 14 ? -6.191 28.25 4.359 1 85.44 14 SER B N 1
ATOM 2279 C CA . SER B 1 14 ? -5.414 27.016 4.426 1 85.44 14 SER B CA 1
ATOM 2280 C C . SER B 1 14 ? -5.375 26.312 3.078 1 85.44 14 SER B C 1
ATOM 2282 O O . SER B 1 14 ? -6.379 26.281 2.361 1 85.44 14 SER B O 1
ATOM 2284 N N . ASN B 1 15 ? -4.266 25.969 2.6 1 90.44 15 ASN B N 1
ATOM 2285 C CA . ASN B 1 15 ? -4.141 25.156 1.392 1 90.44 15 ASN B CA 1
ATOM 2286 C C . ASN B 1 15 ? -3.998 23.672 1.722 1 90.44 15 ASN B C 1
ATOM 2288 O O . ASN B 1 15 ? -3.516 22.891 0.9 1 90.44 15 ASN B O 1
ATOM 2292 N N . LEU B 1 16 ? -4.477 23.344 2.918 1 92 16 LEU B N 1
ATOM 2293 C CA . LEU B 1 16 ? -4.395 21.953 3.344 1 92 16 LEU B CA 1
ATOM 2294 C C . LEU B 1 16 ? -5.734 21.25 3.154 1 92 16 LEU B C 1
ATOM 2296 O O . LEU B 1 16 ? -6.789 21.828 3.412 1 92 16 LEU B O 1
ATOM 2300 N N . VAL B 1 17 ? -5.629 20.078 2.656 1 96.75 17 VAL B N 1
ATOM 2301 C CA . VAL B 1 17 ? -6.77 19.172 2.623 1 96.75 17 VAL B CA 1
ATOM 2302 C C . VAL B 1 17 ? -6.469 17.922 3.465 1 96.75 17 VAL B C 1
ATOM 2304 O O . VAL B 1 17 ? -5.418 17.297 3.307 1 96.75 17 VAL B O 1
ATOM 2307 N N . ALA B 1 18 ? -7.375 17.609 4.43 1 96.56 18 ALA B N 1
ATOM 2308 C CA . ALA B 1 18 ? -7.223 16.406 5.25 1 96.56 18 ALA B CA 1
ATOM 2309 C C . ALA B 1 18 ? -7.902 15.211 4.598 1 96.56 18 ALA B C 1
ATOM 2311 O O . ALA B 1 18 ? -9.039 15.312 4.129 1 96.56 18 ALA B O 1
ATOM 2312 N N . VAL B 1 19 ? -7.172 14.156 4.508 1 97.62 19 VAL B N 1
ATOM 2313 C CA . VAL B 1 19 ? -7.699 12.898 3.98 1 97.62 19 VAL B CA 1
ATOM 2314 C C . VAL B 1 19 ? -7.535 11.797 5.023 1 97.62 19 VAL B C 1
ATOM 2316 O O . VAL B 1 19 ? -6.414 11.445 5.398 1 97.62 19 VAL B O 1
ATOM 2319 N N . ILE B 1 20 ? -8.617 11.227 5.512 1 96.75 20 ILE B N 1
ATOM 2320 C CA . ILE B 1 20 ? -8.578 10.18 6.527 1 96.75 20 ILE B CA 1
ATOM 2321 C C . ILE B 1 20 ? -9.023 8.852 5.918 1 96.75 20 ILE B C 1
ATOM 2323 O O . ILE B 1 20 ? -10.164 8.719 5.457 1 96.75 20 ILE B O 1
ATOM 2327 N N . ILE B 1 21 ? -8.125 7.891 5.91 1 96.44 21 ILE B N 1
ATOM 2328 C CA . ILE B 1 21 ? -8.414 6.57 5.367 1 96.44 21 ILE B CA 1
ATOM 2329 C C . ILE B 1 21 ? -8.164 5.508 6.438 1 96.44 21 ILE B C 1
ATOM 2331 O O . ILE B 1 21 ? -7.453 5.754 7.414 1 96.44 21 ILE B O 1
ATOM 2335 N N . PRO B 1 22 ? -8.742 4.289 6.254 1 94.81 22 PRO B N 1
ATOM 2336 C CA . PRO B 1 22 ? -8.641 3.271 7.301 1 94.81 22 PRO B CA 1
ATOM 2337 C C . PRO B 1 22 ? -7.289 2.566 7.312 1 94.81 22 PRO B C 1
ATOM 2339 O O . PRO B 1 22 ? -6.871 2.041 8.344 1 94.81 22 PRO B O 1
ATOM 2342 N N . SER B 1 23 ? -6.641 2.52 6.129 1 92.94 23 SER B N 1
ATOM 2343 C CA . SER B 1 23 ? -5.477 1.641 6.094 1 92.94 23 SER B CA 1
ATOM 2344 C C . SER B 1 23 ? -4.539 2.012 4.949 1 92.94 23 SER B C 1
ATOM 2346 O O . SER B 1 23 ? -4.992 2.326 3.846 1 92.94 23 SER B O 1
ATOM 2348 N N . LEU B 1 24 ? -3.242 1.919 5.246 1 91.06 24 LEU B N 1
ATOM 2349 C CA . LEU B 1 24 ? -2.24 2.08 4.195 1 91.06 24 LEU B CA 1
ATOM 2350 C C . LEU B 1 24 ? -1.856 0.731 3.6 1 91.06 24 LEU B C 1
ATOM 2352 O O . LEU B 1 24 ? -1.264 0.671 2.521 1 91.06 24 LEU B O 1
ATOM 2356 N N . SER B 1 25 ? -2.168 -0.337 4.258 1 87.81 25 SER B N 1
ATOM 2357 C CA . SER B 1 25 ? -1.797 -1.664 3.781 1 87.81 25 SER B CA 1
ATOM 2358 C C . SER B 1 25 ? -2.857 -2.23 2.844 1 87.81 25 SER B C 1
ATOM 2360 O O . SER B 1 25 ? -2.643 -3.266 2.207 1 87.81 25 SER B O 1
ATOM 2362 N N . ASN B 1 26 ? -3.959 -1.629 2.801 1 90.44 26 ASN B N 1
ATOM 2363 C CA . ASN B 1 26 ? -4.988 -1.931 1.811 1 90.44 26 ASN B CA 1
ATOM 2364 C C . ASN B 1 26 ? -4.832 -1.068 0.562 1 90.44 26 ASN B C 1
ATOM 2366 O O . ASN B 1 26 ? -5.137 0.126 0.583 1 90.44 26 ASN B O 1
ATOM 2370 N N . ALA B 1 27 ? -4.5 -1.728 -0.53 1 90.5 27 ALA B N 1
ATOM 2371 C CA . ALA B 1 27 ? -4.117 -1.028 -1.754 1 90.5 27 ALA B CA 1
ATOM 2372 C C . ALA B 1 27 ? -5.281 -0.204 -2.301 1 90.5 27 ALA B C 1
ATOM 2374 O O . ALA B 1 27 ? -5.07 0.758 -3.043 1 90.5 27 ALA B O 1
ATOM 2375 N N . VAL B 1 28 ? -6.488 -0.563 -1.96 1 93.62 28 VAL B N 1
ATOM 2376 C CA . VAL B 1 28 ? -7.652 0.184 -2.428 1 93.62 28 VAL B CA 1
ATOM 2377 C C . VAL B 1 28 ? -7.551 1.638 -1.973 1 93.62 28 VAL B C 1
ATOM 2379 O O . VAL B 1 28 ? -7.797 2.559 -2.754 1 93.62 28 VAL B O 1
ATOM 2382 N N . PHE B 1 29 ? -7.117 1.855 -0.794 1 95.25 29 PHE B N 1
ATOM 2383 C CA . PHE B 1 29 ? -7.055 3.209 -0.257 1 95.25 29 PHE B CA 1
ATOM 2384 C C . PHE B 1 29 ? -5.824 3.941 -0.779 1 95.25 29 PHE B C 1
ATOM 2386 O O . PHE B 1 29 ? -5.867 5.152 -1.008 1 95.25 29 PHE B O 1
ATOM 2393 N N . VAL B 1 30 ? -4.816 3.229 -0.983 1 93.31 30 VAL B N 1
ATOM 2394 C CA . VAL B 1 30 ? -3.607 3.812 -1.553 1 93.31 30 VAL B CA 1
ATOM 2395 C C . VAL B 1 30 ? -3.906 4.367 -2.943 1 93.31 30 VAL B C 1
ATOM 2397 O O . VAL B 1 30 ? -3.58 5.52 -3.242 1 93.31 30 VAL B O 1
ATOM 2400 N N . ASP B 1 31 ? -4.543 3.596 -3.744 1 94.19 31 ASP B N 1
ATOM 2401 C CA . ASP B 1 31 ? -4.922 4.016 -5.09 1 94.19 31 ASP B CA 1
ATOM 2402 C C . ASP B 1 31 ? -5.844 5.234 -5.047 1 94.19 31 ASP B C 1
ATOM 2404 O O . ASP B 1 31 ? -5.699 6.16 -5.852 1 94.19 31 ASP B O 1
ATOM 2408 N N . THR B 1 32 ? -6.746 5.203 -4.129 1 97.25 32 THR B N 1
ATOM 2409 C CA . THR B 1 32 ? -7.691 6.301 -3.986 1 97.25 32 THR B CA 1
ATOM 2410 C C . THR B 1 32 ? -6.973 7.594 -3.609 1 97.25 32 THR B C 1
ATOM 2412 O O . THR B 1 32 ? -7.191 8.633 -4.227 1 97.25 32 THR B O 1
ATOM 2415 N N . VAL B 1 33 ? -6.078 7.508 -2.66 1 96.88 33 VAL B N 1
ATOM 2416 C CA . VAL B 1 33 ? -5.355 8.672 -2.166 1 96.88 33 VAL B CA 1
ATOM 2417 C C . VAL B 1 33 ? -4.453 9.227 -3.268 1 96.88 33 VAL B C 1
ATOM 2419 O O . VAL B 1 33 ? -4.336 10.445 -3.428 1 96.88 33 VAL B O 1
ATOM 2422 N N . GLU B 1 34 ? -3.852 8.352 -4.008 1 93.62 34 GLU B N 1
ATOM 2423 C CA . GLU B 1 34 ? -3.01 8.797 -5.117 1 93.62 34 GLU B CA 1
ATOM 2424 C C . GLU B 1 34 ? -3.824 9.562 -6.156 1 93.62 34 GLU B C 1
ATOM 2426 O O . GLU B 1 34 ? -3.369 10.578 -6.684 1 93.62 34 GLU B O 1
ATOM 2431 N N . ALA B 1 35 ? -4.98 9.086 -6.465 1 96.88 35 ALA B N 1
ATOM 2432 C CA . ALA B 1 35 ? -5.855 9.766 -7.422 1 96.88 35 ALA B CA 1
ATOM 2433 C C . ALA B 1 35 ? -6.285 11.133 -6.902 1 96.88 35 ALA B C 1
ATOM 2435 O O . ALA B 1 35 ? -6.348 12.102 -7.66 1 96.88 35 ALA B O 1
ATOM 2436 N N . ILE B 1 36 ? -6.562 11.203 -5.617 1 97.88 36 ILE B N 1
ATOM 2437 C CA . ILE B 1 36 ? -6.922 12.469 -4.992 1 97.88 36 ILE B CA 1
ATOM 2438 C C . ILE B 1 36 ? -5.777 13.469 -5.152 1 97.88 36 ILE B C 1
ATOM 2440 O O . ILE B 1 36 ? -6 14.625 -5.527 1 97.88 36 ILE B O 1
ATOM 2444 N N . GLN B 1 37 ? -4.633 13.008 -4.836 1 95 37 GLN B N 1
ATOM 2445 C CA . GLN B 1 37 ? -3.455 13.867 -4.883 1 95 37 GLN B CA 1
ATOM 2446 C C . GLN B 1 37 ? -3.227 14.414 -6.289 1 95 37 GLN B C 1
ATOM 2448 O O . GLN B 1 37 ? -2.852 15.578 -6.453 1 95 37 GLN B O 1
ATOM 2453 N N . ARG B 1 38 ? -3.424 13.648 -7.305 1 93.38 38 ARG B N 1
ATOM 2454 C CA . ARG B 1 38 ? -3.227 14.047 -8.695 1 93.38 38 ARG B CA 1
ATOM 2455 C C . ARG B 1 38 ? -4.148 15.211 -9.062 1 93.38 38 ARG B C 1
ATOM 2457 O O . ARG B 1 38 ? -3.822 16.016 -9.938 1 93.38 38 ARG B O 1
ATOM 2464 N N . VAL B 1 39 ? -5.246 15.273 -8.406 1 96.88 39 VAL B N 1
ATOM 2465 C CA . VAL B 1 39 ? -6.215 16.328 -8.695 1 96.88 39 VAL B CA 1
ATOM 2466 C C . VAL B 1 39 ? -5.906 17.562 -7.852 1 96.88 39 VAL B C 1
ATOM 2468 O O . VAL B 1 39 ? -5.91 18.688 -8.352 1 96.88 39 VAL B O 1
ATOM 2471 N N . LEU B 1 40 ? -5.57 17.359 -6.586 1 95.88 40 LEU B N 1
ATOM 2472 C CA . LEU B 1 40 ? -5.488 18.469 -5.637 1 95.88 40 LEU B CA 1
ATOM 2473 C C . LEU B 1 40 ? -4.16 19.203 -5.77 1 95.88 40 LEU B C 1
ATOM 2475 O O . LEU B 1 40 ? -4.102 20.422 -5.617 1 95.88 40 LEU B O 1
ATOM 2479 N N . MET B 1 41 ? -3.16 18.469 -6.059 1 91.38 41 MET B N 1
ATOM 2480 C CA . MET B 1 41 ? -1.82 19.047 -6.059 1 91.38 41 MET B CA 1
ATOM 2481 C C . MET B 1 41 ? -1.694 20.125 -7.137 1 91.38 41 MET B C 1
ATOM 2483 O O . MET B 1 41 ? -1.272 21.25 -6.855 1 91.38 41 MET B O 1
ATOM 2487 N N . PRO B 1 42 ? -2.1 19.844 -8.406 1 92.19 42 PRO B N 1
ATOM 2488 C CA . PRO B 1 42 ? -2.027 20.906 -9.43 1 92.19 42 PRO B CA 1
ATOM 2489 C C . PRO B 1 42 ? -2.92 22.094 -9.109 1 92.19 42 PRO B C 1
ATOM 2491 O O . PRO B 1 42 ? -2.705 23.188 -9.633 1 92.19 42 PRO B O 1
ATOM 2494 N N . ALA B 1 43 ? -3.879 21.891 -8.273 1 95 43 ALA B N 1
ATOM 2495 C CA . ALA B 1 43 ? -4.793 22.969 -7.902 1 95 43 ALA B CA 1
ATOM 2496 C C . ALA B 1 43 ? -4.234 23.781 -6.746 1 95 43 ALA B C 1
ATOM 2498 O O . ALA B 1 43 ? -4.887 24.703 -6.258 1 95 43 ALA B O 1
ATOM 2499 N N . GLY B 1 44 ? -3.047 23.375 -6.258 1 92.12 44 GLY B N 1
ATOM 2500 C CA . GLY B 1 44 ? -2.346 24.188 -5.27 1 92.12 44 GLY B CA 1
ATOM 2501 C C . GLY B 1 44 ? -2.605 23.734 -3.844 1 92.12 44 GLY B C 1
ATOM 2502 O O . GLY B 1 44 ? -2.311 24.453 -2.893 1 92.12 44 GLY B O 1
ATOM 2503 N N . TYR B 1 45 ? -3.189 22.562 -3.676 1 94.06 45 TYR B N 1
ATOM 2504 C CA . TYR B 1 45 ? -3.48 22.062 -2.34 1 94.06 45 TYR B CA 1
ATOM 2505 C C . TYR B 1 45 ? -2.508 20.953 -1.95 1 94.06 45 TYR B C 1
ATOM 2507 O O . TYR B 1 45 ? -2.096 20.156 -2.795 1 94.06 45 TYR B O 1
ATOM 2515 N N . GLU B 1 46 ? -2.176 21 -0.638 1 91.62 46 GLU B N 1
ATOM 2516 C CA . GLU B 1 46 ? -1.381 19.922 -0.052 1 91.62 46 GLU B CA 1
ATOM 2517 C C . GLU B 1 46 ? -2.242 19.016 0.816 1 91.62 46 GLU B C 1
ATOM 2519 O O . GLU B 1 46 ? -3.15 19.469 1.506 1 91.62 46 GLU B O 1
ATOM 2524 N N . MET B 1 47 ? -1.869 17.734 0.771 1 93.94 47 MET B N 1
ATOM 2525 C CA . MET B 1 47 ? -2.701 16.781 1.489 1 93.94 47 MET B CA 1
ATOM 2526 C C . MET B 1 47 ? -2.031 16.344 2.791 1 93.94 47 MET B C 1
ATOM 2528 O O . MET B 1 47 ? -0.823 16.109 2.822 1 93.94 47 MET B O 1
ATOM 2532 N N . MET B 1 48 ? -2.852 16.281 3.83 1 92.69 48 MET B N 1
ATOM 2533 C CA . MET B 1 48 ? -2.51 15.578 5.07 1 92.69 48 MET B CA 1
ATOM 2534 C C . MET B 1 48 ? -3.254 14.258 5.172 1 92.69 48 MET B C 1
ATOM 2536 O O . MET B 1 48 ? -4.484 14.234 5.223 1 92.69 48 MET B O 1
ATOM 2540 N N . ILE B 1 49 ? -2.498 13.25 5.242 1 95.69 49 ILE B N 1
ATOM 2541 C CA . ILE B 1 49 ? -3.121 11.93 5.258 1 95.69 49 ILE B CA 1
ATOM 2542 C C . ILE B 1 49 ? -3.107 11.367 6.676 1 95.69 49 ILE B C 1
ATOM 2544 O O . ILE B 1 49 ? -2.066 11.367 7.34 1 95.69 49 ILE B O 1
ATOM 2548 N N . GLY B 1 50 ? -4.234 10.992 7.184 1 95.06 50 GLY B N 1
ATOM 2549 C CA . GLY B 1 50 ? -4.387 10.281 8.445 1 95.06 50 GLY B CA 1
ATOM 2550 C C . GLY B 1 50 ? -4.93 8.875 8.273 1 95.06 50 GLY B C 1
ATOM 2551 O O . GLY B 1 50 ? -5.785 8.633 7.422 1 95.06 50 GLY B O 1
ATOM 2552 N N . VAL B 1 51 ? -4.465 7.965 9.102 1 94.69 51 VAL B N 1
ATOM 2553 C CA . VAL B 1 51 ? -4.871 6.566 9.008 1 94.69 51 VAL B CA 1
ATOM 2554 C C . VAL B 1 51 ? -5.562 6.148 10.305 1 94.69 51 VAL B C 1
ATOM 2556 O O . VAL B 1 51 ? -4.965 6.199 11.383 1 94.69 51 VAL B O 1
ATOM 2559 N N . SER B 1 52 ? -6.766 5.688 10.242 1 93.56 52 SER B N 1
ATOM 2560 C CA . SER B 1 52 ? -7.574 5.434 11.43 1 93.56 52 SER B CA 1
ATOM 2561 C C . SER B 1 52 ? -7.461 3.98 11.875 1 93.56 52 SER B C 1
ATOM 2563 O O . SER B 1 52 ? -7.887 3.629 12.977 1 93.56 52 SER B O 1
ATOM 2565 N N . HIS B 1 53 ? -6.902 3.039 11.016 1 90.88 53 HIS B N 1
ATOM 2566 C CA . HIS B 1 53 ? -6.711 1.622 11.305 1 90.88 53 HIS B CA 1
ATOM 2567 C C . HIS B 1 53 ? -8.039 0.942 11.633 1 90.88 53 HIS B C 1
ATOM 2569 O O . HIS B 1 53 ? -8.102 0.102 12.531 1 90.88 53 HIS B O 1
ATOM 2575 N N . TYR B 1 54 ? -9.078 1.405 11.078 1 90.75 54 TYR B N 1
ATOM 2576 C CA . TYR B 1 54 ? -10.422 0.851 11.203 1 90.75 54 TYR B CA 1
ATOM 2577 C C . TYR B 1 54 ? -10.93 0.994 12.633 1 90.75 54 TYR B C 1
ATOM 2579 O O . TYR B 1 54 ? -11.836 0.265 13.055 1 90.75 54 TYR B O 1
ATOM 2587 N N . ARG B 1 55 ? -10.375 1.926 13.43 1 90.38 55 ARG B N 1
ATOM 2588 C CA . ARG B 1 55 ? -10.766 2.1 14.828 1 90.38 55 ARG B CA 1
ATOM 2589 C C . ARG B 1 55 ? -11.477 3.43 15.039 1 90.38 55 ARG B C 1
ATOM 2591 O O . ARG B 1 55 ? -10.898 4.496 14.812 1 90.38 55 ARG B O 1
ATOM 2598 N N . PRO B 1 56 ? -12.641 3.359 15.594 1 91.25 56 PRO B N 1
ATOM 2599 C CA . PRO B 1 56 ? -13.406 4.59 15.805 1 91.25 56 PRO B CA 1
ATOM 2600 C C . PRO B 1 56 ? -12.672 5.594 16.688 1 91.25 56 PRO B C 1
ATOM 2602 O O . PRO B 1 56 ? -12.742 6.805 16.453 1 91.25 56 PRO B O 1
ATOM 2605 N N . GLU B 1 57 ? -12.016 5.102 17.688 1 90.75 57 GLU B N 1
ATOM 2606 C CA . GLU B 1 57 ? -11.32 6 18.609 1 90.75 57 GLU B CA 1
ATOM 2607 C C . GLU B 1 57 ? -10.188 6.734 17.906 1 90.75 57 GLU B C 1
ATOM 2609 O O . GLU B 1 57 ? -9.922 7.902 18.188 1 90.75 57 GLU B O 1
ATOM 2614 N N . GLU B 1 58 ? -9.523 6.07 17 1 90.62 58 GLU B N 1
ATOM 2615 C CA . GLU B 1 58 ? -8.453 6.707 16.234 1 90.62 58 GLU B CA 1
ATOM 2616 C C . GLU B 1 58 ? -9.016 7.723 15.25 1 90.62 58 GLU B C 1
ATOM 2618 O O . GLU B 1 58 ? -8.43 8.789 15.047 1 90.62 58 GLU B O 1
ATOM 2623 N N . ASP B 1 59 ? -10.109 7.344 14.695 1 92.5 59 ASP B N 1
ATOM 2624 C CA . ASP B 1 59 ? -10.805 8.266 13.805 1 92.5 59 ASP B CA 1
ATOM 2625 C C . ASP B 1 59 ? -11.117 9.578 14.516 1 92.5 59 ASP B C 1
ATOM 2627 O O . ASP B 1 59 ? -10.859 10.656 13.977 1 92.5 59 ASP B O 1
ATOM 2631 N N . GLU B 1 60 ? -11.617 9.477 15.688 1 92.62 60 GLU B N 1
ATOM 2632 C CA . GLU B 1 60 ? -11.961 10.656 16.484 1 92.62 60 GLU B CA 1
ATOM 2633 C C . GLU B 1 60 ? -10.727 11.5 16.781 1 92.62 60 GLU B C 1
ATOM 2635 O O . GLU B 1 60 ? -10.75 12.727 16.641 1 92.62 60 GLU B O 1
ATOM 2640 N N . ARG B 1 61 ? -9.695 10.836 17.188 1 91.19 61 ARG B N 1
ATOM 2641 C CA . ARG B 1 61 ? -8.461 11.539 17.531 1 91.19 61 ARG B CA 1
ATOM 2642 C C . ARG B 1 61 ? -7.887 12.273 16.328 1 91.19 61 ARG B C 1
ATOM 2644 O O . ARG B 1 61 ? -7.449 13.422 16.438 1 91.19 61 ARG B O 1
ATOM 2651 N N . LEU B 1 62 ? -7.922 11.602 15.219 1 92.19 62 LEU B N 1
ATOM 2652 C CA . LEU B 1 62 ? -7.418 12.203 13.992 1 92.19 62 LEU B CA 1
ATOM 2653 C C . LEU B 1 62 ? -8.234 13.43 13.602 1 92.19 62 LEU B C 1
ATOM 2655 O O . LEU B 1 62 ? -7.672 14.469 13.258 1 92.19 62 LEU B O 1
ATOM 2659 N N . LEU B 1 63 ? -9.516 13.281 13.719 1 93.75 63 LEU B N 1
ATOM 2660 C CA . LEU B 1 63 ? -10.391 14.391 13.367 1 93.75 63 LEU B CA 1
ATOM 2661 C C . LEU B 1 63 ? -10.125 15.602 14.258 1 93.75 63 LEU B C 1
ATOM 2663 O O . LEU B 1 63 ? -9.984 16.719 13.766 1 93.75 63 LEU B O 1
ATOM 2667 N N . ARG B 1 64 ? -10 15.359 15.5 1 91.81 64 ARG B N 1
ATOM 2668 C CA . ARG B 1 64 ? -9.734 16.453 16.438 1 91.81 64 ARG B CA 1
ATOM 2669 C C . ARG B 1 64 ? -8.414 17.125 16.125 1 91.81 64 ARG B C 1
ATOM 2671 O O . ARG B 1 64 ? -8.336 18.359 16.078 1 91.81 64 ARG B O 1
ATOM 2678 N N . ALA B 1 65 ? -7.453 16.344 15.906 1 89.06 65 ALA B N 1
ATOM 2679 C CA . ALA B 1 65 ? -6.113 16.875 15.656 1 89.06 65 ALA B CA 1
ATOM 2680 C C . ALA B 1 65 ? -6.066 17.641 14.336 1 89.06 65 ALA B C 1
ATOM 2682 O O . ALA B 1 65 ? -5.508 18.734 14.273 1 89.06 65 ALA B O 1
ATOM 2683 N N . TYR B 1 66 ? -6.617 17.062 13.258 1 90.81 66 TYR B N 1
ATOM 2684 C CA . TYR B 1 66 ? -6.52 17.656 11.922 1 90.81 66 TYR B CA 1
ATOM 2685 C C . TYR B 1 66 ? -7.387 18.891 11.812 1 90.81 66 TYR B C 1
ATOM 2687 O O . TYR B 1 66 ? -6.969 19.906 11.234 1 90.81 66 TYR B O 1
ATOM 2695 N N . LEU B 1 67 ? -8.555 18.922 12.406 1 91.69 67 LEU B N 1
ATOM 2696 C CA . LEU B 1 67 ? -9.492 20.031 12.25 1 91.69 67 LEU B CA 1
ATOM 2697 C C . LEU B 1 67 ? -9.047 21.25 13.062 1 91.69 67 LEU B C 1
ATOM 2699 O O . LEU B 1 67 ? -9.461 22.375 12.781 1 91.69 67 LEU B O 1
ATOM 2703 N N . ALA B 1 68 ? -8.25 20.969 14.039 1 85.62 68 ALA B N 1
ATOM 2704 C CA . ALA B 1 68 ? -7.648 22.062 14.797 1 85.62 68 ALA B CA 1
ATOM 2705 C C . ALA B 1 68 ? -6.816 22.969 13.883 1 85.62 68 ALA B C 1
ATOM 2707 O O . ALA B 1 68 ? -6.582 24.141 14.203 1 85.62 68 ALA B O 1
ATOM 2708 N N . HIS B 1 69 ? -6.441 22.438 12.758 1 84.56 69 HIS B N 1
ATOM 2709 C CA . HIS B 1 69 ? -5.617 23.203 11.836 1 84.56 69 HIS B CA 1
ATOM 2710 C C . HIS B 1 69 ? -6.457 23.812 10.719 1 84.56 69 HIS B C 1
ATOM 2712 O O . HIS B 1 69 ? -5.918 24.391 9.773 1 84.56 69 HIS B O 1
ATOM 2718 N N . GLN B 1 70 ? -7.656 23.625 10.766 1 89.38 70 GLN B N 1
ATOM 2719 C CA . GLN B 1 70 ? -8.648 24.25 9.906 1 89.38 70 GLN B CA 1
ATOM 2720 C C . GLN B 1 70 ? -8.336 24 8.43 1 89.38 70 GLN B C 1
ATOM 2722 O O . GLN B 1 70 ? -8.188 24.953 7.656 1 89.38 70 GLN B O 1
ATOM 2727 N N . PRO B 1 71 ? -8.258 22.719 8.039 1 93.5 71 PRO B N 1
ATOM 2728 C CA . PRO B 1 71 ? -8.047 22.469 6.617 1 93.5 71 PRO B CA 1
ATOM 2729 C C . PRO B 1 71 ? -9.156 23.047 5.742 1 93.5 71 PRO B C 1
ATOM 2731 O O . PRO B 1 71 ? -10.289 23.203 6.199 1 93.5 71 PRO B O 1
ATOM 2734 N N . ALA B 1 72 ? -8.75 23.344 4.484 1 95.88 72 ALA B N 1
ATOM 2735 C CA . ALA B 1 72 ? -9.688 23.922 3.521 1 95.88 72 ALA B CA 1
ATOM 2736 C C . ALA B 1 72 ? -10.766 22.906 3.145 1 95.88 72 ALA B C 1
ATOM 2738 O O . ALA B 1 72 ? -11.867 23.297 2.746 1 95.88 72 ALA B O 1
ATOM 2739 N N . GLY B 1 73 ? -10.461 21.672 3.189 1 97.75 73 GLY B N 1
ATOM 2740 C CA . GLY B 1 73 ? -11.367 20.594 2.852 1 97.75 73 GLY B CA 1
ATOM 2741 C C . GLY B 1 73 ? -11.031 19.297 3.549 1 97.75 73 GLY B C 1
ATOM 2742 O O . GLY B 1 73 ? -9.922 19.125 4.051 1 97.75 73 GLY B O 1
ATOM 2743 N N . LEU B 1 74 ? -12.047 18.391 3.562 1 98 74 LEU B N 1
ATOM 2744 C CA . LEU B 1 74 ? -11.93 17.125 4.266 1 98 74 LEU B CA 1
ATOM 2745 C C . LEU B 1 74 ? -12.484 15.977 3.424 1 98 74 LEU B C 1
ATOM 2747 O O . LEU B 1 74 ? -13.594 16.078 2.887 1 98 74 LEU B O 1
ATOM 2751 N N . LEU B 1 75 ? -11.664 14.984 3.23 1 98.44 75 LEU B N 1
ATOM 2752 C CA . LEU B 1 75 ? -12.117 13.742 2.627 1 98.44 75 LEU B CA 1
ATOM 2753 C C . LEU B 1 75 ? -12.117 12.609 3.65 1 98.44 75 LEU B C 1
ATOM 2755 O O . LEU B 1 75 ? -11.102 12.359 4.305 1 98.44 75 LEU B O 1
ATOM 2759 N N . LEU B 1 76 ? -13.25 11.922 3.805 1 97.25 76 LEU B N 1
ATOM 2760 C CA . LEU B 1 76 ? -13.43 10.852 4.785 1 97.25 76 LEU B CA 1
ATOM 2761 C C . LEU B 1 76 ? -13.859 9.562 4.105 1 97.25 76 LEU B C 1
ATOM 2763 O O . LEU B 1 76 ? -14.531 9.586 3.072 1 97.25 76 LEU B O 1
ATOM 2767 N N . THR B 1 77 ? -13.523 8.445 4.758 1 96.38 77 THR B N 1
ATOM 2768 C CA . THR B 1 77 ? -13.945 7.152 4.238 1 96.38 77 THR B CA 1
ATOM 2769 C C . THR B 1 77 ? -15.125 6.609 5.031 1 96.38 77 THR B C 1
ATOM 2771 O O . THR B 1 77 ? -15.031 6.422 6.246 1 96.38 77 THR B O 1
ATOM 2774 N N . GLY B 1 78 ? -16.203 6.387 4.379 1 93.5 78 GLY B N 1
ATOM 2775 C CA . GLY B 1 78 ? -17.375 5.824 5.016 1 93.5 78 GLY B CA 1
ATOM 2776 C C . GLY B 1 78 ? -18.125 6.828 5.883 1 93.5 78 GLY B C 1
ATOM 2777 O O . GLY B 1 78 ? -17.672 7.957 6.066 1 93.5 78 GLY B O 1
ATOM 2778 N N . PHE B 1 79 ? -19.266 6.43 6.457 1 92.69 79 PHE B N 1
ATOM 2779 C CA . PHE B 1 79 ? -20.141 7.34 7.191 1 92.69 79 PHE B CA 1
ATOM 2780 C C . PHE B 1 79 ? -20.188 6.973 8.664 1 92.69 79 PHE B C 1
ATOM 2782 O O . PHE B 1 79 ? -20.625 7.773 9.5 1 92.69 79 PHE B O 1
ATOM 2789 N N . GLU B 1 80 ? -19.812 5.758 8.977 1 90.31 80 GLU B N 1
ATOM 2790 C CA . GLU B 1 80 ? -19.891 5.328 10.367 1 90.31 80 GLU B CA 1
ATOM 2791 C C . GLU B 1 80 ? -18.906 6.094 11.242 1 90.31 80 GLU B C 1
ATOM 2793 O O . GLU B 1 80 ? -17.703 6.109 10.969 1 90.31 80 GLU B O 1
ATOM 2798 N N . ARG B 1 81 ? -19.547 6.723 12.359 1 91.62 81 ARG B N 1
ATOM 2799 C CA . ARG B 1 81 ? -18.75 7.516 13.281 1 91.62 81 ARG B CA 1
ATOM 2800 C C . ARG B 1 81 ? -19.281 7.402 14.703 1 91.62 81 ARG B C 1
ATOM 2802 O O . ARG B 1 81 ? -20.484 7.18 14.914 1 91.62 81 ARG B O 1
ATOM 2809 N N . SER B 1 82 ? -18.328 7.523 15.602 1 93.31 82 SER B N 1
ATOM 2810 C CA . SER B 1 82 ? -18.75 7.652 16.984 1 93.31 82 SER B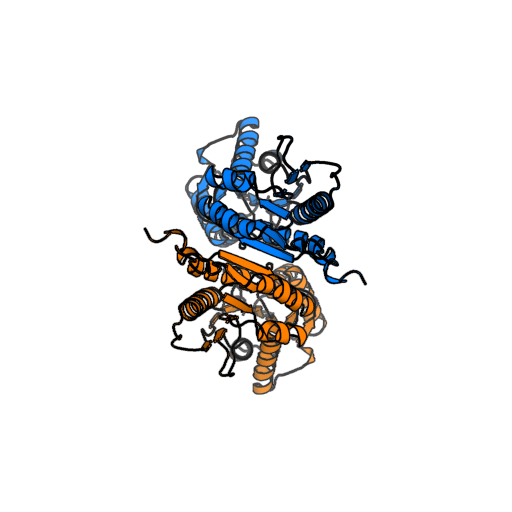 CA 1
ATOM 2811 C C . SER B 1 82 ? -19.469 8.969 17.219 1 93.31 82 SER B C 1
ATOM 2813 O O . SER B 1 82 ? -19.375 9.898 16.422 1 93.31 82 SER B O 1
ATOM 2815 N N . GLU B 1 83 ? -20.156 9.047 18.328 1 94 83 GLU B N 1
ATOM 2816 C CA . GLU B 1 83 ? -20.828 10.289 18.688 1 94 83 GLU B CA 1
ATOM 2817 C C . GLU B 1 83 ? -19.812 11.43 18.875 1 94 83 GLU B C 1
ATOM 2819 O O . GLU B 1 83 ? -20.062 12.555 18.438 1 94 83 GLU B O 1
ATOM 2824 N N . ALA B 1 84 ? -18.766 11.055 19.484 1 93.62 84 ALA B N 1
ATOM 2825 C CA . ALA B 1 84 ? -17.734 12.055 19.703 1 93.62 84 ALA B CA 1
ATOM 2826 C C . ALA B 1 84 ? -17.172 12.578 18.391 1 93.62 84 ALA B C 1
ATOM 2828 O O . ALA B 1 84 ? -16.969 13.789 18.234 1 93.62 84 ALA B O 1
ATOM 2829 N N . ALA B 1 85 ? -16.922 11.711 17.438 1 94.12 85 ALA B N 1
ATOM 2830 C CA . ALA B 1 85 ? -16.438 12.109 16.125 1 94.12 85 ALA B CA 1
ATOM 2831 C C . ALA B 1 85 ? -17.453 12.969 15.391 1 94.12 85 ALA B C 1
ATOM 2833 O O . ALA B 1 85 ? -17.094 13.945 14.727 1 94.12 85 ALA B O 1
ATOM 2834 N N . ARG B 1 86 ? -18.703 12.656 15.539 1 94.12 86 ARG B N 1
ATOM 2835 C CA . ARG B 1 86 ? -19.766 13.43 14.922 1 94.12 86 ARG B CA 1
ATOM 2836 C C . ARG B 1 86 ? -19.812 14.852 15.477 1 94.12 86 ARG B C 1
ATOM 2838 O O . ARG B 1 86 ? -20.047 15.812 14.734 1 94.12 86 ARG B O 1
ATOM 2845 N N . ALA B 1 87 ? -19.609 14.93 16.734 1 94.25 87 ALA B N 1
ATOM 2846 C CA . ALA B 1 87 ? -19.609 16.234 17.375 1 94.25 87 ALA B CA 1
ATOM 2847 C C . ALA B 1 87 ? -18.469 17.109 16.844 1 94.25 87 ALA B C 1
ATOM 2849 O O . ALA B 1 87 ? -18.656 18.297 16.594 1 94.25 87 ALA B O 1
ATOM 2850 N N . VAL B 1 88 ? -17.328 16.484 16.719 1 93.38 88 VAL B N 1
ATOM 2851 C CA . VAL B 1 88 ? -16.172 17.188 16.172 1 93.38 88 VAL B CA 1
ATOM 2852 C C . VAL B 1 88 ? -16.484 17.656 14.75 1 93.38 88 VAL B C 1
ATOM 2854 O O . VAL B 1 88 ? -16.234 18.812 14.398 1 93.38 88 VAL B O 1
ATOM 2857 N N . LEU B 1 89 ? -17.109 16.828 13.969 1 93.62 89 LEU B N 1
ATOM 2858 C CA . LEU B 1 89 ? -17.422 17.125 12.57 1 93.62 89 LEU B CA 1
ATOM 2859 C C . LEU B 1 89 ? -18.5 18.203 12.469 1 93.62 89 LEU B C 1
ATOM 2861 O O . LEU B 1 89 ? -18.516 18.984 11.516 1 93.62 89 LEU B O 1
ATOM 2865 N N . ALA B 1 90 ? -19.375 18.234 13.43 1 91.69 90 ALA B N 1
ATOM 2866 C CA . ALA B 1 90 ? -20.469 19.203 13.422 1 91.69 90 ALA B CA 1
ATOM 2867 C C . ALA B 1 90 ? -19.938 20.625 13.539 1 91.69 90 ALA B C 1
ATOM 2869 O O . ALA B 1 90 ? -20.562 21.578 13.062 1 91.69 90 ALA B O 1
ATOM 2870 N N . SER B 1 91 ? -18.797 20.75 14.078 1 90.56 91 SER B N 1
ATOM 2871 C CA . SER B 1 91 ? -18.203 22.078 14.281 1 90.56 91 SER B CA 1
ATOM 2872 C C . SER B 1 91 ? -17.375 22.5 13.078 1 90.56 91 SER B C 1
ATOM 2874 O O . SER B 1 91 ? -16.938 23.656 12.992 1 90.56 91 SER B O 1
ATOM 2876 N N . TYR B 1 92 ? -17.125 21.547 12.242 1 91.44 92 TYR B N 1
ATOM 2877 C CA . TYR B 1 92 ? -16.359 21.797 11.031 1 91.44 92 TYR B CA 1
ATOM 2878 C C . TYR B 1 92 ? -17.25 22.312 9.906 1 91.44 92 TYR B C 1
ATOM 2880 O O . TYR B 1 92 ? -18.188 21.609 9.492 1 91.44 92 TYR B O 1
ATOM 2888 N N . THR B 1 93 ? -16.969 23.516 9.344 1 91.12 93 THR B N 1
ATOM 2889 C CA . THR B 1 93 ? -17.891 24.156 8.422 1 91.12 93 THR B CA 1
ATOM 2890 C C . THR B 1 93 ? -17.344 24.125 6.996 1 91.12 93 THR B C 1
ATOM 2892 O O . THR B 1 93 ? -18.062 24.422 6.043 1 91.12 93 THR B O 1
ATOM 2895 N N . ALA B 1 94 ? -16.094 23.797 6.848 1 93.81 94 ALA B N 1
ATOM 2896 C CA . ALA B 1 94 ? -15.523 23.688 5.508 1 93.81 94 ALA B CA 1
ATOM 2897 C C . ALA B 1 94 ? -16.047 22.453 4.781 1 93.81 94 ALA B C 1
ATOM 2899 O O . ALA B 1 94 ? -16.688 21.594 5.391 1 93.81 94 ALA B O 1
ATOM 2900 N N . PRO B 1 95 ? -15.836 22.359 3.451 1 96.94 95 PRO B N 1
ATOM 2901 C CA . PRO B 1 95 ? -16.391 21.281 2.637 1 96.94 95 PRO B CA 1
ATOM 2902 C C . PRO B 1 95 ? -15.828 19.906 3.008 1 96.94 95 PRO B C 1
ATOM 2904 O O . PRO B 1 95 ? -14.641 19.781 3.32 1 96.94 95 PRO B O 1
ATOM 2907 N N . ARG B 1 96 ? -16.75 18.938 2.9 1 96.94 96 ARG B N 1
ATOM 2908 C CA . ARG B 1 96 ? -16.375 17.547 3.133 1 96.94 96 ARG B CA 1
ATOM 2909 C C . ARG B 1 96 ? -17.016 16.625 2.098 1 96.94 96 ARG B C 1
ATOM 2911 O O . ARG B 1 96 ? -18.156 16.828 1.693 1 96.94 96 ARG B O 1
ATOM 2918 N N . VAL B 1 97 ? -16.281 15.656 1.667 1 98.31 97 VAL B N 1
ATOM 2919 C CA . VAL B 1 97 ? -16.766 14.617 0.757 1 98.31 97 VAL B CA 1
ATOM 2920 C C . VAL B 1 97 ? -16.422 13.242 1.316 1 98.31 97 VAL B C 1
ATOM 2922 O O . VAL B 1 97 ? -15.312 13.023 1.808 1 98.31 97 VAL B O 1
ATOM 2925 N N . THR B 1 98 ? -17.391 12.328 1.347 1 98 98 THR B N 1
ATOM 2926 C CA . THR B 1 98 ? -17.172 10.977 1.84 1 98 98 THR B CA 1
ATOM 2927 C C . THR B 1 98 ? -16.875 10.023 0.688 1 98 98 THR B C 1
ATOM 2929 O O . THR B 1 98 ? -17.5 10.094 -0.369 1 98 98 THR B O 1
ATOM 2932 N N . LEU B 1 99 ? -15.914 9.148 0.932 1 97.94 99 LEU B N 1
ATOM 2933 C CA . LEU B 1 99 ? -15.414 8.219 -0.075 1 97.94 99 LEU B CA 1
ATOM 2934 C C . LEU B 1 99 ? -16 6.824 0.125 1 97.94 99 LEU B C 1
ATOM 2936 O O . LEU B 1 99 ? -16.328 6.445 1.249 1 97.94 99 LEU B O 1
ATOM 2940 N N . MET B 1 100 ? -16.109 5.945 -0.933 1 96.62 100 MET B N 1
ATOM 2941 C CA . MET B 1 100 ? -16.25 4.496 -1 1 96.62 100 MET B CA 1
ATOM 2942 C C . MET B 1 100 ? -17.703 4.078 -0.798 1 96.62 100 MET B C 1
ATOM 2944 O O . MET B 1 100 ? -18.094 2.99 -1.215 1 96.62 100 MET B O 1
ATOM 2948 N N . GLU B 1 101 ? -18.469 4.93 -0.125 1 94.56 101 GLU B N 1
ATOM 2949 C CA . GLU B 1 101 ? -19.844 4.574 0.169 1 94.56 101 GLU B CA 1
ATOM 2950 C C . GLU B 1 101 ? -20.812 5.625 -0.365 1 94.56 101 GLU B C 1
ATOM 2952 O O . GLU B 1 101 ? -20.406 6.742 -0.694 1 94.56 101 GLU B O 1
ATOM 2957 N N . LEU B 1 102 ? -22.047 5.211 -0.354 1 95.75 102 LEU B N 1
ATOM 2958 C CA . LEU B 1 102 ? -23.109 6.086 -0.81 1 95.75 102 LEU B CA 1
ATOM 2959 C C . LEU B 1 102 ? -24.047 6.449 0.341 1 95.75 102 LEU B C 1
ATOM 2961 O O . LEU B 1 102 ? -24.109 5.738 1.347 1 95.75 102 LEU B O 1
ATOM 2965 N N . SER B 1 103 ? -24.656 7.559 0.21 1 93.81 103 SER B N 1
ATOM 2966 C CA . SER B 1 103 ? -25.625 8.031 1.191 1 93.81 103 SER B CA 1
ATOM 2967 C C . SER B 1 103 ? -26.844 8.648 0.512 1 93.81 103 SER B C 1
ATOM 2969 O O . SER B 1 103 ? -26.719 9.305 -0.523 1 93.81 103 SER B O 1
ATOM 2971 N N . ASP B 1 104 ? -28 8.492 1.167 1 90.31 104 ASP B N 1
ATOM 2972 C CA . ASP B 1 104 ? -29.234 9.109 0.677 1 90.31 104 ASP B CA 1
ATOM 2973 C C . ASP B 1 104 ? -29.547 10.391 1.45 1 90.31 104 ASP B C 1
ATOM 2975 O O . ASP B 1 104 ? -30.531 11.07 1.149 1 90.31 104 ASP B O 1
ATOM 2979 N N . GLN B 1 105 ? -28.688 10.68 2.322 1 90.31 105 GLN B N 1
ATOM 2980 C CA . GLN B 1 105 ? -28.938 11.875 3.115 1 90.31 105 GLN B CA 1
ATOM 2981 C C . GLN B 1 105 ? -28.594 13.141 2.328 1 90.31 105 GLN B C 1
ATOM 2983 O O . GLN B 1 105 ? -27.516 13.227 1.728 1 90.31 105 GLN B O 1
ATOM 2988 N N . ALA B 1 106 ? -29.438 14.117 2.414 1 83.88 106 ALA B N 1
ATOM 2989 C CA . ALA B 1 106 ? -29.406 15.305 1.564 1 83.88 106 ALA B CA 1
ATOM 2990 C C . ALA B 1 106 ? -28.156 16.125 1.841 1 83.88 106 ALA B C 1
ATOM 2992 O O . ALA B 1 106 ? -27.641 16.812 0.952 1 83.88 106 ALA B O 1
ATOM 2993 N N . ASP B 1 107 ? -27.594 16.047 2.918 1 86.31 107 ASP B N 1
ATOM 2994 C CA . ASP B 1 107 ? -26.5 16.953 3.256 1 86.31 107 ASP B CA 1
ATOM 2995 C C . ASP B 1 107 ? -25.141 16.297 3.018 1 86.31 107 ASP B C 1
ATOM 2997 O O . ASP B 1 107 ? -24.094 16.922 3.184 1 86.31 107 ASP B O 1
ATOM 3001 N N . ASN B 1 108 ? -25.188 15.109 2.459 1 92.88 108 ASN B N 1
ATOM 3002 C CA . ASN B 1 108 ? -23.922 14.391 2.289 1 92.88 108 ASN B CA 1
ATOM 3003 C C . ASN B 1 108 ? -23.406 14.5 0.858 1 92.88 108 ASN B C 1
ATOM 3005 O O . ASN B 1 108 ? -24.172 14.383 -0.098 1 92.88 108 ASN B O 1
ATOM 3009 N N . TYR B 1 109 ? -22.203 14.875 0.663 1 97.5 109 TYR B N 1
ATOM 3010 C CA . TYR B 1 109 ? -21.469 14.703 -0.583 1 97.5 109 TYR B CA 1
ATOM 3011 C C . TYR B 1 109 ? -20.625 13.43 -0.544 1 97.5 109 TYR B C 1
ATOM 3013 O O . TYR B 1 109 ? -19.875 13.203 0.408 1 97.5 109 TYR B O 1
ATOM 3021 N N . CYS B 1 110 ? -20.812 12.562 -1.529 1 98.31 110 CYS B N 1
ATOM 3022 C CA . CYS B 1 110 ? -20.078 11.305 -1.47 1 98.31 110 CYS B CA 1
ATOM 3023 C C . CYS B 1 110 ? -19.844 10.75 -2.867 1 98.31 110 CYS B C 1
ATOM 3025 O O . CYS B 1 110 ? -20.547 11.094 -3.812 1 98.31 110 CYS B O 1
ATOM 3027 N N . VAL B 1 111 ? -18.797 10.039 -3.066 1 98.62 111 VAL B N 1
ATOM 3028 C CA . VAL B 1 111 ? -18.453 9.258 -4.254 1 98.62 111 VAL B CA 1
ATOM 3029 C C . VAL B 1 111 ? -18.156 7.816 -3.855 1 98.62 111 VAL B C 1
ATOM 3031 O O . VAL B 1 111 ? -17.312 7.57 -2.984 1 98.62 111 VAL B O 1
ATOM 3034 N N . GLY B 1 112 ? -18.812 6.84 -4.395 1 98.19 112 GLY B N 1
ATOM 3035 C CA . GLY B 1 112 ? -18.609 5.438 -4.059 1 98.19 112 GLY B CA 1
ATOM 3036 C C . GLY B 1 112 ? -19.422 4.492 -4.914 1 98.19 112 GLY B C 1
ATOM 3037 O O . GLY B 1 112 ? -19.625 4.742 -6.105 1 98.19 112 GLY B O 1
ATOM 3038 N N . PHE B 1 113 ? -19.75 3.373 -4.383 1 98.38 113 PHE B N 1
ATOM 3039 C CA . PHE B 1 113 ? -20.578 2.352 -5.008 1 98.38 113 PHE B CA 1
ATOM 3040 C C . PHE B 1 113 ? -21.219 1.457 -3.953 1 98.38 113 PHE B C 1
ATOM 3042 O O . PHE B 1 113 ? -20.844 1.509 -2.779 1 98.38 113 PHE B O 1
ATOM 3049 N N . SER B 1 114 ? -22.203 0.747 -4.352 1 98 114 SER B N 1
ATOM 3050 C CA . SER B 1 114 ? -22.922 -0.113 -3.408 1 98 114 SER B CA 1
ATOM 3051 C C . SER B 1 114 ? -22.125 -1.39 -3.125 1 98 114 SER B C 1
ATOM 3053 O O . SER B 1 114 ? -22.031 -2.266 -3.988 1 98 114 SER B O 1
ATOM 3055 N N . GLN B 1 115 ? -21.625 -1.499 -1.885 1 97.62 115 GLN B N 1
ATOM 3056 C CA . GLN B 1 115 ? -20.938 -2.701 -1.447 1 97.62 115 GLN B CA 1
ATOM 3057 C C . GLN B 1 115 ? -21.859 -3.908 -1.43 1 97.62 115 GLN B C 1
ATOM 3059 O O . GLN B 1 115 ? -21.469 -5.008 -1.827 1 97.62 115 GLN B O 1
ATOM 3064 N N . LEU B 1 116 ? -23.031 -3.668 -1.005 1 98.38 116 LEU B N 1
ATOM 3065 C CA . LEU B 1 116 ? -24.047 -4.715 -0.933 1 98.38 116 LEU B CA 1
ATOM 3066 C C . LEU B 1 116 ? -24.344 -5.285 -2.316 1 98.38 116 LEU B C 1
ATOM 3068 O O . LEU B 1 116 ? -24.281 -6.5 -2.518 1 98.38 116 LEU B O 1
ATOM 3072 N N . GLN B 1 117 ? -24.578 -4.438 -3.291 1 98.69 117 GLN B N 1
ATOM 3073 C CA . GLN B 1 117 ? -24.891 -4.879 -4.645 1 98.69 117 GLN B CA 1
ATOM 3074 C C . GLN B 1 117 ? -23.703 -5.602 -5.277 1 98.69 117 GLN B C 1
ATOM 3076 O O . GLN B 1 117 ? -23.875 -6.562 -6.031 1 98.69 117 GLN B O 1
ATOM 3081 N N . ALA B 1 118 ? -22.547 -5.125 -4.98 1 98.81 118 ALA B N 1
ATOM 3082 C CA . ALA B 1 118 ? -21.344 -5.762 -5.516 1 98.81 118 ALA B CA 1
ATOM 3083 C C . ALA B 1 118 ? -21.188 -7.18 -4.973 1 98.81 118 ALA B C 1
ATOM 3085 O O . ALA B 1 118 ? -20.891 -8.109 -5.723 1 98.81 118 ALA B O 1
ATOM 3086 N N . GLY B 1 119 ? -21.375 -7.316 -3.635 1 98.81 119 GLY B N 1
ATOM 3087 C CA . GLY B 1 119 ? -21.328 -8.641 -3.041 1 98.81 119 GLY B CA 1
ATOM 3088 C C . GLY B 1 119 ? -22.375 -9.586 -3.617 1 98.81 119 GLY B C 1
ATOM 3089 O O . GLY B 1 119 ? -22.078 -10.75 -3.896 1 98.81 119 GLY B O 1
ATOM 3090 N N . ALA B 1 120 ? -23.531 -9.07 -3.814 1 98.94 120 ALA B N 1
ATOM 3091 C CA . ALA B 1 120 ? -24.625 -9.859 -4.387 1 98.94 120 ALA B CA 1
ATOM 3092 C C . ALA B 1 120 ? -24.312 -10.258 -5.824 1 98.94 120 ALA B C 1
ATOM 3094 O O . ALA B 1 120 ? -24.547 -11.406 -6.219 1 98.94 120 ALA B O 1
ATOM 3095 N N . ALA B 1 121 ? -23.797 -9.328 -6.586 1 98.88 121 ALA B N 1
ATOM 3096 C CA . ALA B 1 121 ? -23.531 -9.555 -8.008 1 98.88 121 ALA B CA 1
ATOM 3097 C C . ALA B 1 121 ? -22.5 -10.664 -8.203 1 98.88 121 ALA B C 1
ATOM 3099 O O . ALA B 1 121 ? -22.688 -11.547 -9.047 1 98.88 121 ALA B O 1
ATOM 3100 N N . MET B 1 122 ? -21.406 -10.664 -7.383 1 98.88 122 MET B N 1
ATOM 3101 C CA . MET B 1 122 ? -20.422 -11.727 -7.473 1 98.88 122 MET B CA 1
ATOM 3102 C C . MET B 1 122 ? -21.031 -13.078 -7.109 1 98.88 122 MET B C 1
ATOM 3104 O O . MET B 1 122 ? -20.828 -14.07 -7.816 1 98.88 122 MET B O 1
ATOM 3108 N N . THR B 1 123 ? -21.781 -13.086 -6.082 1 98.94 123 THR B N 1
ATOM 3109 C CA . THR B 1 123 ? -22.391 -14.328 -5.625 1 98.94 123 THR B CA 1
ATOM 3110 C C . THR B 1 123 ? -23.359 -14.867 -6.68 1 98.94 123 THR B C 1
ATOM 3112 O O . THR B 1 123 ? -23.312 -16.062 -7.004 1 98.94 123 THR B O 1
ATOM 3115 N N . ARG B 1 124 ? -24.188 -14.031 -7.242 1 98.88 124 ARG B N 1
ATOM 3116 C CA . ARG B 1 124 ? -25.125 -14.438 -8.281 1 98.88 124 ARG B CA 1
ATOM 3117 C C . ARG B 1 124 ? -24.391 -14.992 -9.5 1 98.88 124 ARG B C 1
ATOM 3119 O O . ARG B 1 124 ? -24.828 -15.984 -10.094 1 98.88 124 ARG B O 1
ATOM 3126 N N . THR B 1 125 ? -23.328 -14.328 -9.852 1 98.88 125 THR B N 1
ATOM 3127 C CA . THR B 1 125 ? -22.547 -14.773 -11 1 98.88 125 THR B CA 1
ATOM 3128 C C . THR B 1 125 ? -22 -16.172 -10.766 1 98.88 125 THR B C 1
ATOM 3130 O O . THR B 1 125 ? -22.031 -17.016 -11.664 1 98.88 125 THR B O 1
ATOM 3133 N N . LEU B 1 126 ? -21.469 -16.469 -9.562 1 98.81 126 LEU B N 1
ATOM 3134 C CA . LEU B 1 126 ? -20.984 -17.797 -9.219 1 98.81 126 LEU B CA 1
ATOM 3135 C C . LEU B 1 126 ? -22.109 -18.828 -9.305 1 98.81 126 LEU B C 1
ATOM 3137 O O . LEU B 1 126 ? -21.906 -19.922 -9.852 1 98.81 126 LEU B O 1
ATOM 3141 N N . LEU B 1 127 ? -23.281 -18.5 -8.844 1 98.69 127 LEU B N 1
ATOM 3142 C CA . LEU B 1 127 ? -24.438 -19.391 -8.883 1 98.69 127 LEU B CA 1
ATOM 3143 C C . LEU B 1 127 ? -24.875 -19.656 -10.32 1 98.69 127 LEU B C 1
ATOM 3145 O O . LEU B 1 127 ? -25.188 -20.797 -10.68 1 98.69 127 LEU B O 1
ATOM 3149 N N . GLU B 1 128 ? -24.859 -18.609 -11.109 1 98.44 128 GLU B N 1
ATOM 3150 C CA . GLU B 1 128 ? -25.25 -18.719 -12.516 1 98.44 128 GLU B CA 1
ATOM 3151 C C . GLU B 1 128 ? -24.281 -19.625 -13.281 1 98.44 128 GLU B C 1
ATOM 3153 O O . GLU B 1 128 ? -24.656 -20.266 -14.258 1 98.44 128 GLU B O 1
ATOM 3158 N N . ARG B 1 129 ? -23.094 -19.734 -12.812 1 97.94 129 ARG B N 1
ATOM 3159 C CA . ARG B 1 129 ? -22.078 -20.547 -13.453 1 97.94 129 ARG B CA 1
ATOM 3160 C C . ARG B 1 129 ? -22.188 -22 -13 1 97.94 129 ARG B C 1
ATOM 3162 O O . ARG B 1 129 ? -21.438 -22.859 -13.477 1 97.94 129 ARG B O 1
ATOM 3169 N N . GLY B 1 130 ? -23.031 -22.234 -12.016 1 97.81 130 GLY B N 1
ATOM 3170 C CA . GLY B 1 130 ? -23.359 -23.609 -11.688 1 97.81 130 GLY B CA 1
ATOM 3171 C C . GLY B 1 130 ? -22.844 -24.047 -10.328 1 97.81 130 GLY B C 1
ATOM 3172 O O . GLY B 1 130 ? -23.094 -25.172 -9.891 1 97.81 130 GLY B O 1
ATOM 3173 N N . TYR B 1 131 ? -22.109 -23.156 -9.656 1 98.38 131 TYR B N 1
ATOM 3174 C CA . TYR B 1 131 ? -21.656 -23.484 -8.312 1 98.38 131 TYR B CA 1
ATOM 3175 C C . TYR B 1 131 ? -22.828 -23.562 -7.34 1 98.38 131 TYR B C 1
ATOM 3177 O O . TYR B 1 131 ? -23.766 -22.766 -7.418 1 98.38 131 TYR B O 1
ATOM 3185 N N . ARG B 1 132 ? -22.781 -24.453 -6.391 1 97.19 132 ARG B N 1
ATOM 3186 C CA . ARG B 1 132 ? -23.953 -24.75 -5.562 1 97.19 132 ARG B CA 1
ATOM 3187 C C . ARG B 1 132 ? -23.688 -24.422 -4.098 1 97.19 132 ARG B C 1
ATOM 3189 O O . ARG B 1 132 ? -24.562 -23.922 -3.393 1 97.19 132 ARG B O 1
ATOM 3196 N N . HIS B 1 133 ? -22.547 -24.844 -3.617 1 98.12 133 HIS B N 1
ATOM 3197 C CA . HIS B 1 133 ? -22.156 -24.609 -2.232 1 98.12 133 HIS B CA 1
ATOM 3198 C C . HIS B 1 133 ? -21.094 -23.5 -2.143 1 98.12 133 HIS B C 1
ATOM 3200 O O . HIS B 1 133 ? -19.922 -23.781 -1.875 1 98.12 133 HIS B O 1
ATOM 3206 N N . VAL B 1 134 ? -21.594 -22.297 -2.258 1 98.81 134 VAL B N 1
ATOM 3207 C CA . VAL B 1 134 ? -20.719 -21.141 -2.297 1 98.81 134 VAL B CA 1
ATOM 3208 C C . VAL B 1 134 ? -20.484 -20.625 -0.881 1 98.81 134 VAL B C 1
ATOM 3210 O O . VAL B 1 134 ? -21.422 -20.219 -0.198 1 98.81 134 VAL B O 1
ATOM 3213 N N . ALA B 1 135 ? -19.234 -20.641 -0.417 1 98.94 135 ALA B N 1
ATOM 3214 C CA . ALA B 1 135 ? -18.875 -20.078 0.881 1 98.94 135 ALA B CA 1
ATOM 3215 C C . ALA B 1 135 ? -18.453 -18.625 0.748 1 98.94 135 ALA B C 1
ATOM 3217 O O . ALA B 1 135 ? -18.062 -18.188 -0.333 1 98.94 135 ALA B O 1
ATOM 3218 N N . PHE B 1 136 ? -18.625 -17.875 1.845 1 98.94 136 PHE B N 1
ATOM 3219 C CA . PHE B 1 136 ? -18.125 -16.516 1.976 1 98.94 136 PHE B CA 1
ATOM 3220 C C . PHE B 1 136 ? -17.109 -16.422 3.107 1 98.94 136 PHE B C 1
ATOM 3222 O O . PHE B 1 136 ? -17.391 -16.797 4.242 1 98.94 136 PHE B O 1
ATOM 3229 N N . ALA B 1 137 ? -15.898 -15.984 2.785 1 98.94 137 ALA B N 1
ATOM 3230 C CA . ALA B 1 137 ? -14.852 -15.805 3.783 1 98.94 137 ALA B CA 1
ATOM 3231 C C . ALA B 1 137 ? -14.422 -14.344 3.869 1 98.94 137 ALA B C 1
ATOM 3233 O O . ALA B 1 137 ? -14.133 -13.711 2.85 1 98.94 137 ALA B O 1
ATOM 3234 N N . ALA B 1 138 ? -14.438 -13.812 5.117 1 98.75 138 ALA B N 1
ATOM 3235 C CA . ALA B 1 138 ? -14.164 -12.383 5.258 1 98.75 138 ALA B CA 1
ATOM 3236 C C . ALA B 1 138 ? -13.344 -12.109 6.516 1 98.75 138 ALA B C 1
ATOM 3238 O O . ALA B 1 138 ? -13.477 -12.805 7.523 1 98.75 138 ALA B O 1
ATOM 3239 N N . ALA B 1 139 ? -12.5 -11.102 6.391 1 98.06 139 ALA B N 1
ATOM 3240 C CA . ALA B 1 139 ? -11.703 -10.586 7.5 1 98.06 139 ALA B CA 1
ATOM 3241 C C . ALA B 1 139 ? -12.023 -9.117 7.77 1 98.06 139 ALA B C 1
ATOM 3243 O O . ALA B 1 139 ? -12.781 -8.492 7.023 1 98.06 139 ALA B O 1
ATOM 3244 N N . GLN B 1 140 ? -11.5 -8.516 9 1 94.5 140 GLN B N 1
ATOM 3245 C CA . GLN B 1 140 ? -11.57 -7.109 9.391 1 94.5 140 GLN B CA 1
ATOM 3246 C C . GLN B 1 140 ? -13 -6.711 9.742 1 94.5 140 GLN B C 1
ATOM 3248 O O . GLN B 1 140 ? -13.227 -6.047 10.758 1 94.5 140 GLN B O 1
ATOM 3253 N N . LEU B 1 141 ? -13.883 -7.199 9.023 1 96.75 141 LEU B N 1
ATOM 3254 C CA . LEU B 1 141 ? -15.32 -7.078 9.227 1 96.75 141 LEU B CA 1
ATOM 3255 C C . LEU B 1 141 ? -15.727 -5.613 9.367 1 96.75 141 LEU B C 1
ATOM 3257 O O . LEU B 1 141 ? -16.5 -5.262 10.258 1 96.75 141 LEU B O 1
ATOM 3261 N N . ASP B 1 142 ? -15.109 -4.711 8.742 1 94.69 142 ASP B N 1
ATOM 3262 C CA . ASP B 1 142 ? -15.523 -3.312 8.672 1 94.69 142 ASP B CA 1
ATOM 3263 C C . ASP B 1 142 ? -16.859 -3.176 7.949 1 94.69 142 ASP B C 1
ATOM 3265 O O . ASP B 1 142 ? -17.344 -4.129 7.332 1 94.69 142 ASP B O 1
ATOM 3269 N N . PRO B 1 143 ? -17.5 -2.018 7.984 1 94.44 143 PRO B N 1
ATOM 3270 C CA . PRO B 1 143 ? -18.859 -1.854 7.438 1 94.44 143 PRO B CA 1
ATOM 3271 C C . PRO B 1 143 ? -18.938 -2.254 5.965 1 94.44 143 PRO B C 1
ATOM 3273 O O . PRO B 1 143 ? -19.953 -2.84 5.543 1 94.44 143 PRO B O 1
ATOM 3276 N N . ARG B 1 144 ? -18 -1.942 5.168 1 96 144 ARG B N 1
ATOM 3277 C CA . ARG B 1 144 ? -18.016 -2.311 3.756 1 96 144 ARG B CA 1
ATOM 3278 C C . ARG B 1 144 ? -18 -3.826 3.586 1 96 144 ARG B C 1
ATOM 3280 O O . ARG B 1 144 ? -18.75 -4.371 2.764 1 96 144 ARG B O 1
ATOM 3287 N N . THR B 1 145 ? -17.141 -4.516 4.359 1 97.31 145 THR B N 1
ATOM 3288 C CA . THR B 1 145 ? -17.094 -5.973 4.344 1 97.31 145 THR B CA 1
ATOM 3289 C C . THR B 1 145 ? -18.453 -6.562 4.734 1 97.31 145 THR B C 1
ATOM 3291 O O . THR B 1 145 ? -18.938 -7.496 4.094 1 97.31 145 THR B O 1
ATOM 3294 N N . LEU B 1 146 ? -19.031 -6.004 5.742 1 97.75 146 LEU B N 1
ATOM 3295 C CA . LEU B 1 146 ? -20.297 -6.52 6.23 1 97.75 146 LEU B CA 1
ATOM 3296 C C . LEU B 1 146 ? -21.406 -6.293 5.207 1 97.75 146 LEU B C 1
ATOM 3298 O O . LEU B 1 146 ? -22.328 -7.109 5.082 1 97.75 146 LEU B O 1
ATOM 3302 N N . GLN B 1 147 ? -21.359 -5.246 4.508 1 97.69 147 GLN B N 1
ATOM 3303 C CA . GLN B 1 147 ? -22.312 -5.008 3.428 1 97.69 147 GLN B CA 1
ATOM 3304 C C . GLN B 1 147 ? -22.141 -6.031 2.309 1 97.69 147 GLN B C 1
ATOM 3306 O O . GLN B 1 147 ? -23.125 -6.535 1.763 1 97.69 147 GLN B O 1
ATOM 3311 N N . ARG B 1 148 ? -20.891 -6.328 1.926 1 98.5 148 ARG B N 1
ATOM 3312 C CA . ARG B 1 148 ? -20.641 -7.371 0.94 1 98.5 148 ARG B CA 1
ATOM 3313 C C . ARG B 1 148 ? -21.203 -8.711 1.396 1 98.5 148 ARG B C 1
ATOM 3315 O O . ARG B 1 148 ? -21.781 -9.445 0.599 1 98.5 148 ARG B O 1
ATOM 3322 N N . ALA B 1 149 ? -21 -8.953 2.689 1 98.81 149 ALA B N 1
ATOM 3323 C CA . ALA B 1 149 ? -21.547 -10.188 3.268 1 98.81 149 ALA B CA 1
ATOM 3324 C C . ALA B 1 149 ? -23.062 -10.227 3.139 1 98.81 149 ALA B C 1
ATOM 3326 O O . ALA B 1 149 ? -23.641 -11.266 2.809 1 98.81 149 ALA B O 1
ATOM 3327 N N . GLU B 1 150 ? -23.656 -9.094 3.424 1 98.75 150 GLU B N 1
ATOM 3328 C CA . GLU B 1 150 ? -25.109 -9.023 3.291 1 98.75 150 GLU B CA 1
ATOM 3329 C C . GLU B 1 150 ? -25.547 -9.273 1.851 1 98.75 150 GLU B C 1
ATOM 3331 O O . GLU B 1 150 ? -26.562 -9.93 1.607 1 98.75 150 GLU B O 1
ATOM 3336 N N . GLY B 1 151 ? -24.781 -8.773 0.897 1 98.88 151 GLY B N 1
ATOM 3337 C CA . GLY B 1 151 ? -25.047 -9.055 -0.504 1 98.88 151 GLY B CA 1
ATOM 3338 C C . GLY B 1 151 ? -24.953 -10.531 -0.84 1 98.88 151 GLY B C 1
ATOM 3339 O O . GLY B 1 151 ? -25.828 -11.07 -1.528 1 98.88 151 GLY B O 1
ATOM 3340 N N . TYR B 1 152 ? -23.922 -11.148 -0.272 1 98.88 152 TYR B N 1
ATOM 3341 C CA . TYR B 1 152 ? -23.766 -12.586 -0.408 1 98.88 152 TYR B CA 1
ATOM 3342 C C . TYR B 1 152 ? -24.984 -13.328 0.131 1 98.88 152 TYR B C 1
ATOM 3344 O O . TYR B 1 152 ? -25.547 -14.18 -0.553 1 98.88 152 TYR B O 1
ATOM 3352 N N . ARG B 1 153 ? -25.438 -12.984 1.283 1 98.88 153 ARG B N 1
ATOM 3353 C CA . ARG B 1 153 ? -26.578 -13.633 1.926 1 98.88 153 ARG B CA 1
ATOM 3354 C C . ARG B 1 153 ? -27.844 -13.477 1.083 1 98.88 153 ARG B C 1
ATOM 3356 O O . ARG B 1 153 ? -28.594 -14.438 0.891 1 98.88 153 ARG B O 1
ATOM 3363 N N . GLN B 1 154 ? -28.031 -12.305 0.625 1 98.75 154 GLN B N 1
ATOM 3364 C CA . GLN B 1 154 ? -29.219 -12.023 -0.18 1 98.75 154 GLN B CA 1
ATOM 3365 C C . GLN B 1 154 ? -29.25 -12.898 -1.432 1 98.75 154 GLN B C 1
ATOM 3367 O O . GLN B 1 154 ? -30.266 -13.523 -1.733 1 98.75 154 GLN B O 1
ATOM 3372 N N . ALA B 1 155 ? -28.141 -12.93 -2.156 1 98.81 155 ALA B N 1
ATOM 3373 C CA . ALA B 1 155 ? -28.062 -13.719 -3.383 1 98.81 155 ALA B CA 1
ATOM 3374 C C . ALA B 1 155 ? -28.281 -15.203 -3.094 1 98.81 155 ALA B C 1
ATOM 3376 O O . ALA B 1 155 ? -29 -15.891 -3.822 1 98.81 155 ALA B O 1
ATOM 3377 N N . MET B 1 156 ? -27.703 -15.703 -2.012 1 98.81 156 MET B N 1
ATOM 3378 C CA . MET B 1 156 ? -27.828 -17.109 -1.641 1 98.81 156 MET B CA 1
ATOM 3379 C C . MET B 1 156 ? -29.266 -17.438 -1.243 1 98.81 156 MET B C 1
ATOM 3381 O O . MET B 1 156 ? -29.781 -18.5 -1.591 1 98.81 156 MET B O 1
ATOM 3385 N N . ARG B 1 157 ? -29.891 -16.531 -0.511 1 98.62 157 ARG B N 1
ATOM 3386 C CA . ARG B 1 157 ? -31.281 -16.734 -0.103 1 98.62 157 ARG B CA 1
ATOM 3387 C C . ARG B 1 157 ? -32.219 -16.766 -1.313 1 98.62 157 ARG B C 1
ATOM 3389 O O . ARG B 1 157 ? -33.094 -17.609 -1.394 1 98.62 157 ARG B O 1
ATOM 3396 N N . GLU B 1 158 ? -31.984 -15.891 -2.209 1 98.44 158 GLU B N 1
ATOM 3397 C CA . GLU B 1 158 ? -32.781 -15.836 -3.428 1 98.44 158 GLU B CA 1
ATOM 3398 C C . GLU B 1 158 ? -32.688 -17.141 -4.211 1 98.44 158 GLU B C 1
ATOM 3400 O O . GLU B 1 158 ? -33.656 -17.547 -4.863 1 98.44 158 GLU B O 1
ATOM 3405 N N . ALA B 1 159 ? -31.562 -17.766 -4.105 1 98.19 159 ALA B N 1
ATOM 3406 C CA . ALA B 1 159 ? -31.328 -19.016 -4.82 1 98.19 159 ALA B CA 1
ATOM 3407 C C . ALA B 1 159 ? -31.766 -20.219 -3.988 1 98.19 159 ALA B C 1
ATOM 3409 O O . ALA B 1 159 ? -31.703 -21.359 -4.449 1 98.19 159 ALA B O 1
ATOM 3410 N N . GLY B 1 160 ? -32.156 -19.984 -2.746 1 97.94 160 GLY B N 1
ATOM 3411 C CA . GLY B 1 160 ? -32.594 -21.047 -1.85 1 97.94 160 GLY B CA 1
ATOM 3412 C C . GLY B 1 160 ? -31.438 -21.906 -1.358 1 97.94 160 GLY B C 1
ATOM 3413 O O . GLY B 1 160 ? -31.609 -23.094 -1.089 1 97.94 160 GLY B O 1
ATOM 3414 N N . ARG B 1 161 ? -30.297 -21.297 -1.249 1 97.75 161 ARG B N 1
ATOM 3415 C CA . ARG B 1 161 ? -29.109 -22.094 -0.958 1 97.75 161 ARG B CA 1
ATOM 3416 C C . ARG B 1 161 ? -28.344 -21.5 0.226 1 97.75 161 ARG B C 1
ATOM 3418 O O . ARG B 1 161 ? -27.203 -21.922 0.505 1 97.75 161 ARG B O 1
ATOM 3425 N N . TYR B 1 162 ? -28.906 -20.578 0.916 1 98.31 162 TYR B N 1
ATOM 3426 C CA . TYR B 1 162 ? -28.203 -19.922 2.021 1 98.31 162 TYR B CA 1
ATOM 3427 C C . TYR B 1 162 ? -28.016 -20.875 3.188 1 98.31 162 TYR B C 1
ATOM 3429 O O . TYR B 1 162 ? -28.969 -21.5 3.652 1 98.31 162 TYR B O 1
ATOM 3437 N N . GLU B 1 163 ? -26.844 -21.062 3.617 1 97.81 163 GLU B N 1
ATOM 3438 C CA . GLU B 1 163 ? -26.438 -21.797 4.801 1 97.81 163 GLU B CA 1
ATOM 3439 C C . GLU B 1 163 ? -25.484 -20.984 5.664 1 97.81 163 GLU B C 1
ATOM 3441 O O . GLU B 1 163 ? -24.312 -20.781 5.297 1 97.81 163 GLU B O 1
ATOM 3446 N N . PRO B 1 164 ? -25.906 -20.594 6.836 1 97.62 164 PRO B N 1
ATOM 3447 C CA . PRO B 1 164 ? -25.094 -19.703 7.672 1 97.62 164 PRO B CA 1
ATOM 3448 C C . PRO B 1 164 ? -23.719 -20.281 8 1 97.62 164 PRO B C 1
ATOM 3450 O O . PRO B 1 164 ? -22.766 -19.531 8.172 1 97.62 164 PRO B O 1
ATOM 3453 N N . THR B 1 165 ? -23.562 -21.578 7.992 1 97.75 165 THR B N 1
ATOM 3454 C CA . THR B 1 165 ? -22.312 -22.219 8.375 1 97.75 165 THR B CA 1
ATOM 3455 C C . THR B 1 165 ? -21.25 -22.031 7.289 1 97.75 165 THR B C 1
ATOM 3457 O O . THR B 1 165 ? -20.062 -22.25 7.527 1 97.75 165 THR B O 1
ATOM 3460 N N . LEU B 1 166 ? -21.672 -21.578 6.113 1 98.38 166 LEU B N 1
ATOM 3461 C CA . LEU B 1 166 ? -20.734 -21.406 5.004 1 98.38 166 LEU B CA 1
ATOM 3462 C C . LEU B 1 166 ? -20.109 -20.016 5.023 1 98.38 166 LEU B C 1
ATOM 3464 O O . LEU B 1 166 ? -19.266 -19.703 4.184 1 98.38 166 LEU B O 1
ATOM 3468 N N . GLU B 1 167 ? -20.453 -19.25 6.055 1 98.38 167 GLU B N 1
ATOM 3469 C CA . GLU B 1 167 ? -19.797 -17.969 6.285 1 98.38 167 GLU B CA 1
ATOM 3470 C C . GLU B 1 167 ? -18.672 -18.109 7.309 1 98.38 167 GLU B C 1
ATOM 3472 O O . GLU B 1 167 ? -18.906 -18.578 8.43 1 98.38 167 GLU B O 1
ATOM 3477 N N . LEU B 1 168 ? -17.531 -17.797 6.91 1 98.75 168 LEU B N 1
ATOM 3478 C CA . LEU B 1 168 ? -16.406 -17.734 7.82 1 98.75 168 LEU B CA 1
ATOM 3479 C C . LEU B 1 168 ? -15.898 -16.297 7.98 1 98.75 168 LEU B C 1
ATOM 3481 O O . LEU B 1 168 ? -15.195 -15.789 7.109 1 98.75 168 LEU B O 1
ATOM 3485 N N . LEU B 1 169 ? -16.312 -15.656 9.094 1 98.62 169 LEU B N 1
ATOM 3486 C CA . LEU B 1 169 ? -16.016 -14.258 9.367 1 98.62 169 LEU B CA 1
ATOM 3487 C C 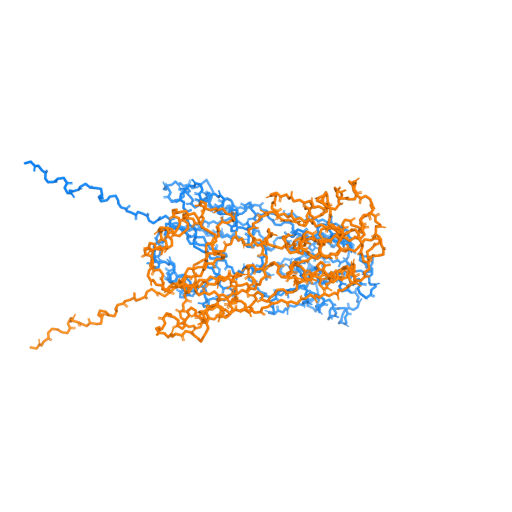. LEU B 1 169 ? -15.031 -14.125 10.531 1 98.62 169 LEU B C 1
ATOM 3489 O O . LEU B 1 169 ? -15.203 -14.773 11.57 1 98.62 169 LEU B O 1
ATOM 3493 N N . THR B 1 170 ? -13.961 -13.391 10.328 1 98.62 170 THR B N 1
ATOM 3494 C CA . THR B 1 170 ? -12.977 -13.188 11.391 1 98.62 170 THR B CA 1
ATOM 3495 C C . THR B 1 170 ? -12.625 -11.711 11.523 1 98.62 170 THR B C 1
ATOM 3497 O O . THR B 1 170 ? -12.523 -10.992 10.523 1 98.62 170 THR B O 1
ATOM 3500 N N . PRO B 1 171 ? -12.43 -11.195 12.742 1 96.88 171 PRO B N 1
ATOM 3501 C CA . PRO B 1 171 ? -12.047 -9.797 12.938 1 96.88 171 PRO B CA 1
ATOM 3502 C C . PRO B 1 171 ? -10.57 -9.547 12.633 1 96.88 171 PRO B C 1
ATOM 3504 O O . PRO B 1 171 ? -10.117 -8.398 12.656 1 96.88 171 PRO B O 1
ATOM 3507 N N . GLN B 1 172 ? -9.836 -10.578 12.312 1 96.31 172 GLN B N 1
ATOM 3508 C CA . GLN B 1 172 ? -8.414 -10.43 12.031 1 96.31 172 GLN B CA 1
ATOM 3509 C C . GLN B 1 172 ? -8.188 -9.523 10.82 1 96.31 172 GLN B C 1
ATOM 3511 O O . GLN B 1 172 ? -9.062 -9.398 9.961 1 96.31 172 GLN B O 1
ATOM 3516 N N . LEU B 1 173 ? -7.027 -8.883 10.773 1 92.88 173 LEU B N 1
ATOM 3517 C CA . LEU B 1 173 ? -6.645 -8.094 9.609 1 92.88 173 LEU B CA 1
ATOM 3518 C C . LEU B 1 173 ? -6.391 -8.992 8.398 1 92.88 173 LEU B C 1
ATOM 3520 O O . LEU B 1 173 ? -5.789 -10.055 8.531 1 92.88 173 LEU B O 1
ATOM 3524 N N . SER B 1 174 ? -6.836 -8.516 7.293 1 95.12 174 SER B N 1
ATOM 3525 C CA . SER B 1 174 ? -6.676 -9.266 6.051 1 95.12 174 SER B CA 1
ATOM 3526 C C . SER B 1 174 ? -5.207 -9.398 5.668 1 95.12 174 SER B C 1
ATOM 3528 O O . SER B 1 174 ? -4.434 -8.453 5.82 1 95.12 174 SER B O 1
ATOM 3530 N N . SER B 1 175 ? -4.812 -10.508 5.188 1 92.94 175 SER B N 1
ATOM 3531 C CA . SER B 1 175 ? -3.484 -10.789 4.66 1 92.94 175 SER B CA 1
ATOM 3532 C C . SER B 1 175 ? -3.5 -12.008 3.742 1 92.94 175 SER B C 1
ATOM 3534 O O . SER B 1 175 ? -4.438 -12.805 3.781 1 92.94 175 SER B O 1
ATOM 3536 N N . ILE B 1 176 ? -2.488 -12.102 2.971 1 93.19 176 ILE B N 1
ATOM 3537 C CA . ILE B 1 176 ? -2.342 -13.266 2.102 1 93.19 176 ILE B CA 1
ATOM 3538 C C . ILE B 1 176 ? -2.279 -14.531 2.945 1 93.19 176 ILE B C 1
ATOM 3540 O O . ILE B 1 176 ? -2.99 -15.5 2.672 1 93.19 176 ILE B O 1
ATOM 3544 N N . GLY B 1 177 ? -1.484 -14.508 4.02 1 94.19 177 GLY B N 1
ATOM 3545 C CA . GLY B 1 177 ? -1.376 -15.664 4.898 1 94.19 177 GLY B CA 1
ATOM 3546 C C . GLY B 1 177 ? -2.701 -16.078 5.512 1 94.19 177 GLY B C 1
ATOM 3547 O O . GLY B 1 177 ? -3.012 -17.266 5.594 1 94.19 177 GLY B O 1
ATOM 3548 N N . LEU B 1 178 ? -3.449 -15.148 5.895 1 97.31 178 LEU B N 1
ATOM 3549 C CA . LEU B 1 178 ? -4.754 -15.445 6.477 1 97.31 178 LEU B CA 1
ATOM 3550 C C . LEU B 1 178 ? -5.664 -16.109 5.457 1 97.31 178 LEU B C 1
ATOM 3552 O O . LEU B 1 178 ? -6.465 -16.984 5.805 1 97.31 178 LEU B O 1
ATOM 3556 N N . GLY B 1 179 ? -5.562 -15.688 4.191 1 98.06 179 GLY B N 1
ATOM 3557 C CA . GLY B 1 179 ? -6.348 -16.312 3.139 1 98.06 179 GLY B CA 1
ATOM 3558 C C . GLY B 1 179 ? -6.129 -17.812 3.051 1 98.06 179 GLY B C 1
ATOM 3559 O O . GLY B 1 179 ? -7.086 -18.578 2.904 1 98.06 179 GLY B O 1
ATOM 3560 N N . ALA B 1 180 ? -4.871 -18.203 3.158 1 97.38 180 ALA B N 1
ATOM 3561 C CA . ALA B 1 180 ? -4.52 -19.609 3.16 1 97.38 180 ALA B CA 1
ATOM 3562 C C . ALA B 1 180 ? -5.145 -20.328 4.355 1 97.38 180 ALA B C 1
ATOM 3564 O O . ALA B 1 180 ? -5.727 -21.406 4.207 1 97.38 180 ALA B O 1
ATOM 3565 N N . GLU B 1 181 ? -5.023 -19.703 5.488 1 98.25 181 GLU B N 1
ATOM 3566 C CA . GLU B 1 181 ? -5.562 -20.266 6.715 1 98.25 181 GLU B CA 1
ATOM 3567 C C . GLU B 1 181 ? -7.074 -20.453 6.629 1 98.25 181 GLU B C 1
ATOM 3569 O O . GLU B 1 181 ? -7.609 -21.484 7.031 1 98.25 181 GLU B O 1
ATOM 3574 N N . LEU B 1 182 ? -7.742 -19.453 6.125 1 98.75 182 LEU B N 1
ATOM 3575 C CA . LEU B 1 182 ? -9.195 -19.5 6.02 1 98.75 182 LEU B CA 1
ATOM 3576 C C . LEU B 1 182 ? -9.633 -20.594 5.051 1 98.75 182 LEU B C 1
ATOM 3578 O O . LEU B 1 182 ? -10.648 -21.266 5.273 1 98.75 182 LEU B O 1
ATOM 3582 N N . LEU B 1 183 ? -8.922 -20.781 3.988 1 98.69 183 LEU B N 1
ATOM 3583 C CA . LEU B 1 183 ? -9.234 -21.859 3.057 1 98.69 183 LEU B CA 1
ATOM 3584 C C . LEU B 1 183 ? -9.141 -23.219 3.744 1 98.69 183 LEU B C 1
ATOM 3586 O O . LEU B 1 183 ? -10.031 -24.047 3.596 1 98.69 183 LEU B O 1
ATOM 3590 N N . ASP B 1 184 ? -8.07 -23.406 4.52 1 98.69 184 ASP B N 1
ATOM 3591 C CA . ASP B 1 184 ? -7.902 -24.656 5.258 1 98.69 184 ASP B CA 1
ATOM 3592 C C . ASP B 1 184 ? -9.102 -24.922 6.16 1 98.69 184 ASP B C 1
ATOM 3594 O O . ASP B 1 184 ? -9.625 -26.031 6.184 1 98.69 184 ASP B O 1
ATOM 3598 N N . ARG B 1 185 ? -9.477 -23.906 6.848 1 98.69 185 ARG B N 1
ATOM 3599 C CA . ARG B 1 185 ? -10.586 -24.047 7.785 1 98.69 185 ARG B CA 1
ATOM 3600 C C . ARG B 1 185 ? -11.883 -24.391 7.051 1 98.69 185 ARG B C 1
ATOM 3602 O O . ARG B 1 185 ? -12.625 -25.281 7.473 1 98.69 185 ARG B O 1
ATOM 3609 N N . LEU B 1 186 ? -12.133 -23.734 5.949 1 98.62 186 LEU B N 1
ATOM 3610 C CA . LEU B 1 186 ? -13.352 -23.953 5.184 1 98.62 186 LEU B CA 1
ATOM 3611 C C . LEU B 1 186 ? -13.406 -25.375 4.633 1 98.62 186 LEU B C 1
ATOM 3613 O O . LEU B 1 186 ? -14.438 -26.047 4.73 1 98.62 186 LEU B O 1
ATOM 3617 N N . LEU B 1 187 ? -12.359 -25.844 4.07 1 98.25 187 LEU B N 1
ATOM 3618 C CA . LEU B 1 187 ? -12.312 -27.172 3.465 1 98.25 187 LEU B CA 1
ATOM 3619 C C . LEU B 1 187 ? -12.469 -28.25 4.523 1 98.25 187 LEU B C 1
ATOM 3621 O O . LEU B 1 187 ? -13.086 -29.281 4.266 1 98.25 187 LEU B O 1
ATOM 3625 N N . ALA B 1 188 ? -11.891 -28 5.688 1 98.31 188 ALA B N 1
ATOM 3626 C CA . ALA B 1 188 ? -12 -28.953 6.781 1 98.31 188 ALA B CA 1
ATOM 3627 C C . ALA B 1 188 ? -13.438 -29.047 7.289 1 98.31 188 ALA B C 1
ATOM 3629 O O . ALA B 1 188 ? -13.93 -30.141 7.574 1 98.31 188 ALA B O 1
ATOM 3630 N N . GLN B 1 189 ? -14.094 -27.969 7.379 1 98.19 189 GLN B N 1
ATOM 3631 C CA . GLN B 1 189 ? -15.43 -27.891 7.957 1 98.19 189 GLN B CA 1
ATOM 3632 C C . GLN B 1 189 ? -16.5 -28.25 6.922 1 98.19 189 GLN B C 1
ATOM 3634 O O . GLN B 1 189 ? -17.547 -28.812 7.27 1 98.19 189 GLN B O 1
ATOM 3639 N N . HIS B 1 190 ? -16.188 -27.922 5.66 1 98.06 190 HIS B N 1
ATOM 3640 C CA . HIS B 1 190 ? -17.188 -28.078 4.602 1 98.06 190 HIS B CA 1
ATOM 3641 C C . HIS B 1 190 ? -16.547 -28.625 3.326 1 98.06 190 HIS B C 1
ATOM 3643 O O . HIS B 1 190 ? -16.438 -27.906 2.326 1 98.06 190 HIS B O 1
ATOM 3649 N N . PRO B 1 191 ? -16.297 -29.891 3.307 1 97.31 191 PRO B N 1
ATOM 3650 C CA . PRO B 1 191 ? -15.617 -30.484 2.15 1 97.31 191 PRO B CA 1
ATOM 3651 C C . PRO B 1 191 ? -16.453 -30.391 0.873 1 97.31 191 PRO B C 1
ATOM 3653 O O . PRO B 1 191 ? -15.914 -30.531 -0.229 1 97.31 191 PRO B O 1
ATOM 3656 N N . GLN B 1 192 ? -17.656 -30.062 0.992 1 97.12 192 GLN B N 1
ATOM 3657 C CA . GLN B 1 192 ? -18.562 -30.094 -0.152 1 97.12 192 GLN B CA 1
ATOM 3658 C C . GLN B 1 192 ? -18.547 -28.75 -0.885 1 97.12 192 GLN B C 1
ATOM 3660 O O . GLN B 1 192 ? -19.141 -28.625 -1.961 1 97.12 192 GLN B O 1
ATOM 3665 N N . ILE B 1 193 ? -17.891 -27.703 -0.384 1 98.44 193 ILE B N 1
ATOM 3666 C CA . ILE B 1 193 ? -17.953 -26.406 -1.04 1 98.44 193 ILE B CA 1
ATOM 3667 C C . ILE B 1 193 ? -17.281 -26.484 -2.412 1 98.44 193 ILE B C 1
ATOM 3669 O O . ILE B 1 193 ? -16.297 -27.203 -2.584 1 98.44 193 ILE B O 1
ATOM 3673 N N . ASP B 1 194 ? -17.828 -25.797 -3.281 1 98.69 194 ASP B N 1
ATOM 3674 C CA . ASP B 1 194 ? -17.297 -25.828 -4.637 1 98.69 194 ASP B CA 1
ATOM 3675 C C . ASP B 1 194 ? -16.906 -24.438 -5.113 1 98.69 194 ASP B C 1
ATOM 3677 O O . ASP B 1 194 ? -16.344 -24.281 -6.203 1 98.69 194 ASP B O 1
ATOM 3681 N N . ALA B 1 195 ? -17.156 -23.406 -4.277 1 98.88 195 ALA B N 1
ATOM 3682 C CA . ALA B 1 195 ? -16.703 -22.047 -4.535 1 98.88 195 ALA B CA 1
ATOM 3683 C C . ALA B 1 195 ? -16.531 -21.281 -3.23 1 98.88 195 ALA B C 1
ATOM 3685 O O . ALA B 1 195 ? -17.266 -21.5 -2.266 1 98.88 195 ALA B O 1
ATOM 3686 N N . VAL B 1 196 ? -15.578 -20.406 -3.16 1 98.94 196 VAL B N 1
ATOM 3687 C CA . VAL B 1 196 ? -15.414 -19.469 -2.053 1 98.94 196 VAL B CA 1
ATOM 3688 C C . VAL B 1 196 ? -15.289 -18.047 -2.594 1 98.94 196 VAL B C 1
ATOM 3690 O O . VAL B 1 196 ? -14.469 -17.781 -3.477 1 98.94 196 VAL B O 1
ATOM 3693 N N . PHE B 1 197 ? -16.156 -17.172 -2.131 1 98.94 197 PHE B N 1
ATOM 3694 C CA . PHE B 1 197 ? -16.062 -15.734 -2.344 1 98.94 197 PHE B CA 1
ATOM 3695 C C . PHE B 1 197 ? -15.391 -15.055 -1.158 1 98.94 197 PHE B C 1
ATOM 3697 O O . PHE B 1 197 ? -15.984 -14.93 -0.085 1 98.94 197 PHE B O 1
ATOM 3704 N N . PHE B 1 198 ? -14.148 -14.656 -1.36 1 98.94 198 PHE B N 1
ATOM 3705 C CA . PHE B 1 198 ? -13.414 -13.938 -0.33 1 98.94 198 PHE B CA 1
ATOM 3706 C C . PHE B 1 198 ? -13.727 -12.445 -0.386 1 98.94 198 PHE B C 1
ATOM 3708 O O . PHE B 1 198 ? -13.867 -11.875 -1.47 1 98.94 198 PHE B O 1
ATOM 3715 N N . ASN B 1 199 ? -13.68 -11.758 0.766 1 98.44 199 ASN B N 1
ATOM 3716 C CA . ASN B 1 199 ? -14.141 -10.375 0.793 1 98.44 199 ASN B CA 1
ATOM 3717 C C . ASN B 1 199 ? -13.141 -9.438 0.121 1 98.44 199 ASN B C 1
ATOM 3719 O O . ASN B 1 199 ? -13.438 -8.258 -0.091 1 98.44 199 ASN B O 1
ATOM 3723 N N . ASN B 1 200 ? -11.898 -9.898 -0.188 1 97.81 200 ASN B N 1
ATOM 3724 C CA . ASN B 1 200 ? -10.945 -9.102 -0.961 1 97.81 200 ASN B CA 1
ATOM 3725 C C . ASN B 1 200 ? -9.906 -9.984 -1.641 1 97.81 200 ASN B C 1
ATOM 3727 O O . ASN B 1 200 ? -9.844 -11.188 -1.385 1 97.81 200 ASN B O 1
ATOM 3731 N N . ASP B 1 201 ? -9.117 -9.422 -2.453 1 97.12 201 ASP B N 1
ATOM 3732 C CA . ASP B 1 201 ? -8.172 -10.141 -3.299 1 97.12 201 ASP B CA 1
ATOM 3733 C C . ASP B 1 201 ? -7.012 -10.695 -2.477 1 97.12 201 ASP B C 1
ATOM 3735 O O . ASP B 1 201 ? -6.473 -11.758 -2.791 1 97.12 201 ASP B O 1
ATOM 3739 N N . ASP B 1 202 ? -6.59 -10.055 -1.409 1 95.31 202 ASP B N 1
ATOM 3740 C CA . ASP B 1 202 ? -5.488 -10.555 -0.594 1 95.31 202 ASP B CA 1
ATOM 3741 C C . ASP B 1 202 ? -5.801 -11.945 -0.048 1 95.31 202 ASP B C 1
ATOM 3743 O O . ASP B 1 202 ? -4.977 -12.859 -0.141 1 95.31 202 ASP B O 1
ATOM 3747 N N . LEU B 1 203 ? -6.949 -12.055 0.515 1 97.69 203 LEU B N 1
ATOM 3748 C CA . LEU B 1 203 ? -7.371 -13.359 1.024 1 97.69 203 LEU B CA 1
ATOM 3749 C C . LEU B 1 203 ? -7.473 -14.375 -0.104 1 97.69 203 LEU B C 1
ATOM 3751 O O . LEU B 1 203 ? -7.008 -15.508 0.035 1 97.69 203 LEU B O 1
ATOM 3755 N N . ALA B 1 204 ? -8.07 -13.953 -1.222 1 98.38 204 ALA B N 1
ATOM 3756 C CA . ALA B 1 204 ? -8.258 -14.844 -2.359 1 98.38 204 ALA B CA 1
ATOM 3757 C C . ALA B 1 204 ? -6.914 -15.32 -2.91 1 98.38 204 ALA B C 1
ATOM 3759 O O . ALA B 1 204 ? -6.766 -16.484 -3.281 1 98.38 204 ALA B O 1
ATOM 3760 N N . LEU B 1 205 ? -5.977 -14.414 -2.959 1 95.38 205 LEU B N 1
ATOM 3761 C CA . LEU B 1 205 ? -4.641 -14.766 -3.424 1 95.38 205 LEU B CA 1
ATOM 3762 C C . LEU B 1 205 ? -4.004 -15.805 -2.508 1 95.38 205 LEU B C 1
ATOM 3764 O O . LEU B 1 205 ? -3.422 -16.781 -2.98 1 95.38 205 LEU B O 1
ATOM 3768 N N . GLY B 1 206 ? -4.102 -15.555 -1.196 1 95.81 206 GLY B N 1
ATOM 3769 C CA . GLY B 1 206 ? -3.621 -16.547 -0.244 1 95.81 206 GLY B CA 1
ATOM 3770 C C . GLY B 1 206 ? -4.258 -17.906 -0.426 1 95.81 206 GLY B C 1
ATOM 3771 O O . GLY B 1 206 ? -3.576 -18.938 -0.353 1 95.81 206 GLY B O 1
ATOM 3772 N N . ALA B 1 207 ? -5.484 -17.891 -0.658 1 98.06 207 ALA B N 1
ATOM 3773 C CA . ALA B 1 207 ? -6.223 -19.125 -0.882 1 98.06 207 ALA B CA 1
ATOM 3774 C C . ALA B 1 207 ? -5.75 -19.828 -2.154 1 98.06 207 ALA B C 1
ATOM 3776 O O . ALA B 1 207 ? -5.625 -21.047 -2.188 1 98.06 207 ALA B O 1
ATOM 3777 N N . LEU B 1 208 ? -5.527 -19.109 -3.246 1 96.38 208 LEU B N 1
ATOM 3778 C CA . LEU B 1 208 ? -5.027 -19.672 -4.492 1 96.38 208 LEU B CA 1
ATOM 3779 C C . LEU B 1 208 ? -3.668 -20.328 -4.281 1 96.38 208 LEU B C 1
ATOM 3781 O O . LEU B 1 208 ? -3.426 -21.438 -4.77 1 96.38 208 LEU B O 1
ATOM 3785 N N . PHE B 1 209 ? -2.816 -19.625 -3.541 1 92.69 209 PHE B N 1
ATOM 3786 C CA . PHE B 1 209 ? -1.503 -20.188 -3.238 1 92.69 209 PHE B CA 1
ATOM 3787 C C . PHE B 1 209 ? -1.634 -21.484 -2.453 1 92.69 209 PHE B C 1
ATOM 3789 O O . PHE B 1 209 ? -0.961 -22.469 -2.76 1 92.69 209 PHE B O 1
ATOM 3796 N N . ARG B 1 210 ? -2.463 -21.422 -1.519 1 95.31 210 ARG B N 1
ATOM 3797 C CA . ARG B 1 210 ? -2.662 -22.594 -0.669 1 95.31 210 ARG B CA 1
ATOM 3798 C C . ARG B 1 210 ? -3.252 -23.75 -1.466 1 95.31 210 ARG B C 1
ATOM 3800 O O . ARG B 1 210 ? -2.834 -24.906 -1.301 1 95.31 210 ARG B O 1
ATOM 3807 N N . ALA B 1 211 ? 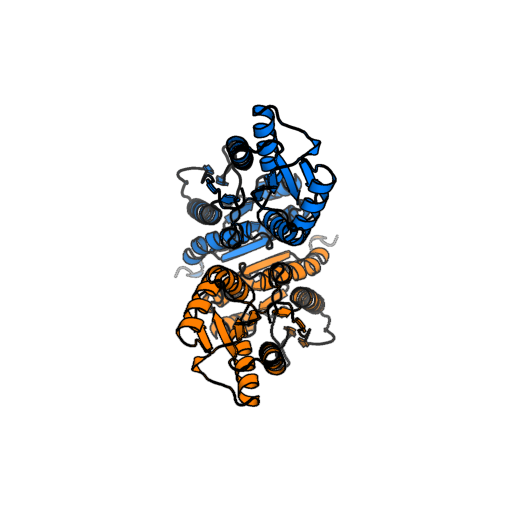-4.207 -23.5 -2.322 1 96.94 211 ALA B N 1
ATOM 3808 C CA . ALA B 1 211 ? -4.789 -24.516 -3.188 1 96.94 211 ALA B CA 1
ATOM 3809 C C . ALA B 1 211 ? -3.717 -25.203 -4.035 1 96.94 211 ALA B C 1
ATOM 3811 O O . ALA B 1 211 ? -3.723 -26.422 -4.188 1 96.94 211 ALA B O 1
ATOM 3812 N N . HIS B 1 212 ? -2.9 -24.391 -4.535 1 92.19 212 HIS B N 1
ATOM 3813 C CA . HIS B 1 212 ? -1.791 -24.938 -5.312 1 92.19 212 HIS B CA 1
ATOM 3814 C C . HIS B 1 212 ? -0.936 -25.875 -4.473 1 92.19 212 HIS B C 1
ATOM 3816 O O . HIS B 1 212 ? -0.571 -26.969 -4.926 1 92.19 212 HIS B O 1
ATOM 3822 N N . GLN B 1 213 ? -0.619 -25.453 -3.25 1 90.62 213 GLN B N 1
ATOM 3823 C CA . GLN B 1 213 ? 0.186 -26.266 -2.344 1 90.62 213 GLN B CA 1
ATOM 3824 C C . GLN B 1 213 ? -0.498 -27.594 -2.043 1 90.62 213 GLN B C 1
ATOM 3826 O O . GLN B 1 213 ? 0.171 -28.609 -1.854 1 90.62 213 GLN B O 1
ATOM 3831 N N . LEU B 1 214 ? -1.781 -27.578 -2.094 1 95 214 LEU B N 1
ATOM 3832 C CA . LEU B 1 214 ? -2.57 -28.75 -1.762 1 95 214 LEU B CA 1
ATOM 3833 C C . LEU B 1 214 ? -2.824 -29.609 -3.002 1 95 214 LEU B C 1
ATOM 3835 O O . LEU B 1 214 ? -3.381 -30.703 -2.906 1 95 214 LEU B O 1
ATOM 3839 N N . GLY B 1 215 ? -2.48 -29.078 -4.156 1 94.94 215 GLY B N 1
ATOM 3840 C CA . GLY B 1 215 ? -2.822 -29.75 -5.402 1 94.94 215 GLY B CA 1
ATOM 3841 C C . GLY B 1 215 ? -4.309 -29.719 -5.707 1 94.94 215 GLY B C 1
ATOM 3842 O O . GLY B 1 215 ? -4.832 -30.625 -6.371 1 94.94 215 GLY B O 1
ATOM 3843 N N . LEU B 1 216 ? -4.988 -28.797 -5.137 1 96.88 216 LEU B N 1
ATOM 3844 C CA . LEU B 1 216 ? -6.418 -28.609 -5.355 1 96.88 216 LEU B CA 1
ATOM 3845 C C . LEU B 1 216 ? -6.68 -27.906 -6.68 1 96.88 216 LEU B C 1
ATOM 3847 O O . LEU B 1 216 ? -6.156 -26.812 -6.922 1 96.88 216 LEU B O 1
ATOM 3851 N N . GLU B 1 217 ? -7.453 -28.469 -7.531 1 97.56 217 GLU B N 1
ATOM 3852 C CA . GLU B 1 217 ? -7.73 -27.891 -8.844 1 97.56 217 GLU B CA 1
ATOM 3853 C C . GLU B 1 217 ? -8.625 -26.672 -8.727 1 97.56 217 GLU B C 1
ATOM 3855 O O . GLU B 1 217 ? -9.719 -26.734 -8.164 1 97.56 217 GLU B O 1
ATOM 3860 N N . VAL B 1 218 ? -8.227 -25.594 -9.234 1 98 218 VAL B N 1
ATOM 3861 C CA . VAL B 1 218 ? -9 -24.359 -9.344 1 98 218 VAL B CA 1
ATOM 3862 C C . VAL B 1 218 ? -9.148 -23.969 -10.812 1 98 218 VAL B C 1
ATOM 3864 O O . VAL B 1 218 ? -8.148 -23.75 -11.5 1 98 218 VAL B O 1
ATOM 3867 N N . PRO B 1 219 ? -10.375 -23.906 -11.289 1 97.62 219 PRO B N 1
ATOM 3868 C CA . PRO B 1 219 ? -11.648 -23.953 -10.57 1 97.62 219 PRO B CA 1
ATOM 3869 C C . PRO B 1 219 ? -12.258 -25.359 -10.531 1 97.62 219 PRO B C 1
ATOM 3871 O O . PRO B 1 219 ? -13.391 -25.531 -10.078 1 97.62 219 PRO B O 1
ATOM 3874 N N . GLY B 1 220 ? -11.648 -26.328 -11.039 1 97.44 220 GLY B N 1
ATOM 3875 C CA . GLY B 1 220 ? -12.234 -27.641 -11.242 1 97.44 220 GLY B CA 1
ATOM 3876 C C . GLY B 1 220 ? -12.844 -28.234 -9.977 1 97.44 220 GLY B C 1
ATOM 3877 O O . GLY B 1 220 ? -13.961 -28.734 -10 1 97.44 220 GLY B O 1
ATOM 3878 N N . ARG B 1 221 ? -12.18 -28.203 -8.93 1 98 221 ARG B N 1
ATOM 3879 C CA . ARG B 1 221 ? -12.664 -28.672 -7.641 1 98 221 ARG B CA 1
ATOM 3880 C C . ARG B 1 221 ? -13.258 -27.531 -6.816 1 98 221 ARG B C 1
ATOM 3882 O O . ARG B 1 221 ? -14.273 -27.719 -6.141 1 98 221 ARG B O 1
ATOM 3889 N N . LEU B 1 222 ? -12.586 -26.406 -6.898 1 98.75 222 LEU B N 1
ATOM 3890 C CA . LEU B 1 222 ? -12.984 -25.266 -6.078 1 98.75 222 LEU B CA 1
ATOM 3891 C C . LEU B 1 222 ? -12.742 -23.953 -6.809 1 98.75 222 LEU B C 1
ATOM 3893 O O . LEU B 1 222 ? -11.602 -23.641 -7.172 1 98.75 222 LEU B O 1
ATOM 3897 N N . ALA B 1 223 ? -13.82 -23.25 -7.008 1 98.88 223 ALA B N 1
ATOM 3898 C CA . ALA B 1 223 ? -13.672 -21.906 -7.555 1 98.88 223 ALA B CA 1
ATOM 3899 C C . ALA B 1 223 ? -13.305 -20.906 -6.457 1 98.88 223 ALA B C 1
ATOM 3901 O O . ALA B 1 223 ? -13.734 -21.047 -5.312 1 98.88 223 ALA B O 1
ATOM 3902 N N . ILE B 1 224 ? -12.516 -19.922 -6.77 1 98.88 224 ILE B N 1
ATOM 3903 C CA . ILE B 1 224 ? -12.062 -18.891 -5.836 1 98.88 224 ILE B CA 1
ATOM 3904 C C . ILE B 1 224 ? -12.297 -17.516 -6.441 1 98.88 224 ILE B C 1
ATOM 3906 O O . ILE B 1 224 ? -11.898 -17.25 -7.578 1 98.88 224 ILE B O 1
ATOM 3910 N N . ALA B 1 225 ? -12.953 -16.688 -5.746 1 98.88 225 ALA B N 1
ATOM 3911 C CA . ALA B 1 225 ? -13.219 -15.312 -6.168 1 98.88 225 ALA B CA 1
ATOM 3912 C C . ALA B 1 225 ? -12.789 -14.312 -5.094 1 98.88 225 ALA B C 1
ATOM 3914 O O . ALA B 1 225 ? -12.828 -14.625 -3.902 1 98.88 225 ALA B O 1
ATOM 3915 N N . GLY B 1 226 ? -12.383 -13.164 -5.523 1 98.69 226 GLY B N 1
ATOM 3916 C CA . GLY B 1 226 ? -11.992 -12.086 -4.621 1 98.69 226 GLY B CA 1
ATOM 3917 C C . GLY B 1 226 ? -12.781 -10.812 -4.84 1 98.69 226 GLY B C 1
ATOM 3918 O O . GLY B 1 226 ? -13.945 -10.852 -5.23 1 98.69 226 GLY B O 1
ATOM 3919 N N . PHE B 1 227 ? -12.211 -9.703 -4.512 1 98.62 227 PHE B N 1
ATOM 3920 C CA . PHE B 1 227 ? -12.844 -8.391 -4.555 1 98.62 227 PHE B CA 1
ATOM 3921 C C . PHE B 1 227 ? -11.805 -7.281 -4.629 1 98.62 227 PHE B C 1
ATOM 3923 O O . PHE B 1 227 ? -10.797 -7.316 -3.916 1 98.62 227 PHE B O 1
ATOM 3930 N N . ASN B 1 228 ? -11.984 -6.297 -5.531 1 97.75 228 ASN B N 1
ATOM 3931 C CA . ASN B 1 228 ? -11.234 -5.055 -5.699 1 97.75 228 ASN B CA 1
ATOM 3932 C C . ASN B 1 228 ? -10.414 -5.066 -6.984 1 97.75 228 ASN B C 1
ATOM 3934 O O . ASN B 1 228 ? -10.031 -4.012 -7.492 1 97.75 228 ASN B O 1
ATOM 3938 N N . ASP B 1 229 ? -10.031 -6.246 -7.461 1 97.06 229 ASP B N 1
ATOM 3939 C CA . ASP B 1 229 ? -9.25 -6.402 -8.68 1 97.06 229 ASP B CA 1
ATOM 3940 C C . ASP B 1 229 ? -7.887 -5.723 -8.555 1 97.06 229 ASP B C 1
ATOM 3942 O O . ASP B 1 229 ? -7.527 -4.883 -9.383 1 97.06 229 ASP B O 1
ATOM 3946 N N . LEU B 1 230 ? -7.117 -6.184 -7.578 1 92.06 230 LEU B N 1
ATOM 3947 C CA . LEU B 1 230 ? -5.777 -5.648 -7.359 1 92.06 230 LEU B CA 1
ATOM 3948 C C . LEU B 1 230 ? -4.809 -6.156 -8.422 1 92.06 230 LEU B C 1
ATOM 3950 O O . LEU B 1 230 ? -5.082 -7.152 -9.094 1 92.06 230 LEU B O 1
ATOM 3954 N N . PRO B 1 231 ? -3.65 -5.551 -8.609 1 86.12 231 PRO B N 1
ATOM 3955 C CA . PRO B 1 231 ? -2.785 -5.773 -9.773 1 86.12 231 PRO B CA 1
ATOM 3956 C C . PRO B 1 231 ? -2.352 -7.23 -9.914 1 86.12 231 PRO B C 1
ATOM 3958 O O . PRO B 1 231 ? -2.223 -7.734 -11.039 1 86.12 231 PRO B O 1
ATOM 3961 N N . ALA B 1 232 ? -2.18 -7.949 -8.883 1 87.62 232 ALA B N 1
ATOM 3962 C CA . ALA B 1 232 ? -1.711 -9.328 -8.945 1 87.62 232 ALA B CA 1
ATOM 3963 C C . ALA B 1 232 ? -2.803 -10.258 -9.477 1 87.62 232 ALA B C 1
ATOM 3965 O O . ALA B 1 232 ? -2.516 -11.359 -9.953 1 87.62 232 ALA B O 1
ATOM 3966 N N . ALA B 1 233 ? -4.035 -9.805 -9.453 1 90.88 233 ALA B N 1
ATOM 3967 C CA . ALA B 1 233 ? -5.188 -10.664 -9.719 1 90.88 233 ALA B CA 1
ATOM 3968 C C . ALA B 1 233 ? -5.133 -11.227 -11.133 1 90.88 233 ALA B C 1
ATOM 3970 O O . ALA B 1 233 ? -5.391 -12.414 -11.352 1 90.88 233 ALA B O 1
ATOM 3971 N N . ALA B 1 234 ? -4.645 -10.391 -12.047 1 88.94 234 ALA B N 1
ATOM 3972 C CA . ALA B 1 234 ? -4.664 -10.781 -13.453 1 88.94 234 ALA B CA 1
ATOM 3973 C C . ALA B 1 234 ? -3.455 -11.648 -13.797 1 88.94 234 ALA B C 1
ATOM 3975 O O . ALA B 1 234 ? -3.445 -12.328 -14.828 1 88.94 234 ALA B O 1
ATOM 3976 N N . TRP B 1 235 ? -2.506 -11.727 -12.898 1 85.69 235 TRP B N 1
ATOM 3977 C CA . TRP B 1 235 ? -1.243 -12.375 -13.234 1 85.69 235 TRP B CA 1
ATOM 3978 C C . TRP B 1 235 ? -1.134 -13.742 -12.562 1 85.69 235 TRP B C 1
ATOM 3980 O O . TRP B 1 235 ? -0.249 -14.531 -12.891 1 85.69 235 TRP B O 1
ATOM 3990 N N . MET B 1 236 ? -2.062 -13.953 -11.711 1 86.38 236 MET B N 1
ATOM 3991 C CA . MET B 1 236 ? -2.066 -15.234 -11.008 1 86.38 236 MET B CA 1
ATOM 3992 C C . MET B 1 236 ? -2.404 -16.375 -11.953 1 86.38 236 MET B C 1
ATOM 3994 O O . MET B 1 236 ? -2.873 -16.141 -13.07 1 86.38 236 MET B O 1
ATOM 3998 N N . HIS B 1 237 ? -1.976 -17.625 -11.484 1 85.06 237 HIS B N 1
ATOM 3999 C CA . HIS B 1 237 ? -2.377 -18.844 -12.18 1 85.06 237 HIS B CA 1
ATOM 4000 C C . HIS B 1 237 ? -3.074 -19.812 -11.234 1 85.06 237 HIS B C 1
ATOM 4002 O O . HIS B 1 237 ? -2.434 -20.406 -10.367 1 85.06 237 HIS B O 1
ATOM 4008 N N . PRO B 1 238 ? -4.387 -20.031 -11.562 1 93.12 238 PRO B N 1
ATOM 4009 C CA . PRO B 1 238 ? -5.25 -19.359 -12.539 1 93.12 238 PRO B CA 1
ATOM 4010 C C . PRO B 1 238 ? -5.473 -17.891 -12.203 1 93.12 238 PRO B C 1
ATOM 4012 O O . PRO B 1 238 ? -5.352 -17.484 -11.039 1 93.12 238 PRO B O 1
ATOM 4015 N N . ALA B 1 239 ? -5.77 -17.078 -13.234 1 94.94 239 ALA B N 1
ATOM 4016 C CA . ALA B 1 239 ? -6.094 -15.664 -13.023 1 94.94 239 ALA B CA 1
ATOM 4017 C C . ALA B 1 239 ? -7.34 -15.516 -12.156 1 94.94 239 ALA B C 1
ATOM 4019 O O . ALA B 1 239 ? -8.305 -16.266 -12.312 1 94.94 239 ALA B O 1
ATOM 4020 N N . LEU B 1 240 ? -7.324 -14.578 -11.297 1 97.44 240 LEU B N 1
ATOM 4021 C CA . LEU B 1 240 ? -8.297 -14.5 -10.211 1 97.44 240 LEU B CA 1
ATOM 4022 C C . LEU B 1 240 ? -9.57 -13.805 -10.672 1 97.44 240 LEU B C 1
ATOM 4024 O O . LEU B 1 240 ? -9.523 -12.68 -11.18 1 97.44 240 LEU B O 1
ATOM 4028 N N . SER B 1 241 ? -10.734 -14.438 -10.547 1 98.69 241 SER B N 1
ATOM 4029 C CA . SER B 1 241 ? -12.047 -13.812 -10.656 1 98.69 241 SER B CA 1
ATOM 4030 C C . SER B 1 241 ? -12.297 -12.859 -9.492 1 98.69 241 SER B C 1
ATOM 4032 O O . SER B 1 241 ? -12.008 -13.188 -8.344 1 98.69 241 SER B O 1
ATOM 4034 N N . THR B 1 242 ? -12.766 -11.672 -9.766 1 98.69 242 THR B N 1
ATOM 4035 C CA . THR B 1 242 ? -12.875 -10.648 -8.734 1 98.69 242 THR B CA 1
ATOM 4036 C C . THR B 1 242 ? -13.906 -9.594 -9.117 1 98.69 242 THR B C 1
ATOM 4038 O O . THR B 1 242 ? -14.539 -9.695 -10.172 1 98.69 242 THR B O 1
ATOM 4041 N N . VAL B 1 243 ? -14.242 -8.719 -8.234 1 98.81 243 VAL B N 1
ATOM 4042 C CA . VAL B 1 243 ? -15.039 -7.531 -8.516 1 98.81 243 VAL B CA 1
ATOM 4043 C C . VAL B 1 243 ? -14.117 -6.324 -8.688 1 98.81 243 VAL B C 1
ATOM 4045 O O . VAL B 1 243 ? -13.359 -5.98 -7.785 1 98.81 243 VAL B O 1
ATOM 4048 N N . ARG B 1 244 ? -14.141 -5.75 -9.852 1 98.19 244 ARG B N 1
ATOM 4049 C CA . ARG B 1 244 ? -13.344 -4.555 -10.109 1 98.19 244 ARG B CA 1
ATOM 4050 C C . ARG B 1 244 ? -14.016 -3.312 -9.539 1 98.19 244 ARG B C 1
ATOM 4052 O O . ARG B 1 244 ? -15.133 -2.973 -9.922 1 98.19 244 ARG B O 1
ATOM 4059 N N . THR B 1 245 ? -13.375 -2.785 -8.555 1 97.75 245 THR B N 1
ATOM 4060 C CA . THR B 1 245 ? -13.812 -1.507 -8.008 1 97.75 245 THR B CA 1
ATOM 4061 C C . THR B 1 245 ? -13.094 -0.348 -8.688 1 97.75 245 THR B C 1
ATOM 4063 O O . THR B 1 245 ? -11.938 -0.488 -9.109 1 97.75 245 THR B O 1
ATOM 4066 N N . ARG B 1 246 ? -13.695 0.786 -8.906 1 97.12 246 ARG B N 1
ATOM 4067 C CA . ARG B 1 246 ? -13.148 1.939 -9.609 1 97.12 246 ARG B CA 1
ATOM 4068 C C . ARG B 1 246 ? -12.586 2.965 -8.633 1 97.12 246 ARG B C 1
ATOM 4070 O O . ARG B 1 246 ? -12.984 4.133 -8.656 1 97.12 246 ARG B O 1
ATOM 4077 N N . ARG B 1 247 ? -11.625 2.461 -7.855 1 96.5 247 ARG B N 1
ATOM 4078 C CA . ARG B 1 247 ? -11.102 3.229 -6.73 1 96.5 247 ARG B CA 1
ATOM 4079 C C . ARG B 1 247 ? -10.383 4.48 -7.215 1 96.5 247 ARG B C 1
ATOM 4081 O O . ARG B 1 247 ? -10.445 5.527 -6.566 1 96.5 247 ARG B O 1
ATOM 4088 N N . GLY B 1 248 ? -9.617 4.41 -8.297 1 96.62 248 GLY B N 1
ATOM 4089 C CA . GLY B 1 248 ? -9.023 5.605 -8.875 1 96.62 248 GLY B CA 1
ATOM 4090 C C . GLY B 1 248 ? -10.047 6.66 -9.258 1 96.62 248 GLY B C 1
ATOM 4091 O O . GLY B 1 248 ? -9.859 7.844 -8.977 1 96.62 248 GLY B O 1
ATOM 4092 N N . GLU B 1 249 ? -11.07 6.18 -9.859 1 98.31 249 GLU B N 1
ATOM 4093 C CA . GLU B 1 249 ? -12.156 7.074 -10.258 1 98.31 249 GLU B CA 1
ATOM 4094 C C . GLU B 1 249 ? -12.82 7.707 -9.039 1 98.31 249 GLU B C 1
ATOM 4096 O O . GLU B 1 249 ? -13.18 8.883 -9.062 1 98.31 249 GLU B O 1
ATOM 4101 N N . ILE B 1 250 ? -13.023 6.949 -8.031 1 98.5 250 ILE B N 1
ATOM 4102 C CA . ILE B 1 250 ? -13.586 7.469 -6.785 1 98.5 250 ILE B CA 1
ATOM 4103 C C . ILE B 1 250 ? -12.727 8.625 -6.273 1 98.5 250 ILE B C 1
ATOM 4105 O O . ILE B 1 250 ? -13.242 9.695 -5.957 1 98.5 250 ILE B O 1
ATOM 4109 N N . GLY B 1 251 ? -11.414 8.414 -6.211 1 98.56 251 GLY B N 1
ATOM 4110 C CA . GLY B 1 251 ? -10.516 9.453 -5.742 1 98.56 251 GLY B CA 1
ATOM 4111 C C . GLY B 1 251 ? -10.562 10.711 -6.594 1 98.56 251 GLY B C 1
ATOM 4112 O O . GLY B 1 251 ? -10.633 11.82 -6.066 1 98.56 251 GLY B O 1
ATOM 4113 N N . GLU B 1 252 ? -10.539 10.523 -7.867 1 98.5 252 GLU B N 1
ATOM 4114 C CA . GLU B 1 252 ? -10.523 11.641 -8.805 1 98.5 252 GLU B CA 1
ATOM 4115 C C . GLU B 1 252 ? -11.797 12.469 -8.695 1 98.5 252 GLU B C 1
ATOM 4117 O O . GLU B 1 252 ? -11.742 13.688 -8.539 1 98.5 252 GLU B O 1
ATOM 4122 N N . LEU B 1 253 ? -12.914 11.805 -8.734 1 98.69 253 LEU B N 1
ATOM 4123 C CA . LEU B 1 253 ? -14.203 12.492 -8.711 1 98.69 253 LEU B CA 1
ATOM 4124 C C . LEU B 1 253 ? -14.445 13.141 -7.352 1 98.69 253 LEU B C 1
ATOM 4126 O O . LEU B 1 253 ? -14.992 14.242 -7.277 1 98.69 253 LEU B O 1
ATOM 4130 N N . ALA B 1 254 ? -14.023 12.469 -6.289 1 98.69 254 ALA B N 1
ATOM 4131 C CA . ALA B 1 254 ? -14.188 13.047 -4.957 1 98.69 254 ALA B CA 1
ATOM 4132 C C . ALA B 1 254 ? -13.344 14.312 -4.801 1 98.69 254 ALA B C 1
ATOM 4134 O O . ALA B 1 254 ? -13.812 15.305 -4.234 1 98.69 254 ALA B O 1
ATOM 4135 N N . ALA B 1 255 ? -12.125 14.266 -5.281 1 98.44 255 ALA B N 1
ATOM 4136 C CA . ALA B 1 255 ? -11.25 15.438 -5.219 1 98.44 255 ALA B CA 1
ATOM 4137 C C . ALA B 1 255 ? -11.828 16.594 -6.027 1 98.44 255 ALA B C 1
ATOM 4139 O O . ALA B 1 255 ? -11.805 17.75 -5.582 1 98.44 255 ALA B O 1
ATOM 4140 N N . GLN B 1 256 ? -12.344 16.297 -7.203 1 98.44 256 GLN B N 1
ATOM 4141 C CA . GLN B 1 256 ? -12.961 17.312 -8.047 1 98.44 256 GLN B CA 1
ATOM 4142 C C . GLN B 1 256 ? -14.18 17.922 -7.363 1 98.44 256 GLN B C 1
ATOM 4144 O O . GLN B 1 256 ? -14.375 19.141 -7.398 1 98.44 256 GLN B O 1
ATOM 4149 N N . MET B 1 257 ? -14.961 17.047 -6.805 1 98.5 257 MET B N 1
ATOM 4150 C CA . MET B 1 257 ? -16.141 17.516 -6.062 1 98.5 257 MET B CA 1
ATOM 4151 C C . MET B 1 257 ? -15.727 18.438 -4.922 1 98.5 257 MET B C 1
ATOM 4153 O O . MET B 1 257 ? -16.297 19.516 -4.75 1 98.5 257 MET B O 1
ATOM 4157 N N . LEU B 1 258 ? -14.727 18.047 -4.176 1 98.31 258 LEU B N 1
ATOM 4158 C CA . LEU B 1 258 ? -14.242 18.844 -3.059 1 98.31 258 LEU B CA 1
ATOM 4159 C C . LEU B 1 258 ? -13.719 20.203 -3.543 1 98.31 258 LEU B C 1
ATOM 4161 O O . LEU B 1 258 ? -13.992 21.234 -2.932 1 98.31 258 LEU B O 1
ATOM 4165 N N . LEU B 1 259 ? -12.953 20.203 -4.617 1 97.25 259 LEU B N 1
ATOM 4166 C CA . LEU B 1 259 ? -12.414 21.438 -5.188 1 97.25 259 LEU B CA 1
ATOM 4167 C C . LEU B 1 259 ? -13.531 22.406 -5.551 1 97.25 259 LEU B C 1
ATOM 4169 O O . LEU B 1 259 ? -13.453 23.594 -5.254 1 97.25 259 LEU B O 1
ATOM 4173 N N . SER B 1 260 ? -14.531 21.859 -6.219 1 97.38 260 SER B N 1
ATOM 4174 C CA . SER B 1 260 ? -15.68 22.672 -6.582 1 97.38 260 SER B CA 1
ATOM 4175 C C . SER B 1 260 ? -16.312 23.312 -5.352 1 97.38 260 SER B C 1
ATOM 4177 O O . SER B 1 260 ? -16.594 24.516 -5.348 1 97.38 260 SER B O 1
ATOM 4179 N N . LEU B 1 261 ? -16.484 22.547 -4.316 1 97.31 261 LEU B N 1
ATOM 4180 C CA . LEU B 1 261 ? -17.094 23.031 -3.082 1 97.31 261 LEU B CA 1
ATOM 4181 C C . LEU B 1 261 ? -16.234 24.109 -2.426 1 97.31 261 LEU B C 1
ATOM 4183 O O . LEU B 1 261 ? -16.734 25.125 -1.953 1 97.31 261 LEU B O 1
ATOM 4187 N N . MET B 1 262 ? -14.945 23.844 -2.441 1 95.88 262 MET B N 1
ATOM 4188 C CA . MET B 1 262 ? -14.008 24.781 -1.822 1 95.88 262 MET B CA 1
ATOM 4189 C C . MET B 1 262 ? -13.984 26.109 -2.58 1 95.88 262 MET B C 1
ATOM 4191 O O . MET B 1 262 ? -13.664 27.156 -2.008 1 95.88 262 MET B O 1
ATOM 4195 N N . ARG B 1 263 ? -14.359 26.094 -3.793 1 94.5 263 ARG B N 1
ATOM 4196 C CA . ARG B 1 263 ? -14.414 27.297 -4.621 1 94.5 263 ARG B CA 1
ATOM 4197 C C . ARG B 1 263 ? -15.789 27.938 -4.562 1 94.5 263 ARG B C 1
ATOM 4199 O O . ARG B 1 263 ? -16.062 28.891 -5.297 1 94.5 263 ARG B O 1
ATOM 4206 N N . GLY B 1 264 ? -16.656 27.344 -3.846 1 94.81 264 GLY B N 1
ATOM 4207 C CA . GLY B 1 264 ? -17.984 27.891 -3.68 1 94.81 264 GLY B CA 1
ATOM 4208 C C . GLY B 1 264 ? -18.953 27.484 -4.781 1 94.81 264 GLY B C 1
ATOM 4209 O O . GLY B 1 264 ? -20 28.094 -4.949 1 94.81 264 GLY B O 1
ATOM 4210 N N . GLN B 1 265 ? -18.578 26.484 -5.527 1 95.44 265 GLN B N 1
ATOM 4211 C CA . GLN B 1 265 ? -19.406 25.969 -6.602 1 95.44 265 GLN B CA 1
ATOM 4212 C C . GLN B 1 265 ? -20.203 24.75 -6.141 1 95.44 265 GLN B C 1
ATOM 4214 O O . GLN B 1 265 ? -19.734 23.969 -5.309 1 95.44 265 GLN B O 1
ATOM 4219 N N . GLN B 1 266 ? -21.391 24.656 -6.684 1 92 266 GLN B N 1
ATOM 4220 C CA . GLN B 1 266 ? -22.203 23.5 -6.359 1 92 266 GLN B CA 1
ATOM 4221 C C . GLN B 1 266 ? -21.984 22.359 -7.352 1 92 266 GLN B C 1
ATOM 4223 O O . GLN B 1 266 ? -22.172 22.531 -8.555 1 92 266 GLN B O 1
ATOM 4228 N N . PRO B 1 267 ? -21.578 21.219 -6.844 1 93.44 267 PRO B N 1
ATOM 4229 C CA . PRO B 1 267 ? -21.422 20.094 -7.766 1 93.44 267 PRO B CA 1
ATOM 4230 C C . PRO B 1 267 ? -22.75 19.672 -8.406 1 93.44 267 PRO B C 1
ATOM 4232 O O . PRO B 1 267 ? -23.812 19.922 -7.836 1 93.44 267 PRO B O 1
ATOM 4235 N N . ALA B 1 268 ? -22.656 19.109 -9.609 1 90.88 268 ALA B N 1
ATOM 4236 C CA . ALA B 1 268 ? -23.844 18.672 -10.336 1 90.88 268 ALA B CA 1
ATOM 4237 C C . ALA B 1 268 ? -24.594 17.594 -9.562 1 90.88 268 ALA B C 1
ATOM 4239 O O . ALA B 1 268 ? -25.828 17.562 -9.562 1 90.88 268 ALA B O 1
ATOM 4240 N N . GLU B 1 269 ? -23.953 16.688 -8.969 1 94.31 269 GLU B N 1
ATOM 4241 C CA . GLU B 1 269 ? -24.5 15.617 -8.133 1 94.31 269 GLU B CA 1
ATOM 4242 C C . GLU B 1 269 ? -23.844 15.609 -6.754 1 94.31 269 GLU B C 1
ATOM 4244 O O . GLU B 1 269 ? -22.625 15.82 -6.633 1 94.31 269 GLU B O 1
ATOM 4249 N N . ARG B 1 270 ? -24.672 15.359 -5.781 1 95.69 270 ARG B N 1
ATOM 4250 C CA . ARG B 1 270 ? -24.141 15.32 -4.418 1 95.69 270 ARG B CA 1
ATOM 4251 C C . ARG B 1 270 ? -23.5 13.969 -4.121 1 95.69 270 ARG B C 1
ATOM 4253 O O . ARG B 1 270 ? -22.5 13.898 -3.389 1 95.69 270 ARG B O 1
ATOM 4260 N N . CYS B 1 271 ? -24.156 12.961 -4.637 1 97.19 271 CYS B N 1
ATOM 4261 C CA . CYS B 1 271 ? -23.609 11.617 -4.496 1 97.19 271 CYS B CA 1
ATOM 4262 C C . CYS B 1 271 ? -23.406 10.961 -5.859 1 97.19 271 CYS B C 1
ATOM 4264 O O . CYS B 1 271 ? -24.359 10.867 -6.648 1 97.19 271 CYS B O 1
ATOM 4266 N N . ILE B 1 272 ? -22.219 10.539 -6.152 1 98.12 272 ILE B N 1
ATOM 4267 C CA . ILE B 1 272 ? -21.906 9.93 -7.438 1 98.12 272 ILE B CA 1
ATOM 4268 C C . ILE B 1 272 ? -21.641 8.43 -7.246 1 98.12 272 ILE B C 1
ATOM 4270 O O . ILE B 1 272 ? -20.75 8.039 -6.5 1 98.12 272 ILE B O 1
ATOM 4274 N N . ASP B 1 273 ? -22.422 7.633 -7.82 1 98.38 273 ASP B N 1
ATOM 4275 C CA . ASP B 1 273 ? -22.219 6.191 -7.887 1 98.38 273 ASP B CA 1
ATOM 4276 C C . ASP B 1 273 ? -21.406 5.801 -9.109 1 98.38 273 ASP B C 1
ATOM 4278 O O . ASP B 1 273 ? -21.906 5.848 -10.242 1 98.38 273 ASP B O 1
ATOM 4282 N N . VAL B 1 274 ? -20.172 5.348 -8.891 1 98.5 274 VAL B N 1
ATOM 4283 C CA . VAL B 1 274 ? -19.297 5.043 -10.016 1 98.5 274 VAL B CA 1
ATOM 4284 C C . VAL B 1 274 ? -19.531 3.605 -10.477 1 98.5 274 VAL B C 1
ATOM 4286 O O . VAL B 1 274 ? -19.031 3.195 -11.531 1 98.5 274 VAL B O 1
ATOM 4289 N N . GLY B 1 275 ? -20.203 2.846 -9.688 1 98.44 275 GLY B N 1
ATOM 4290 C CA . GLY B 1 275 ? -20.5 1.458 -10.008 1 98.44 275 GLY B CA 1
ATOM 4291 C C . GLY B 1 275 ? -19.328 0.53 -9.789 1 98.44 275 GLY B C 1
ATOM 4292 O O . GLY B 1 275 ? -18.375 0.884 -9.086 1 98.44 275 GLY B O 1
ATOM 4293 N N . PHE B 1 276 ? -19.438 -0.737 -10.164 1 98.5 276 PHE B N 1
ATOM 4294 C CA . PHE B 1 276 ? -18.453 -1.816 -10.102 1 98.5 276 PHE B CA 1
ATOM 4295 C C . PHE B 1 276 ? -18.641 -2.781 -11.266 1 98.5 276 PHE B C 1
ATOM 4297 O O . PHE B 1 276 ? -19.578 -2.65 -12.047 1 98.5 276 PHE B O 1
ATOM 4304 N N . GLU B 1 277 ? -17.672 -3.646 -11.469 1 98.69 277 GLU B N 1
ATOM 4305 C CA . GLU B 1 277 ? -17.766 -4.652 -12.523 1 98.69 277 GLU B CA 1
ATOM 4306 C C . GLU B 1 277 ? -17.328 -6.023 -12.016 1 98.69 277 GLU B C 1
ATOM 4308 O O . GLU B 1 277 ? -16.266 -6.16 -11.406 1 98.69 277 GLU B O 1
ATOM 4313 N N . VAL B 1 278 ? -18.156 -7.039 -12.203 1 98.81 278 VAL B N 1
ATOM 4314 C CA . VAL B 1 278 ? -17.734 -8.414 -11.938 1 98.81 278 VAL B CA 1
ATOM 4315 C C . VAL B 1 278 ? -16.844 -8.914 -13.07 1 98.81 278 VAL B C 1
ATOM 4317 O O . VAL B 1 278 ? -17.266 -8.945 -14.227 1 98.81 278 VAL B O 1
ATOM 4320 N N . VAL B 1 279 ? -15.625 -9.266 -12.797 1 98.62 279 VAL B N 1
ATOM 4321 C CA . VAL B 1 279 ? -14.648 -9.727 -13.781 1 98.62 279 VAL B CA 1
ATOM 4322 C C . VAL B 1 279 ? -14.359 -11.211 -13.562 1 98.62 279 VAL B C 1
ATOM 4324 O O . VAL B 1 279 ? -13.609 -11.578 -12.656 1 98.62 279 VAL B O 1
ATOM 4327 N N . MET B 1 280 ? -14.914 -12.047 -14.391 1 98.19 280 MET B N 1
ATOM 4328 C CA . MET B 1 280 ? -14.68 -13.484 -14.289 1 98.19 280 MET B CA 1
ATOM 4329 C C . MET B 1 280 ? -13.453 -13.891 -15.102 1 98.19 280 MET B C 1
ATOM 4331 O O . MET B 1 280 ? -13.359 -13.586 -16.297 1 98.19 280 MET B O 1
ATOM 4335 N N . ARG B 1 281 ? -12.516 -14.539 -14.367 1 97.12 281 ARG B N 1
ATOM 4336 C CA . ARG B 1 281 ? -11.312 -15.07 -15 1 97.12 281 ARG B CA 1
ATOM 4337 C C . ARG B 1 281 ? -11.203 -16.578 -14.797 1 97.12 281 ARG B C 1
ATOM 4339 O O . ARG B 1 281 ? -12.219 -17.281 -14.75 1 97.12 281 ARG B O 1
ATOM 4346 N N . ASP B 1 282 ? -9.992 -17.094 -14.633 1 96.44 282 ASP B N 1
ATOM 4347 C CA . ASP B 1 282 ? -9.781 -18.531 -14.742 1 96.44 282 ASP B CA 1
ATOM 4348 C C . ASP B 1 282 ? -9.992 -19.234 -13.398 1 96.44 282 ASP B C 1
ATOM 4350 O O . ASP B 1 282 ? -10.086 -20.453 -13.336 1 96.44 282 ASP B O 1
ATOM 4354 N N . SER B 1 283 ? -10.133 -18.469 -12.336 1 97.88 283 SER B N 1
ATOM 4355 C CA . SER B 1 283 ? -10.219 -19.094 -11.016 1 97.88 283 SER B CA 1
ATOM 4356 C C . SER B 1 283 ? -11.656 -19.484 -10.688 1 97.88 283 SER B C 1
ATOM 4358 O O . SER B 1 283 ? -11.914 -20.125 -9.664 1 97.88 283 SER B O 1
ATOM 4360 N N . ALA B 1 284 ? -12.633 -19.078 -11.5 1 97.56 284 ALA B N 1
ATOM 4361 C CA . ALA B 1 284 ? -14.031 -19.422 -11.273 1 97.56 284 ALA B CA 1
ATOM 4362 C C . ALA B 1 284 ? -14.812 -19.438 -12.594 1 97.56 284 ALA B C 1
ATOM 4364 O O . ALA B 1 284 ? -14.375 -18.844 -13.578 1 97.56 284 ALA B O 1
#

Foldseek 3Di:
DPDCVVPPPVVCAALEEEEEEADPVDVLVVLLVVLLCVQSVVVPHDYDYHHQVLDQVSLLVVLVVVCVVPHQEYEEEDDDHDPSSVVSVVVRDHYYEYEADWDPDPVHFYEHAQLLCLLLVQLLVCVVVPFQQEAEEEELCHPSLVSSVNSNQVNCVVV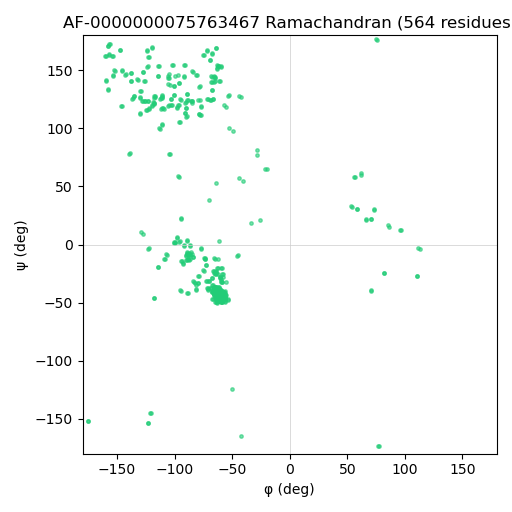VRDDPVSYHYYNDDAALCVLLVVLVVNCVVPVPGLEYEYAAVRSLNSNLVNCVVVVHDANVRYATAHEQCDPCQCVDVQRHWYKHTPSSVRSNVRSVCSVCVSVVHHDPDRYHHPYIGGGDTRRD/DPDCVVDCPVVPAALEEEEEEADPVDVLVVLLVVLLCVQSVVVPHDYDYHHQVLDQVSLLVVLQVVCVVPHQEYEEEDDDHDPSSVVSVVVRDHYYEYEADWDPDPVHFYEHAQLLCLLLVQLLVCVVVPFQQEAEEEELCHPSLVSSVNSNQVNCVVVVRDDPVSYHYYNDDAALCVLLVVLVVNCVVPVPGLEYEYAAVRSLNSNLVNCVVVVHDANVRYATAHEQCDPCQCVDVQRHWYKHTPSSVRSNVRSVCSVCVSVVHHDPDRYHHPYIGGGDTRRD